Protein AF-A0AA43L1H6-F1 (afdb_monomer)

Mean predicted aligned error: 19.47 Å

Solvent-accessible surface area (backbone atoms only — not comparable to full-atom values): 24161 Å² total; per-residue (Å²): 136,84,84,84,76,90,88,82,82,88,85,78,92,79,86,86,74,85,78,79,89,65,83,78,58,52,74,50,69,49,49,77,46,76,48,69,42,91,60,54,75,96,45,58,79,59,55,70,80,54,46,70,77,61,71,64,74,85,56,82,84,82,56,73,83,55,58,72,32,68,49,71,50,78,47,76,42,56,72,63,36,46,72,71,55,23,38,40,31,39,30,68,23,29,89,82,72,40,76,53,85,49,57,47,54,23,49,77,88,40,68,44,60,94,59,34,42,82,44,73,32,84,52,58,65,42,80,44,43,36,32,44,34,49,41,79,84,51,52,77,43,73,51,58,26,34,34,27,46,42,51,55,86,48,66,64,55,96,91,41,67,58,82,56,87,72,30,72,68,25,37,34,38,38,37,37,43,71,38,72,48,59,69,60,53,51,50,52,50,52,53,51,50,51,52,51,49,50,52,53,50,50,52,49,51,49,50,51,48,49,51,50,62,46,43,62,45,41,52,55,46,46,50,47,45,51,49,49,42,70,66,35,77,58,73,85,50,88,89,62,70,51,77,43,80,76,57,89,72,27,36,37,41,36,36,82,96,56,85,28,54,35,40,36,43,95,87,30,40,37,32,58,64,35,32,22,81,88,67,52,52,59,23,61,63,41,54,57,51,60,50,62,35,43,33,33,35,68,83,34,33,40,38,30,28,34,83,84,40,44,60,39,32,39,41,26,38,43,37,59,32,41,78,75,48,65,65,36,82,65,81,53,64,67,48,33,53,55,31,24,73,49,34,56,95,65,31,31,42,32,58,66,50,50,40,94,42,44,26,51,70,38,44,64,28,40,37,23,31,34,40,66,43,48,72,76,24,74,52,32,56,52,50,51,54,54,50,53,40,39,75,72,70,41,50,33,38,41,36,37,40,48,39,62,58,88,90,48,67,29,43,50,30,38,40,38,34,42,27,50,75,84,45,77,48,76,48,79,42,71,47,117

Foldseek 3Di:
DDDDDDDDDDDDPDPPDDDDPPPAFAEAELDEDEAADQQDDPNVVVPPVVVVVPPDDQCPPPDGQKDKRKDKDKDFDDPVQQVVFKKKKKAWAAPVRHDDPQKWKDKPNHTADVRIDIDTSNDRMDMIMMIIIGHPVNAFDKTKHFIFMDIDPDQDDCNFGRDDPTGGRHMYMYGYDHDHPVVVVVVVVVVVVVVVVVVVVVVVVVVVVVCVVVVVVCVVVVVVVVLVCLVPLVVPDPDFWDWDDPDDQWIWTDGPPFPWIWIQHPQFIETEAAQAPPRRTGRSCLQNDAAQTWYQYPVFKIFGHHRLRATFKIKGFLLCLQPPGHQNPDQDPSQQVVQQVLEDPQWTFAFQQDSRSPGHNHNSGTHTAHPCCRPVRPNVVVNVVQVVLSVVVWGKMKMKGFDDDDSRRHGQKIWIWIQTNNDIDIDIDGRD

Nearest PDB structures (foldseek):
  8gun-assembly1_A  TM=8.704E-01  e=1.447E-10  Staphylococcus aureus subsp. aureus NCTC 8325
  8gun-assembly2_B  TM=8.341E-01  e=2.851E-10  Staphylococcus aureus subsp. aureus NCTC 8325
  8k2h-assembly1_B  TM=5.383E-01  e=6.582E-03  Arabidopsis thaliana
  2jty-assembly1_A  TM=4.214E-01  e=2.983E-03  Escherichia coli
  5fgu-assembly1_A  TM=2.792E-01  e=7.477E-02  Aequorea victoria

Secondary structure (DSSP, 8-state):
------------------------PPEEEEEEEEEE-SS-GGGTT--HHHHHHH-----TTTS-SSEEEEEEEEEE--HHHHHHT-EEEEEEE-TTSSPPTTEEEEETTEEPBTTBEEEE--SSEEEEEEEEEE-GGG-SEEEEEEEEEEEET--EETTEE--SSSEEEEEEEEEEEEE--HHHHHHHHHHHHHHHHHHHHHHHHHHHHHHHHHHHHHHHHHHHHHHHHHHSTTTTSSS--EEEEEETTEEEEE-TTSS-EEEEETTEEEE-----TTT-S--HHHHSPPTT-EEEETTTEEEEE-TTS-EEEEEEEHHHHHHHS-------HHHHHHHHHTS-TTEEEEESS-GGGT---SGGGEEEEEHHHHHSSHHHHHHHHHHHHHHTT--EEEEEEEEE-TT-SSEEEEEEEEEETTEEEEEEEE--

Structure (mmCIF, N/CA/C/O backbone):
data_AF-A0AA43L1H6-F1
#
_entry.id   AF-A0AA43L1H6-F1
#
loop_
_atom_site.group_PDB
_atom_site.id
_atom_site.type_symbol
_atom_site.label_atom_id
_atom_site.label_alt_id
_atom_site.label_comp_id
_atom_site.label_asym_id
_atom_site.label_entity_id
_atom_site.label_seq_id
_atom_site.pdbx_PDB_ins_code
_atom_site.Cartn_x
_atom_site.Cartn_y
_atom_site.Cartn_z
_atom_site.occupancy
_atom_site.B_iso_or_equiv
_atom_site.auth_seq_id
_atom_site.auth_comp_id
_atom_site.auth_asym_id
_atom_site.auth_atom_id
_atom_site.pdbx_PDB_model_num
ATOM 1 N N . MET A 1 1 ? -1.397 -18.728 -66.686 1.00 41.97 1 MET A N 1
ATOM 2 C CA . MET A 1 1 ? -0.591 -19.793 -67.314 1.00 41.97 1 MET A CA 1
ATOM 3 C C . MET A 1 1 ? 0.860 -19.353 -67.303 1.00 41.97 1 MET A C 1
ATOM 5 O O . MET A 1 1 ? 1.245 -18.495 -68.081 1.00 41.97 1 MET A O 1
ATOM 9 N N . LYS A 1 2 ? 1.618 -19.859 -66.328 1.00 36.84 2 LYS A N 1
ATOM 10 C CA . LYS A 1 2 ? 3.081 -19.838 -66.340 1.00 36.84 2 LYS A CA 1
ATOM 11 C C . LYS A 1 2 ? 3.563 -20.810 -67.423 1.00 36.84 2 LYS A C 1
ATOM 13 O O . LYS A 1 2 ? 2.971 -21.874 -67.562 1.00 36.84 2 LYS A O 1
ATOM 18 N N . ASN A 1 3 ? 4.669 -20.453 -68.064 1.00 36.50 3 ASN A N 1
ATOM 19 C CA . ASN A 1 3 ? 5.618 -21.343 -68.738 1.00 36.50 3 ASN A CA 1
ATOM 20 C C . ASN A 1 3 ? 5.162 -22.028 -70.037 1.00 36.50 3 ASN A C 1
ATOM 22 O O . ASN A 1 3 ? 4.668 -23.148 -70.033 1.00 36.50 3 ASN A O 1
ATOM 26 N N . ALA A 1 4 ? 5.494 -21.374 -71.146 1.00 35.91 4 ALA A N 1
ATOM 27 C CA . ALA A 1 4 ? 6.014 -21.994 -72.368 1.00 35.91 4 ALA A CA 1
ATOM 28 C C . ALA A 1 4 ? 6.813 -20.884 -73.082 1.00 35.91 4 ALA A C 1
ATOM 30 O O . ALA A 1 4 ? 6.265 -20.111 -73.853 1.00 35.91 4 ALA A O 1
ATOM 31 N N . LEU A 1 5 ? 7.971 -20.480 -72.557 1.00 34.06 5 LEU A N 1
ATOM 32 C CA . LEU A 1 5 ? 9.257 -21.156 -72.727 1.00 34.06 5 LEU A CA 1
ATOM 33 C C . LEU A 1 5 ? 9.592 -21.351 -74.219 1.00 34.06 5 LEU A C 1
ATOM 35 O O . LEU A 1 5 ? 9.064 -22.252 -74.852 1.00 34.06 5 LEU A O 1
ATOM 39 N N . ILE A 1 6 ? 10.490 -20.484 -74.702 1.00 39.28 6 ILE A N 1
ATOM 40 C CA . ILE A 1 6 ? 11.654 -20.819 -75.537 1.00 39.28 6 ILE A CA 1
ATOM 41 C C . ILE A 1 6 ? 11.340 -21.645 -76.792 1.00 39.28 6 ILE A C 1
ATOM 43 O O . ILE A 1 6 ? 11.171 -22.850 -76.703 1.00 39.28 6 ILE A O 1
ATOM 47 N N . ILE A 1 7 ? 11.349 -20.977 -77.949 1.00 31.36 7 ILE A N 1
ATOM 48 C CA . ILE A 1 7 ? 12.009 -21.352 -79.220 1.00 31.36 7 ILE A CA 1
ATOM 49 C C . ILE A 1 7 ? 11.535 -20.318 -80.254 1.00 31.36 7 ILE A C 1
ATOM 51 O O . ILE A 1 7 ? 10.462 -20.456 -80.826 1.00 31.36 7 ILE A O 1
ATOM 55 N N . LEU A 1 8 ? 12.308 -19.246 -80.446 1.00 29.36 8 LEU A N 1
ATOM 56 C CA . LEU A 1 8 ? 12.577 -18.676 -81.774 1.00 29.36 8 LEU A CA 1
ATOM 57 C C . LEU A 1 8 ? 13.763 -17.707 -81.667 1.00 29.36 8 LEU A C 1
ATOM 59 O O . LEU A 1 8 ? 13.659 -16.492 -81.803 1.00 29.36 8 LEU A O 1
ATOM 63 N N . LEU A 1 9 ? 14.911 -18.298 -81.344 1.00 29.86 9 LEU A N 1
ATOM 64 C CA . LEU A 1 9 ? 16.201 -17.803 -81.800 1.00 29.86 9 LEU A CA 1
ATOM 65 C C . LEU A 1 9 ? 16.272 -18.075 -83.311 1.00 29.86 9 LEU A C 1
ATOM 67 O O . LEU A 1 9 ? 15.814 -19.128 -83.750 1.00 29.86 9 LEU A O 1
ATOM 71 N N . ILE A 1 10 ? 16.925 -17.173 -84.048 1.00 35.56 10 ILE A N 1
ATOM 72 C CA . ILE A 1 10 ? 17.200 -17.212 -85.496 1.00 35.56 10 ILE A CA 1
ATOM 73 C C . ILE A 1 10 ? 16.083 -16.593 -86.346 1.00 35.56 10 ILE A C 1
ATOM 75 O O . ILE A 1 10 ? 15.299 -17.297 -86.965 1.00 35.56 10 ILE A O 1
ATOM 79 N N . LEU A 1 11 ? 16.068 -15.261 -86.442 1.00 28.11 11 LEU A N 1
ATOM 80 C CA . LEU A 1 11 ? 15.981 -14.571 -87.734 1.00 28.11 11 LEU A CA 1
ATOM 81 C C . LEU A 1 11 ? 16.273 -13.072 -87.556 1.00 28.11 11 LEU A C 1
ATOM 83 O O . LEU A 1 11 ? 15.820 -12.459 -86.598 1.00 28.11 11 LEU A O 1
ATOM 87 N N . LEU A 1 12 ? 17.007 -12.514 -88.522 1.00 30.72 12 LEU A N 1
ATOM 88 C CA . LEU A 1 12 ? 17.479 -11.126 -88.645 1.00 30.72 12 LEU A CA 1
ATOM 89 C C . LEU A 1 12 ? 18.798 -10.771 -87.942 1.00 30.72 12 LEU A C 1
ATOM 91 O O . LEU A 1 12 ? 18.953 -9.750 -87.279 1.00 30.72 12 LEU A O 1
ATOM 95 N N . ALA A 1 13 ? 19.816 -11.567 -88.274 1.00 29.73 13 ALA A N 1
ATOM 96 C CA . ALA A 1 13 ? 21.060 -10.987 -88.765 1.00 29.73 13 ALA A CA 1
ATOM 97 C C . ALA A 1 13 ? 20.745 -10.124 -90.004 1.00 29.73 13 ALA A C 1
ATOM 99 O O . ALA A 1 13 ? 20.326 -10.679 -91.012 1.00 29.73 13 ALA A O 1
ATOM 100 N N . CYS A 1 14 ? 20.852 -8.796 -89.879 1.00 30.67 14 CYS A N 1
ATOM 101 C CA . CYS A 1 14 ? 21.107 -7.815 -90.950 1.00 30.67 14 CYS A CA 1
ATOM 102 C C . CYS A 1 14 ? 21.024 -6.386 -90.374 1.00 30.67 14 CYS A C 1
ATOM 104 O O . CYS A 1 14 ? 20.149 -5.605 -90.728 1.00 30.67 14 CYS A O 1
ATOM 106 N N . VAL A 1 15 ? 21.958 -6.036 -89.488 1.00 31.27 15 VAL A N 1
ATOM 107 C CA . VAL A 1 15 ? 22.445 -4.652 -89.352 1.00 31.27 15 VAL A CA 1
ATOM 108 C C . VAL A 1 15 ? 23.970 -4.736 -89.332 1.00 31.27 15 VAL A C 1
ATOM 110 O O . VAL A 1 15 ? 24.629 -4.544 -88.319 1.00 31.27 15 VAL A O 1
ATOM 113 N N . SER A 1 16 ? 24.522 -5.154 -90.471 1.00 27.89 16 SER A N 1
ATOM 114 C CA . SER A 1 16 ? 25.903 -4.858 -90.832 1.00 27.89 16 SER A CA 1
ATOM 115 C C . SER A 1 16 ? 25.841 -3.523 -91.560 1.00 27.89 16 SER A C 1
ATOM 117 O O . SER A 1 16 ? 25.303 -3.442 -92.662 1.00 27.89 16 SER A O 1
ATOM 119 N N . CYS A 1 17 ? 26.281 -2.464 -90.890 1.00 24.28 17 CYS A N 1
ATOM 120 C CA . CYS A 1 17 ? 26.496 -1.167 -91.508 1.00 24.28 17 CYS A CA 1
ATOM 121 C C . CYS A 1 17 ? 27.800 -0.605 -90.938 1.00 24.28 17 CYS A C 1
ATOM 123 O O . CYS A 1 17 ? 27.845 -0.165 -89.793 1.00 24.28 17 CYS A O 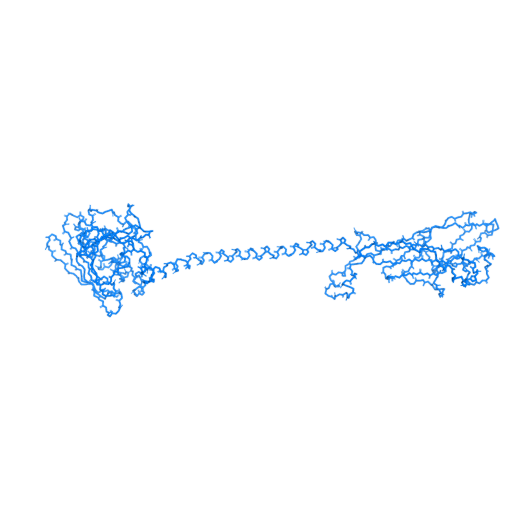1
ATOM 125 N N . ASN A 1 18 ? 28.846 -0.740 -91.753 1.00 29.70 18 ASN A N 1
ATOM 126 C CA . ASN A 1 18 ? 30.071 0.051 -91.829 1.00 29.70 18 ASN A CA 1
ATOM 127 C C . ASN A 1 18 ? 30.659 0.572 -90.511 1.00 29.70 18 ASN A C 1
ATOM 129 O O . ASN A 1 18 ? 30.351 1.677 -90.069 1.00 29.70 18 ASN A O 1
ATOM 133 N N . LYS A 1 19 ? 31.628 -0.171 -89.972 1.00 28.70 19 LYS A N 1
ATOM 134 C CA . LYS A 1 19 ? 32.800 0.453 -89.358 1.00 28.70 19 LYS A CA 1
ATOM 135 C C . LYS A 1 19 ? 33.960 0.251 -90.318 1.00 28.70 19 LYS A C 1
ATOM 137 O O . LYS A 1 19 ? 34.313 -0.887 -90.612 1.00 28.70 19 LYS A O 1
ATOM 142 N N . GLU A 1 20 ? 34.466 1.356 -90.849 1.00 32.22 20 GLU A N 1
ATOM 143 C CA . GLU A 1 20 ? 35.779 1.414 -91.480 1.00 32.22 20 GLU A CA 1
ATOM 144 C C . GLU A 1 20 ? 36.797 0.746 -90.544 1.00 32.22 20 GLU A C 1
ATOM 146 O O . GLU A 1 20 ? 36.769 0.972 -89.331 1.00 32.22 20 GLU A O 1
ATOM 151 N N . GLU A 1 21 ? 37.646 -0.120 -91.099 1.00 34.44 21 GLU A N 1
ATOM 152 C CA . GLU A 1 21 ? 38.811 -0.690 -90.422 1.00 34.44 21 GLU A CA 1
ATOM 153 C C . GLU A 1 21 ? 39.800 0.439 -90.115 1.00 34.44 21 GLU A C 1
ATOM 155 O O . GLU A 1 21 ? 40.746 0.702 -90.851 1.00 34.44 21 GLU A O 1
ATOM 160 N N . GLN A 1 22 ? 39.544 1.148 -89.023 1.00 38.62 22 GLN A N 1
ATOM 161 C CA . GLN A 1 22 ? 40.558 1.903 -88.311 1.00 38.62 22 GLN A CA 1
ATOM 162 C C . GLN A 1 22 ? 41.413 0.850 -87.599 1.00 38.62 22 GLN A C 1
ATOM 164 O O . GLN A 1 22 ? 40.864 0.036 -86.854 1.00 38.62 22 GLN A O 1
ATOM 169 N N . GLU A 1 23 ? 42.715 0.790 -87.898 1.00 50.59 23 GLU A N 1
ATOM 170 C CA . GLU A 1 23 ? 43.667 -0.091 -87.211 1.00 50.59 23 GLU A CA 1
ATOM 171 C C . GLU A 1 23 ? 43.411 -0.003 -85.700 1.00 50.59 23 GLU A C 1
ATOM 173 O O . GLU A 1 23 ? 43.614 1.047 -85.093 1.00 50.59 23 GLU A O 1
ATOM 178 N N . ASN A 1 24 ? 42.864 -1.069 -85.104 1.00 60.34 24 ASN A N 1
ATOM 179 C CA . ASN A 1 24 ? 42.538 -1.072 -83.681 1.00 60.34 24 ASN A CA 1
ATOM 180 C C . ASN A 1 24 ? 43.859 -0.997 -82.915 1.00 60.34 24 ASN A C 1
ATOM 182 O O . ASN A 1 24 ? 44.566 -2.002 -82.799 1.00 60.34 24 ASN A O 1
ATOM 186 N N . LEU A 1 25 ? 44.189 0.192 -82.414 1.00 74.31 25 LEU A N 1
ATOM 187 C CA . LEU A 1 25 ? 45.297 0.379 -81.493 1.00 74.31 25 LEU A CA 1
ATOM 188 C C . LEU A 1 25 ? 45.125 -0.575 -80.299 1.00 74.31 25 LEU A C 1
ATOM 190 O O . LEU A 1 25 ? 43.996 -0.867 -79.886 1.00 74.31 25 LEU A O 1
ATOM 194 N N . PRO A 1 26 ? 46.224 -1.104 -79.743 1.00 82.06 26 PRO A N 1
ATOM 195 C CA . PRO A 1 26 ? 46.138 -1.980 -78.586 1.00 82.06 26 PRO A CA 1
ATOM 196 C C . PRO A 1 26 ? 45.480 -1.242 -77.412 1.00 82.06 26 PRO A C 1
ATOM 198 O O . PRO A 1 26 ? 45.753 -0.069 -77.177 1.00 82.06 26 PRO A O 1
ATOM 201 N N . LEU A 1 27 ? 44.621 -1.940 -76.665 1.00 83.06 27 LEU A N 1
ATOM 202 C CA . LEU A 1 27 ? 43.959 -1.397 -75.480 1.00 83.06 27 LEU A CA 1
ATOM 203 C C . LEU A 1 27 ? 44.711 -1.805 -74.209 1.00 83.06 27 LEU A C 1
ATOM 205 O O . LEU A 1 27 ? 44.805 -2.985 -73.860 1.00 83.06 27 LEU A O 1
ATOM 209 N N . PHE A 1 28 ? 45.198 -0.809 -73.485 1.00 84.69 28 PHE A N 1
ATOM 210 C CA . PHE A 1 28 ? 45.831 -0.923 -72.185 1.00 84.69 28 PHE A CA 1
ATOM 211 C C . PHE A 1 28 ? 44.792 -0.767 -71.068 1.00 84.69 28 PHE A C 1
ATOM 213 O O . PHE A 1 28 ? 44.561 0.312 -70.521 1.00 84.69 28 PHE A O 1
ATOM 220 N N . ASP A 1 29 ? 44.128 -1.875 -70.751 1.00 86.94 29 ASP A N 1
ATOM 221 C CA . ASP A 1 29 ? 43.129 -1.926 -69.687 1.00 86.94 29 ASP A CA 1
ATOM 222 C C . ASP A 1 29 ? 43.781 -2.183 -68.318 1.00 86.94 29 ASP A C 1
ATOM 224 O O . ASP A 1 29 ? 44.304 -3.281 -68.066 1.00 86.94 29 ASP A O 1
ATOM 228 N N . PHE A 1 30 ? 43.735 -1.168 -67.447 1.00 84.75 30 PHE A N 1
ATOM 229 C CA . PHE A 1 30 ? 44.142 -1.251 -66.038 1.00 84.75 30 PHE A CA 1
ATOM 230 C C . PHE A 1 30 ? 43.115 -2.000 -65.175 1.00 84.75 30 PHE A C 1
ATOM 232 O O . PHE A 1 30 ? 43.430 -2.443 -64.071 1.00 84.75 30 PHE A O 1
ATOM 239 N N . GLY A 1 31 ? 41.893 -2.171 -65.676 1.00 83.19 31 GLY A N 1
ATOM 240 C CA . GLY A 1 31 ? 40.795 -2.824 -64.991 1.00 83.19 31 GLY A CA 1
ATOM 241 C C . GLY A 1 31 ? 40.013 -1.886 -64.075 1.00 83.19 31 GLY A C 1
ATOM 242 O O . GLY A 1 31 ? 39.961 -0.665 -64.250 1.00 83.19 31 GLY A O 1
ATOM 243 N N . LYS A 1 32 ? 39.350 -2.500 -63.095 1.00 82.19 32 LYS A N 1
ATOM 244 C CA . LYS A 1 32 ? 38.400 -1.841 -62.202 1.00 82.19 32 LYS A CA 1
ATOM 245 C C . LYS A 1 32 ? 38.986 -1.686 -60.800 1.00 82.19 32 LYS A C 1
ATOM 247 O O . LYS A 1 32 ? 39.309 -2.676 -60.146 1.00 82.19 32 LYS A O 1
ATOM 252 N N . SER A 1 33 ? 39.021 -0.451 -60.313 1.00 78.62 33 SER A N 1
ATOM 253 C CA . SER A 1 33 ? 39.245 -0.118 -58.906 1.00 78.62 33 SER A CA 1
ATOM 254 C C . SER A 1 33 ? 37.907 -0.009 -58.164 1.00 78.62 33 SER A C 1
ATOM 256 O O . SER A 1 33 ? 36.935 0.551 -58.677 1.00 78.62 33 SER A O 1
ATOM 258 N N . GLU A 1 34 ? 37.830 -0.565 -56.954 1.00 71.00 34 GLU A N 1
ATOM 259 C CA . GLU A 1 34 ? 36.633 -0.495 -56.111 1.00 71.00 34 GLU A CA 1
ATOM 260 C C . GLU A 1 34 ? 36.970 0.151 -54.772 1.00 71.00 34 GLU A C 1
ATOM 262 O O . GLU A 1 34 ? 37.693 -0.416 -53.961 1.00 71.00 34 GLU A O 1
ATOM 267 N N . TYR A 1 35 ? 36.463 1.363 -54.558 1.00 72.44 35 TYR A N 1
ATOM 268 C CA . TYR A 1 35 ? 36.712 2.137 -53.346 1.00 72.44 35 TYR A CA 1
ATOM 269 C C . TYR A 1 35 ? 35.454 2.167 -52.481 1.00 72.44 35 TYR A C 1
ATOM 271 O O . TYR A 1 35 ? 34.405 2.622 -52.931 1.00 72.44 35 TYR A O 1
ATOM 279 N N . GLU A 1 36 ? 35.528 1.686 -51.243 1.00 68.44 36 GLU A N 1
ATOM 280 C CA . GLU A 1 36 ? 34.379 1.697 -50.337 1.00 68.44 36 GLU A CA 1
ATOM 281 C C . GLU A 1 36 ? 34.232 3.057 -49.648 1.00 68.44 36 GLU A C 1
ATOM 283 O O . GLU A 1 36 ? 35.148 3.522 -48.971 1.00 68.44 36 GLU A O 1
ATOM 288 N N . GLN A 1 37 ? 33.054 3.681 -49.763 1.00 67.44 37 GLN A N 1
ATOM 289 C CA . GLN A 1 37 ? 32.737 4.916 -49.038 1.00 67.44 37 GLN A CA 1
ATOM 290 C C . GLN A 1 37 ? 31.538 4.728 -48.102 1.00 67.44 37 GLN A C 1
ATOM 292 O O . GLN A 1 37 ? 30.533 4.129 -48.486 1.00 67.44 37 GLN A O 1
ATOM 297 N N . PRO A 1 38 ? 31.578 5.283 -46.876 1.00 58.75 38 PRO A N 1
ATOM 298 C CA . PRO A 1 38 ? 30.485 5.139 -45.916 1.00 58.75 38 PRO A CA 1
ATOM 299 C C . PRO A 1 38 ? 29.194 5.862 -46.344 1.00 58.75 38 PRO A C 1
ATOM 301 O O . PRO A 1 38 ? 28.109 5.452 -45.929 1.00 58.75 38 PRO A O 1
ATOM 304 N N . PHE A 1 39 ? 29.287 6.892 -47.193 1.00 62.41 39 PHE A N 1
ATOM 305 C CA . PHE A 1 39 ? 28.171 7.755 -47.607 1.00 62.41 39 PHE A CA 1
ATOM 306 C C . PHE A 1 39 ? 27.624 7.437 -49.006 1.00 62.41 39 PHE A C 1
ATOM 308 O O . PHE A 1 39 ? 27.484 8.312 -49.856 1.00 62.41 39 PHE A O 1
ATOM 315 N N . VAL A 1 40 ? 27.269 6.178 -49.248 1.00 60.66 40 VAL A N 1
ATOM 316 C CA . VAL A 1 40 ? 26.590 5.758 -50.485 1.00 60.66 40 VAL A CA 1
ATOM 317 C C . VAL A 1 40 ? 25.104 5.454 -50.250 1.00 60.66 40 VAL A C 1
ATOM 319 O O . VAL A 1 40 ? 24.665 5.210 -49.125 1.00 60.66 40 VAL A O 1
ATOM 322 N N . GLY A 1 41 ? 24.292 5.491 -51.311 1.00 65.44 41 GLY A N 1
ATOM 323 C CA . GLY A 1 41 ? 22.862 5.155 -51.251 1.00 65.44 41 GLY A CA 1
ATOM 324 C C . GLY A 1 41 ? 21.991 6.202 -50.536 1.00 65.44 41 GLY A C 1
ATOM 325 O O . GLY A 1 41 ? 21.975 7.370 -50.918 1.00 65.44 41 GLY A O 1
ATOM 326 N N . LEU A 1 42 ? 21.240 5.782 -49.506 1.00 57.69 42 LEU A N 1
ATOM 327 C CA . LEU A 1 42 ? 20.266 6.607 -48.755 1.00 57.69 42 LEU A CA 1
ATOM 328 C C . LEU A 1 42 ? 20.881 7.831 -48.050 1.00 57.69 42 LEU A C 1
ATOM 330 O O . LEU A 1 42 ? 20.155 8.763 -47.716 1.00 57.69 42 LEU A O 1
ATOM 334 N N . LEU A 1 43 ? 22.201 7.835 -47.829 1.00 59.72 43 LEU A N 1
ATOM 335 C CA . LEU A 1 43 ? 22.942 8.933 -47.196 1.00 59.72 43 LEU A CA 1
ATOM 336 C C . LEU A 1 43 ? 23.804 9.737 -48.183 1.00 59.72 43 LEU A C 1
ATOM 338 O O . LEU A 1 43 ? 24.661 10.502 -47.747 1.00 59.72 43 LEU A O 1
ATOM 342 N N . LYS A 1 44 ? 23.547 9.627 -49.496 1.00 62.72 44 LYS A N 1
ATOM 343 C CA . LYS A 1 44 ? 24.247 10.406 -50.538 1.00 62.72 44 LYS A CA 1
ATOM 344 C C . LYS A 1 44 ? 24.148 11.925 -50.329 1.00 62.72 44 LYS A C 1
ATOM 346 O O . LYS A 1 44 ? 24.966 12.672 -50.843 1.00 62.72 44 LYS A O 1
ATOM 351 N N . SER A 1 45 ? 23.147 12.393 -49.580 1.00 63.97 45 SER A N 1
ATOM 352 C CA . SER A 1 45 ? 22.941 13.814 -49.281 1.00 63.97 45 SER A CA 1
ATOM 353 C C . SER A 1 45 ? 23.866 14.376 -48.194 1.00 63.97 45 SER A C 1
ATOM 355 O O . SER A 1 45 ? 23.647 15.512 -47.784 1.00 63.97 45 SER A O 1
ATOM 357 N N . GLU A 1 46 ? 24.810 13.583 -47.672 1.00 65.38 46 GLU A N 1
ATOM 358 C CA . GLU A 1 46 ? 25.818 13.999 -46.683 1.00 65.38 46 GLU A CA 1
ATOM 359 C C . GLU A 1 46 ? 25.247 14.891 -45.560 1.00 65.38 46 GLU A C 1
ATOM 361 O O . GLU A 1 46 ? 25.600 16.066 -45.421 1.00 65.38 46 GLU A O 1
ATOM 366 N N . PRO A 1 47 ? 24.308 14.378 -44.746 1.00 67.06 47 PRO A N 1
ATOM 367 C CA . PRO A 1 47 ? 23.662 15.185 -43.719 1.00 67.06 47 PRO A CA 1
ATOM 368 C C . PRO A 1 47 ? 24.688 15.777 -42.741 1.00 67.06 47 PRO A C 1
ATOM 370 O O . PRO A 1 47 ? 25.467 15.063 -42.109 1.00 67.06 47 PRO A O 1
ATOM 373 N N . SER A 1 48 ? 24.646 17.100 -42.576 1.00 62.41 48 SER A N 1
ATOM 374 C CA . SER A 1 48 ? 25.670 17.899 -41.883 1.00 62.41 48 SER A CA 1
ATOM 375 C C . SER A 1 48 ? 25.977 17.466 -40.442 1.00 62.41 48 SER A C 1
ATOM 377 O O . SER A 1 48 ? 27.097 17.659 -39.964 1.00 62.41 48 SER A O 1
ATOM 379 N N . PHE A 1 49 ? 25.009 16.856 -39.749 1.00 65.25 49 PHE A N 1
ATOM 380 C CA . PHE A 1 49 ? 25.187 16.318 -38.398 1.00 65.25 49 PHE A CA 1
ATOM 381 C C . PHE A 1 49 ? 25.999 15.014 -38.367 1.00 65.25 49 PHE A C 1
ATOM 383 O O . PHE A 1 49 ? 26.690 14.771 -37.385 1.00 65.25 49 PHE A O 1
ATOM 390 N N . LEU A 1 50 ? 25.955 14.207 -39.434 1.00 59.19 50 LEU A N 1
ATOM 391 C CA . LEU A 1 50 ? 26.775 13.001 -39.588 1.00 59.19 50 LEU A CA 1
ATOM 392 C C . LEU A 1 50 ? 28.151 13.332 -40.165 1.00 59.19 50 LEU A C 1
ATOM 394 O O . LEU A 1 50 ? 29.137 12.742 -39.736 1.00 59.19 50 LEU A O 1
ATOM 398 N N . VAL A 1 51 ? 28.237 14.316 -41.068 1.00 58.66 51 VAL A N 1
ATOM 399 C CA . VAL A 1 51 ? 29.501 14.736 -41.700 1.00 58.66 51 VAL A CA 1
ATOM 400 C C . VAL A 1 51 ? 30.550 15.127 -40.657 1.00 58.66 51 VAL A C 1
ATOM 402 O O . VAL A 1 51 ? 31.681 14.672 -40.745 1.00 58.66 51 VAL A O 1
ATOM 405 N N . LYS A 1 52 ? 30.199 15.891 -39.613 1.00 54.59 52 LYS A N 1
ATOM 406 C CA . LYS A 1 52 ? 31.162 16.271 -38.556 1.00 54.59 52 LYS A CA 1
ATOM 407 C C . LYS A 1 52 ? 31.616 15.101 -37.679 1.00 54.59 52 LYS A C 1
ATOM 409 O O . LYS A 1 52 ? 32.736 15.115 -37.185 1.00 54.59 52 LYS A O 1
ATOM 414 N N . SER A 1 53 ? 30.753 14.110 -37.467 1.00 50.25 53 SER A N 1
ATOM 415 C CA . SER A 1 53 ? 31.061 12.911 -36.675 1.00 50.25 53 SER A CA 1
ATOM 416 C C . SER A 1 53 ? 31.872 11.878 -37.460 1.00 50.25 53 SER A C 1
ATOM 418 O O . SER A 1 53 ? 32.498 11.011 -36.858 1.00 50.25 53 SER A O 1
ATOM 420 N N . LEU A 1 54 ? 31.844 11.969 -38.793 1.00 48.88 54 LEU A N 1
ATOM 421 C CA . LEU A 1 54 ? 32.467 11.037 -39.736 1.00 48.88 54 LEU A CA 1
ATOM 422 C C . LEU A 1 54 ? 33.610 11.668 -40.548 1.00 48.88 54 LEU A C 1
ATOM 424 O O . LEU A 1 54 ? 34.275 10.956 -41.293 1.00 48.88 54 LEU A O 1
ATOM 428 N N . GLN A 1 55 ? 33.885 12.970 -40.385 1.00 45.28 55 GLN A N 1
ATOM 429 C CA . GLN A 1 55 ? 35.140 13.613 -40.788 1.00 45.28 55 GLN A CA 1
ATOM 430 C C . GLN A 1 55 ? 36.270 13.086 -39.892 1.00 45.28 55 GLN A C 1
ATOM 432 O O . GLN A 1 55 ? 36.725 13.754 -38.969 1.00 45.28 55 GLN A O 1
ATOM 437 N N . TYR A 1 56 ? 36.686 11.847 -40.128 1.00 49.28 56 TYR A N 1
ATOM 438 C CA . TYR A 1 56 ? 37.767 11.187 -39.407 1.00 49.28 56 TYR A CA 1
ATOM 439 C C . TYR A 1 56 ? 38.733 10.521 -40.399 1.00 49.28 56 TYR A C 1
ATOM 441 O O . TYR A 1 56 ? 38.360 10.267 -41.544 1.00 49.28 56 TYR A O 1
ATOM 449 N N . PRO A 1 57 ? 40.010 10.380 -39.998 1.00 41.72 57 PRO A N 1
ATOM 450 C CA . PRO A 1 57 ? 41.163 10.272 -40.882 1.00 41.72 57 PRO A CA 1
ATOM 451 C C . PRO A 1 57 ? 41.117 8.991 -41.721 1.00 41.72 57 PRO A C 1
ATOM 453 O O . PRO A 1 57 ? 40.406 8.059 -41.344 1.00 41.72 57 PRO A O 1
ATOM 456 N N . PRO A 1 58 ? 41.909 8.921 -42.811 1.00 41.94 58 PRO A N 1
ATOM 457 C CA . PRO A 1 58 ? 42.060 7.713 -43.617 1.00 41.94 58 PRO A CA 1
ATOM 458 C C . PRO A 1 58 ? 42.231 6.495 -42.705 1.00 41.94 58 PRO A C 1
ATOM 460 O O . PRO A 1 58 ? 43.158 6.453 -41.883 1.00 41.94 58 PRO A O 1
ATOM 463 N N . PHE A 1 59 ? 41.295 5.547 -42.780 1.00 47.12 59 PHE A N 1
ATOM 464 C CA . PHE A 1 59 ? 41.276 4.346 -41.951 1.00 47.12 59 PHE A CA 1
ATOM 465 C C . PHE A 1 59 ? 42.451 3.447 -42.353 1.00 47.12 59 PHE A C 1
ATOM 467 O O . PHE A 1 59 ? 42.293 2.443 -43.038 1.00 47.12 59 PHE A O 1
ATOM 474 N N . LYS A 1 60 ? 43.649 3.754 -41.845 1.00 42.88 60 LYS A N 1
ATOM 475 C CA . LYS A 1 60 ? 44.874 2.953 -42.018 1.00 42.88 60 LYS A CA 1
ATOM 476 C C . LYS A 1 60 ? 44.759 1.499 -41.527 1.00 42.88 60 LYS A C 1
ATOM 478 O O . LYS A 1 60 ? 45.719 0.751 -41.671 1.00 42.88 60 LYS A O 1
ATOM 483 N N . TRP A 1 61 ? 43.649 1.101 -40.903 1.00 46.44 61 TRP A N 1
ATOM 484 C CA . TRP A 1 61 ? 43.487 -0.206 -40.258 1.00 46.44 61 TRP A CA 1
ATOM 485 C C . TRP A 1 61 ? 42.568 -1.196 -40.983 1.00 46.44 61 TRP A C 1
ATOM 487 O O . TRP A 1 61 ? 42.492 -2.327 -40.514 1.00 46.44 61 TRP A O 1
ATOM 497 N N . LEU A 1 62 ? 41.912 -0.849 -42.103 1.00 48.12 62 LEU A N 1
ATOM 498 C CA . LEU A 1 62 ? 41.072 -1.832 -42.820 1.00 48.12 62 LEU A CA 1
ATOM 499 C C . LEU A 1 62 ? 41.188 -1.893 -44.351 1.00 48.12 62 LEU A C 1
ATOM 501 O O . LEU A 1 62 ? 40.830 -2.925 -44.901 1.00 48.12 62 LEU A O 1
ATOM 505 N N . ALA A 1 63 ? 41.762 -0.901 -45.030 1.00 46.00 63 ALA A N 1
ATOM 506 C CA . ALA A 1 63 ? 42.326 -1.020 -46.383 1.00 46.00 63 ALA A CA 1
ATOM 507 C C . ALA A 1 63 ? 43.032 0.306 -46.717 1.00 46.00 63 ALA A C 1
ATOM 509 O O . ALA A 1 63 ? 42.586 1.347 -46.233 1.00 46.00 63 ALA A O 1
ATOM 510 N N . PRO A 1 64 ? 44.128 0.325 -47.494 1.00 49.41 64 PRO A N 1
ATOM 511 C CA . PRO A 1 64 ? 44.696 1.586 -47.952 1.00 49.41 64 PRO A CA 1
ATOM 512 C C . PRO A 1 64 ? 43.668 2.336 -48.812 1.00 49.41 64 PRO A C 1
ATOM 514 O O . PRO A 1 64 ? 43.105 1.766 -49.741 1.00 49.41 64 PRO A O 1
ATOM 517 N N . ASP A 1 65 ? 43.472 3.629 -48.530 1.00 53.72 65 ASP A N 1
ATOM 518 C CA . ASP A 1 65 ? 42.582 4.557 -49.253 1.00 53.72 65 ASP A CA 1
ATOM 519 C C . ASP A 1 65 ? 42.958 4.775 -50.731 1.00 53.72 65 ASP A C 1
ATOM 521 O O . ASP A 1 65 ? 42.488 5.698 -51.388 1.00 53.72 65 ASP A O 1
ATOM 525 N N . THR A 1 66 ? 43.875 3.981 -51.273 1.00 59.28 66 THR A N 1
ATOM 526 C CA . THR A 1 66 ? 44.333 4.102 -52.647 1.00 59.28 66 THR A CA 1
ATOM 527 C C . THR A 1 66 ? 44.683 2.725 -53.174 1.00 59.28 66 THR A C 1
ATOM 529 O O . THR A 1 66 ? 45.583 2.060 -52.661 1.00 59.28 66 THR A O 1
ATOM 532 N N . LEU A 1 67 ? 43.937 2.290 -54.185 1.00 66.44 67 LEU A N 1
ATOM 533 C CA . LEU A 1 67 ? 44.204 1.051 -54.900 1.00 66.44 67 LEU A CA 1
ATOM 534 C C . LEU A 1 67 ? 45.180 1.346 -56.038 1.00 66.44 67 LEU A C 1
ATOM 536 O O . LEU A 1 67 ? 44.997 2.305 -56.790 1.00 66.44 67 LEU A O 1
ATOM 540 N N . MET A 1 68 ? 46.218 0.520 -56.131 1.00 75.12 68 MET A N 1
ATOM 541 C CA . MET A 1 68 ? 47.159 0.514 -57.246 1.00 75.12 68 MET A CA 1
ATOM 542 C C . MET A 1 68 ? 46.686 -0.549 -58.235 1.00 75.12 68 MET A C 1
ATOM 544 O O . MET A 1 68 ? 46.606 -1.724 -57.879 1.00 75.12 68 MET A O 1
ATOM 548 N N . LEU A 1 69 ? 46.342 -0.141 -59.451 1.00 82.19 69 LEU A N 1
ATOM 549 C CA . LEU A 1 69 ? 46.090 -1.058 -60.559 1.00 82.19 69 LEU A CA 1
ATOM 550 C C . LEU A 1 69 ? 47.404 -1.280 -61.297 1.00 82.19 69 LEU A C 1
ATOM 552 O O . LEU A 1 69 ? 48.038 -0.312 -61.704 1.00 82.19 69 LEU A O 1
ATOM 556 N N . GLU A 1 70 ? 47.822 -2.529 -61.469 1.00 83.75 70 GLU A N 1
ATOM 557 C CA . GLU A 1 70 ? 49.115 -2.858 -62.072 1.00 83.75 70 GLU A CA 1
ATOM 558 C C . GLU A 1 70 ? 48.934 -3.547 -63.418 1.00 83.75 70 GLU A C 1
ATOM 560 O O . GLU A 1 70 ? 48.085 -4.428 -63.585 1.00 83.75 70 GLU A O 1
ATOM 565 N N . LYS A 1 71 ? 49.760 -3.161 -64.387 1.00 84.94 71 LYS A N 1
ATOM 566 C CA . LYS A 1 71 ? 49.792 -3.772 -65.706 1.00 84.94 71 LYS A CA 1
ATOM 567 C C . LYS A 1 71 ? 51.198 -3.702 -66.276 1.00 84.94 71 LYS A C 1
ATOM 569 O O . LYS A 1 71 ? 51.819 -2.644 -66.282 1.00 84.94 71 LYS A O 1
ATOM 574 N N . SER A 1 72 ? 51.666 -4.820 -66.809 1.00 84.44 72 SER A N 1
ATOM 575 C CA . SER A 1 72 ? 52.987 -4.911 -67.420 1.00 84.44 72 SER A CA 1
ATOM 576 C C . SER A 1 72 ? 52.877 -4.968 -68.935 1.00 84.44 72 SER A C 1
ATOM 578 O O . SER A 1 72 ? 51.980 -5.621 -69.476 1.00 84.44 72 SER A O 1
ATOM 580 N N . PHE A 1 73 ? 53.817 -4.335 -69.624 1.00 82.69 73 PHE A N 1
ATOM 581 C CA . PHE A 1 73 ? 54.037 -4.554 -71.049 1.00 82.69 73 PHE A CA 1
ATOM 582 C C . PHE A 1 73 ? 55.524 -4.703 -71.349 1.00 82.69 73 PHE A C 1
ATOM 584 O O . PHE A 1 73 ? 56.384 -4.355 -70.540 1.00 82.69 73 PHE A O 1
ATOM 591 N N . VAL A 1 74 ? 55.815 -5.277 -72.510 1.00 82.44 74 VAL A N 1
ATOM 592 C CA . VAL A 1 74 ? 57.177 -5.536 -72.967 1.00 82.44 74 VAL A CA 1
ATOM 593 C C . VAL A 1 74 ? 57.533 -4.510 -74.032 1.00 82.44 74 VAL A C 1
ATOM 595 O O . VAL A 1 74 ? 56.734 -4.239 -74.927 1.00 82.44 74 VAL A O 1
ATOM 598 N N . VAL A 1 75 ? 58.723 -3.934 -73.910 1.00 84.00 75 VAL A N 1
ATOM 599 C CA . VAL A 1 75 ? 59.325 -3.043 -74.898 1.00 84.00 75 VAL A CA 1
ATOM 600 C C . VAL A 1 75 ? 60.538 -3.738 -75.483 1.00 84.00 75 VAL A C 1
ATOM 602 O O . VAL A 1 75 ? 61.457 -4.098 -74.746 1.00 84.00 75 VAL A O 1
ATOM 605 N N . ASP A 1 76 ? 60.542 -3.891 -76.801 1.00 84.44 76 ASP A N 1
ATOM 606 C CA . ASP A 1 76 ? 61.679 -4.411 -77.548 1.00 84.44 76 ASP A CA 1
ATOM 607 C C . ASP A 1 76 ? 62.413 -3.266 -78.252 1.00 84.44 76 ASP A C 1
ATOM 609 O O . ASP A 1 76 ? 61.800 -2.416 -78.901 1.00 84.44 76 ASP A O 1
ATOM 613 N N . PHE A 1 77 ? 63.738 -3.251 -78.130 1.00 84.69 77 PHE A N 1
ATOM 614 C CA . PHE A 1 77 ? 64.627 -2.323 -78.816 1.00 84.69 77 PHE A CA 1
ATOM 615 C C . PHE A 1 77 ? 65.416 -3.069 -79.888 1.00 84.69 77 PHE A C 1
ATOM 617 O O . PHE A 1 77 ? 65.902 -4.179 -79.668 1.00 84.69 77 PHE A O 1
ATOM 624 N N . ASN A 1 78 ? 65.577 -2.449 -81.056 1.00 86.06 78 ASN A N 1
ATOM 625 C CA . ASN A 1 78 ? 66.477 -2.974 -82.077 1.00 86.06 78 ASN A CA 1
ATOM 626 C C . ASN A 1 78 ? 67.950 -2.695 -81.704 1.00 86.06 78 ASN A C 1
ATOM 628 O O . ASN A 1 78 ? 68.255 -1.903 -80.810 1.00 86.06 78 ASN A O 1
ATOM 632 N N . GLU A 1 79 ? 68.881 -3.349 -82.402 1.00 85.94 79 GLU A N 1
ATOM 633 C CA . GLU A 1 79 ? 70.320 -3.203 -82.130 1.00 85.94 79 GLU A CA 1
ATOM 634 C C . GLU A 1 79 ? 70.831 -1.767 -82.327 1.00 85.94 79 GLU A C 1
ATOM 636 O O . GLU A 1 79 ? 71.769 -1.347 -81.649 1.00 85.94 79 GLU A O 1
ATOM 641 N N . GLU A 1 80 ? 70.204 -0.998 -83.221 1.00 84.12 80 GLU A N 1
ATOM 642 C CA . GLU A 1 80 ? 70.578 0.394 -83.470 1.00 84.12 80 GLU A CA 1
ATOM 643 C C . GLU A 1 80 ? 70.236 1.288 -82.273 1.00 84.12 80 GLU A C 1
ATOM 645 O O . GLU A 1 80 ? 71.115 1.999 -81.796 1.00 84.12 80 GLU A O 1
ATOM 650 N N . ALA A 1 81 ? 69.022 1.173 -81.724 1.00 83.50 81 ALA A N 1
ATOM 651 C CA . ALA A 1 81 ? 68.577 1.918 -80.545 1.00 83.50 81 ALA A CA 1
ATOM 652 C C . ALA A 1 81 ? 69.444 1.627 -79.307 1.00 83.50 81 ALA A C 1
ATOM 654 O O . ALA A 1 81 ? 69.705 2.518 -78.499 1.00 83.50 81 ALA A O 1
ATOM 655 N N . LEU A 1 82 ? 69.935 0.388 -79.174 1.00 85.62 82 LEU A N 1
ATOM 656 C CA . LEU A 1 82 ? 70.901 0.015 -78.135 1.00 85.62 82 LEU A CA 1
ATOM 657 C C . LEU A 1 82 ? 72.265 0.684 -78.347 1.00 85.62 82 LEU A C 1
ATOM 659 O O . LEU A 1 82 ? 72.907 1.121 -77.390 1.00 85.62 82 LEU A O 1
ATOM 663 N N . ARG A 1 83 ? 72.731 0.753 -79.600 1.00 86.19 83 ARG A N 1
ATOM 664 C CA . ARG A 1 83 ? 74.029 1.340 -79.953 1.00 86.19 83 ARG A CA 1
ATOM 665 C C . ARG A 1 83 ? 74.045 2.855 -79.752 1.00 86.19 83 ARG A C 1
ATOM 667 O O . ARG A 1 83 ? 75.034 3.375 -79.234 1.00 86.19 83 ARG A O 1
ATOM 674 N N . SER A 1 84 ? 72.978 3.543 -80.154 1.00 86.56 84 SER A N 1
ATOM 675 C CA . SER A 1 84 ? 72.800 4.992 -79.978 1.00 86.56 84 SER A CA 1
ATOM 676 C C . SER A 1 84 ? 72.456 5.382 -78.541 1.00 86.56 84 SER A C 1
ATOM 678 O O . SER A 1 84 ? 72.636 6.539 -78.172 1.00 86.56 84 SER A O 1
ATOM 680 N N . LYS A 1 85 ? 72.031 4.423 -77.703 1.00 85.44 85 LYS A N 1
ATOM 681 C CA . LYS A 1 85 ? 71.456 4.673 -76.370 1.00 85.44 85 LYS A CA 1
ATOM 682 C C . LYS A 1 85 ? 70.211 5.561 -76.449 1.00 85.44 85 LYS A C 1
ATOM 684 O O . LYS A 1 85 ? 70.042 6.466 -75.627 1.00 85.44 85 LYS A O 1
ATOM 689 N N . SER A 1 86 ? 69.353 5.292 -77.434 1.00 86.25 86 SER A N 1
ATOM 690 C CA . SER A 1 86 ? 68.111 6.037 -77.644 1.00 86.25 86 SER A CA 1
ATOM 691 C C . SER A 1 86 ? 67.215 5.998 -76.401 1.00 86.25 86 SER A C 1
ATOM 693 O O . SER A 1 86 ? 67.231 5.046 -75.608 1.00 86.25 86 SER A O 1
ATOM 695 N N . GLN A 1 87 ? 66.395 7.038 -76.248 1.00 87.31 87 GLN A N 1
ATOM 696 C CA . GLN A 1 87 ? 65.454 7.172 -75.139 1.00 87.31 87 GLN A CA 1
ATOM 697 C C . GLN A 1 87 ? 64.028 7.309 -75.665 1.00 87.31 87 GLN A C 1
ATOM 699 O O . GLN A 1 87 ? 63.746 8.110 -76.556 1.00 87.31 87 GLN A O 1
ATOM 704 N N . ALA A 1 88 ? 63.113 6.544 -75.077 1.00 87.00 88 ALA A N 1
ATOM 705 C CA . ALA A 1 88 ? 61.683 6.657 -75.319 1.00 87.00 88 ALA A CA 1
ATOM 706 C C . ALA A 1 88 ? 61.002 7.258 -74.093 1.00 87.00 88 ALA A C 1
ATOM 708 O O . ALA A 1 88 ? 61.101 6.729 -72.994 1.00 87.00 88 ALA A O 1
ATOM 709 N N . THR A 1 89 ? 60.263 8.339 -74.275 1.00 88.31 89 THR A N 1
ATOM 710 C CA . THR A 1 89 ? 59.420 8.931 -73.243 1.00 88.31 89 THR A CA 1
ATOM 711 C C . THR A 1 89 ? 57.974 8.528 -73.474 1.00 88.31 89 THR A C 1
ATOM 713 O O . THR A 1 89 ? 57.442 8.754 -74.556 1.00 88.31 89 THR A O 1
ATOM 716 N N . ILE A 1 90 ? 57.326 7.970 -72.455 1.00 90.25 90 ILE A N 1
ATOM 717 C CA . ILE A 1 90 ? 55.899 7.633 -72.493 1.00 90.25 90 ILE A CA 1
ATOM 718 C C . ILE A 1 90 ? 55.083 8.561 -71.595 1.00 90.25 90 ILE A C 1
ATOM 720 O O . ILE A 1 90 ? 55.552 8.995 -70.537 1.00 90.25 90 ILE A O 1
ATOM 724 N N . SER A 1 91 ? 53.840 8.815 -71.998 1.00 89.81 91 SER A N 1
ATOM 725 C CA . SER A 1 91 ? 52.852 9.562 -71.219 1.00 89.81 91 SER A CA 1
ATOM 726 C C . SER A 1 91 ? 51.464 8.954 -71.380 1.00 89.81 91 SER A C 1
ATOM 728 O O . SER A 1 91 ? 51.062 8.597 -72.485 1.00 89.81 91 SER A O 1
ATOM 730 N N . PHE A 1 92 ? 50.713 8.891 -70.284 1.00 89.31 92 PHE A N 1
ATOM 731 C CA . PHE A 1 92 ? 49.281 8.607 -70.313 1.00 89.31 92 PHE A CA 1
ATOM 732 C C . PHE A 1 92 ? 48.538 9.943 -70.311 1.00 89.31 92 PHE A C 1
ATOM 734 O O . PHE A 1 92 ? 48.722 10.763 -69.408 1.00 89.31 92 PHE A O 1
ATOM 741 N N . VAL A 1 93 ? 47.749 10.196 -71.350 1.00 88.81 93 VAL A N 1
ATOM 742 C CA . VAL A 1 93 ? 47.006 11.451 -71.525 1.00 88.81 93 VAL A CA 1
ATOM 743 C C . VAL A 1 93 ? 45.537 11.173 -71.810 1.00 88.81 93 VAL A C 1
ATOM 745 O O . VAL A 1 93 ? 45.192 10.076 -72.240 1.00 88.81 93 VAL A O 1
ATOM 748 N N . ASP A 1 94 ? 44.669 12.142 -71.546 1.00 87.94 94 ASP A N 1
ATOM 749 C CA . ASP A 1 94 ? 43.244 12.077 -71.867 1.00 87.94 94 ASP A CA 1
ATOM 750 C C . ASP A 1 94 ? 42.963 12.375 -73.357 1.00 87.94 94 ASP A C 1
ATOM 752 O O . ASP A 1 94 ? 43.873 12.559 -74.170 1.00 87.94 94 ASP A O 1
ATOM 756 N N . SER A 1 95 ? 41.681 12.455 -73.726 1.00 85.75 95 SER A N 1
ATOM 757 C CA . SER A 1 95 ? 41.254 12.814 -75.090 1.00 85.75 95 SER A CA 1
ATOM 758 C C . SER A 1 95 ? 41.675 14.221 -75.558 1.00 85.75 95 SER A C 1
ATOM 760 O O . SER A 1 95 ? 41.618 14.506 -76.752 1.00 85.75 95 SER A O 1
ATOM 762 N N . LEU A 1 96 ? 42.091 15.097 -74.636 1.00 86.88 96 LEU A N 1
ATOM 763 C CA . LEU A 1 96 ? 42.585 16.453 -74.891 1.00 86.88 96 LEU A CA 1
ATOM 764 C C . LEU A 1 96 ? 44.121 16.536 -74.797 1.00 86.88 96 LEU A C 1
ATOM 766 O O . LEU A 1 96 ? 44.678 17.637 -74.796 1.00 86.88 96 LEU A O 1
ATOM 770 N N . TYR A 1 97 ? 44.809 15.389 -74.734 1.00 84.75 97 TYR A N 1
ATOM 771 C CA . TYR A 1 97 ? 46.259 15.267 -74.563 1.00 84.75 97 TYR A CA 1
ATOM 772 C C . TYR A 1 97 ? 46.791 15.897 -73.261 1.00 84.75 97 TYR A C 1
ATOM 774 O O . TYR A 1 97 ? 47.957 16.286 -73.179 1.00 84.75 97 TYR A O 1
ATOM 782 N N . GLN A 1 98 ? 45.952 15.990 -72.225 1.00 85.31 98 GLN A N 1
ATOM 783 C CA . GLN A 1 98 ? 46.313 16.496 -70.901 1.00 85.31 98 GLN A CA 1
ATOM 784 C C . GLN A 1 98 ? 46.460 15.357 -69.877 1.00 85.31 98 GLN A C 1
ATOM 786 O O . GLN A 1 98 ? 45.890 14.277 -70.053 1.00 85.31 98 GLN A O 1
ATOM 791 N N . PRO A 1 99 ? 47.221 15.564 -68.785 1.00 83.25 99 PRO A N 1
ATOM 792 C CA . PRO A 1 99 ? 47.224 14.641 -67.655 1.00 83.25 99 PRO A CA 1
ATOM 793 C C . PRO A 1 99 ? 45.827 14.543 -67.034 1.00 83.25 99 PRO A C 1
ATOM 795 O O . PRO A 1 99 ? 45.152 15.554 -66.847 1.00 83.25 99 PRO A O 1
ATOM 798 N N . PHE A 1 100 ? 45.411 13.333 -66.668 1.00 81.75 100 PHE A N 1
ATOM 799 C CA . PHE A 1 100 ? 44.093 13.120 -66.077 1.00 81.75 100 PHE A CA 1
ATOM 800 C C . PHE A 1 100 ? 44.088 13.512 -64.589 1.00 81.75 100 PHE A C 1
ATOM 802 O O . PHE A 1 100 ? 44.841 12.956 -63.787 1.00 81.75 100 PHE A O 1
ATOM 809 N N . GLU A 1 101 ? 43.226 14.452 -64.191 1.00 80.50 101 GLU A N 1
ATOM 810 C CA . GLU A 1 101 ? 43.134 14.894 -62.795 1.00 80.50 101 GLU A CA 1
ATOM 811 C C . GLU A 1 101 ? 42.622 13.757 -61.888 1.00 80.50 101 GLU A C 1
ATOM 813 O O . GLU A 1 101 ? 41.546 13.198 -62.096 1.00 80.50 101 GLU A O 1
ATOM 818 N N . GLY A 1 102 ? 43.399 13.406 -60.859 1.00 77.12 102 GLY A N 1
ATOM 819 C CA . GLY A 1 102 ? 43.048 12.348 -59.903 1.00 77.12 102 GLY A CA 1
ATOM 820 C C . GLY A 1 102 ? 43.634 10.963 -60.203 1.00 77.12 102 GLY A C 1
ATOM 821 O O . GLY A 1 102 ? 43.395 10.049 -59.412 1.00 77.12 102 GLY A O 1
ATOM 822 N N . LEU A 1 103 ? 44.426 10.812 -61.271 1.00 85.75 103 LEU A N 1
ATOM 823 C CA . LEU A 1 103 ? 45.226 9.613 -61.543 1.00 85.75 103 LEU A CA 1
ATOM 824 C C . LEU A 1 103 ? 46.722 9.925 -61.430 1.00 85.75 103 LEU A C 1
ATOM 826 O O . LEU A 1 103 ? 47.200 10.921 -61.969 1.00 85.75 103 LEU A O 1
ATOM 830 N N . GLU A 1 104 ? 47.474 9.058 -60.756 1.00 87.19 104 GLU A N 1
ATOM 831 C CA . GLU A 1 104 ? 48.940 9.112 -60.724 1.00 87.19 104 GLU A CA 1
ATOM 832 C C . GLU A 1 104 ? 49.504 7.820 -61.321 1.00 87.19 104 GLU A C 1
ATOM 834 O O . GLU A 1 104 ? 49.138 6.724 -60.896 1.00 87.19 104 GLU A O 1
ATOM 839 N N . PHE A 1 105 ? 50.410 7.933 -62.289 1.00 88.44 105 PHE A N 1
ATOM 840 C CA . PHE A 1 105 ? 51.066 6.778 -62.900 1.00 88.44 105 PHE A CA 1
ATOM 841 C C . PHE A 1 105 ? 52.476 6.588 -62.335 1.00 88.44 105 PHE A C 1
ATOM 843 O O . PHE A 1 105 ? 53.193 7.553 -62.049 1.00 88.44 105 PHE A O 1
ATOM 850 N N . PHE A 1 106 ? 52.878 5.329 -62.201 1.00 87.56 106 PHE A N 1
ATOM 851 C CA . PHE A 1 106 ? 54.203 4.897 -61.771 1.00 87.56 106 PHE A CA 1
ATOM 852 C C . PHE A 1 106 ? 54.707 3.831 -62.739 1.00 87.56 106 PHE A C 1
ATOM 854 O O . PHE A 1 106 ? 53.929 2.994 -63.181 1.00 87.56 106 PHE A O 1
ATOM 861 N N . CYS A 1 107 ? 56.001 3.829 -63.040 1.00 87.31 107 CYS A N 1
ATOM 862 C CA . CYS A 1 107 ? 56.666 2.774 -63.801 1.00 87.31 107 CYS A CA 1
ATOM 863 C C . CYS A 1 107 ? 57.789 2.179 -62.955 1.00 87.31 107 CYS A C 1
ATOM 865 O O . CYS A 1 107 ? 58.661 2.915 -62.482 1.00 87.31 107 CYS A O 1
ATOM 867 N N . ASN A 1 108 ? 57.783 0.859 -62.759 1.00 83.94 108 ASN A N 1
ATOM 868 C CA . ASN A 1 108 ? 58.758 0.136 -61.932 1.00 83.94 108 ASN A CA 1
ATOM 869 C C . ASN A 1 108 ? 58.943 0.788 -60.539 1.00 83.94 108 ASN A C 1
ATOM 871 O O . ASN A 1 108 ? 60.061 0.950 -60.049 1.00 83.94 108 ASN A O 1
ATOM 875 N N . GLY A 1 109 ? 57.840 1.251 -59.935 1.00 80.19 109 GLY A N 1
ATOM 876 C CA . GLY A 1 109 ? 57.815 1.936 -58.635 1.00 80.19 109 GLY A CA 1
ATOM 877 C C . GLY A 1 109 ? 58.252 3.410 -58.637 1.00 80.19 109 GLY A C 1
ATOM 878 O O . GLY A 1 109 ? 58.206 4.051 -57.589 1.00 80.19 109 GLY A O 1
ATOM 879 N N . SER A 1 110 ? 58.652 3.976 -59.780 1.00 86.94 110 SER A N 1
ATOM 880 C CA . SER A 1 110 ? 59.023 5.394 -59.908 1.00 86.94 110 SER A CA 1
ATOM 881 C C . SER A 1 110 ? 57.864 6.222 -60.485 1.00 86.94 110 SER A C 1
ATOM 883 O O . SER A 1 110 ? 57.285 5.805 -61.487 1.00 86.94 110 SER A O 1
ATOM 885 N N . PRO A 1 111 ? 57.506 7.383 -59.904 1.00 87.31 111 PRO A N 1
ATOM 886 C CA . PRO A 1 111 ? 56.410 8.212 -60.408 1.00 87.31 111 PRO A CA 1
ATOM 887 C C . PRO A 1 111 ? 56.757 8.859 -61.752 1.00 87.31 111 PRO A C 1
ATOM 889 O O . PRO A 1 111 ? 57.922 9.142 -62.037 1.00 87.31 111 PRO A O 1
ATOM 892 N N . PHE A 1 112 ? 55.736 9.163 -62.550 1.00 88.06 112 PHE A N 1
ATOM 893 C CA . PHE A 1 112 ? 55.898 9.999 -63.739 1.00 88.06 112 PHE A CA 1
ATOM 894 C C . PHE A 1 112 ? 56.228 11.433 -63.309 1.00 88.06 112 PHE A C 1
ATOM 896 O O . PHE A 1 112 ? 55.511 12.041 -62.513 1.00 88.06 112 PHE A O 1
ATOM 903 N N . VAL A 1 113 ? 57.302 12.001 -63.855 1.00 83.44 113 VAL A N 1
ATOM 904 C CA . VAL A 1 113 ? 57.703 13.389 -63.592 1.00 83.44 113 VAL A CA 1
ATOM 905 C C . VAL A 1 113 ? 57.177 14.239 -64.741 1.00 83.44 113 VAL A C 1
ATOM 907 O O . VAL A 1 113 ? 57.459 13.948 -65.898 1.00 83.44 113 VAL A O 1
ATOM 910 N N . ASN A 1 114 ? 56.378 15.269 -64.449 1.00 81.69 114 ASN A N 1
ATOM 911 C CA . ASN A 1 114 ? 55.697 16.082 -65.471 1.00 81.69 114 ASN A CA 1
ATOM 912 C C . ASN A 1 114 ? 54.887 15.235 -66.478 1.00 81.69 114 ASN A C 1
ATOM 914 O O . ASN A 1 114 ? 54.916 15.490 -67.681 1.00 81.69 114 ASN A O 1
ATOM 918 N N . ASN A 1 115 ? 54.194 14.202 -65.982 1.00 83.31 115 ASN A N 1
ATOM 919 C CA . ASN A 1 115 ? 53.424 13.237 -66.777 1.00 83.31 115 ASN A CA 1
ATOM 920 C C . ASN A 1 115 ? 54.250 12.442 -67.806 1.00 83.31 115 ASN A C 1
ATOM 922 O O . ASN A 1 115 ? 53.704 11.916 -68.772 1.00 83.31 115 ASN A O 1
ATOM 926 N N . ARG A 1 116 ? 55.568 12.344 -67.623 1.00 87.12 116 ARG A N 1
ATOM 927 C CA . ARG A 1 116 ? 56.480 11.641 -68.528 1.00 87.12 116 ARG A CA 1
ATOM 928 C C . ARG A 1 116 ? 57.307 10.615 -67.763 1.00 87.12 116 ARG A C 1
ATOM 930 O O . ARG A 1 116 ? 57.741 10.866 -66.637 1.00 87.12 116 ARG A O 1
ATOM 937 N N . TYR A 1 117 ? 57.538 9.469 -68.392 1.00 89.12 117 TYR A N 1
ATOM 938 C CA . TYR A 1 117 ? 58.478 8.463 -67.914 1.00 89.12 117 TYR A CA 1
ATOM 939 C C . TYR A 1 117 ? 59.458 8.093 -69.023 1.00 89.12 117 TYR A C 1
ATOM 941 O O . TYR A 1 117 ? 59.040 7.771 -70.133 1.00 89.12 117 TYR A O 1
ATOM 949 N N . VAL A 1 118 ? 60.754 8.151 -68.714 1.00 89.00 118 VAL A N 1
ATOM 950 C CA . VAL A 1 118 ? 61.836 7.892 -69.671 1.00 89.00 118 VAL A CA 1
ATOM 951 C C . VAL A 1 118 ? 62.261 6.429 -69.593 1.00 89.00 118 VAL A C 1
ATOM 953 O O . VAL A 1 118 ? 62.586 5.905 -68.528 1.00 89.00 118 VAL A O 1
ATOM 956 N N . ILE A 1 119 ? 62.279 5.777 -70.747 1.00 88.00 119 ILE A N 1
ATOM 957 C CA . ILE A 1 119 ? 62.686 4.397 -70.961 1.00 88.00 119 ILE A CA 1
ATOM 958 C C . ILE A 1 119 ? 63.980 4.422 -71.770 1.00 88.00 119 ILE A C 1
ATOM 960 O O . ILE A 1 119 ? 63.992 4.802 -72.939 1.00 88.00 119 ILE A O 1
ATOM 964 N N . ASN A 1 120 ? 65.064 3.971 -71.148 1.00 88.19 120 ASN A N 1
ATOM 965 C CA . ASN A 1 120 ? 66.359 3.838 -71.810 1.00 88.19 120 ASN A CA 1
ATOM 966 C C . ASN A 1 120 ? 66.478 2.488 -72.533 1.00 88.19 120 ASN A C 1
ATOM 968 O O . ASN A 1 120 ? 66.084 1.452 -71.974 1.00 88.19 120 ASN A O 1
ATOM 972 N N . ALA A 1 121 ? 67.061 2.512 -73.734 1.00 85.94 121 ALA A N 1
ATOM 973 C CA . ALA A 1 121 ? 67.413 1.335 -74.524 1.00 85.94 121 ALA A CA 1
ATOM 974 C C . ALA A 1 121 ? 68.691 0.656 -73.986 1.00 85.94 121 ALA A C 1
ATOM 976 O O . ALA A 1 121 ? 69.756 0.726 -74.594 1.00 85.94 121 ALA A O 1
ATOM 977 N N . ASP A 1 122 ? 68.586 0.002 -72.825 1.00 85.56 122 ASP A N 1
ATOM 978 C CA . ASP A 1 122 ? 69.719 -0.683 -72.171 1.00 85.56 122 ASP A CA 1
ATOM 979 C C . ASP A 1 122 ? 69.776 -2.198 -72.472 1.00 85.56 122 ASP A C 1
ATOM 981 O O . ASP A 1 122 ? 70.795 -2.851 -72.242 1.00 85.56 122 ASP A O 1
ATOM 985 N N . SER A 1 123 ? 68.675 -2.781 -72.957 1.00 85.81 123 SER A N 1
ATOM 986 C CA . SER A 1 123 ? 68.524 -4.213 -73.252 1.00 85.81 123 SER A CA 1
ATOM 987 C C . SER A 1 123 ? 67.604 -4.440 -74.454 1.00 85.81 123 SER A C 1
ATOM 989 O O . SER A 1 123 ? 66.691 -3.652 -74.669 1.00 85.81 123 SER A O 1
ATOM 991 N N . LEU A 1 124 ? 67.804 -5.536 -75.204 1.00 83.75 124 LEU A N 1
ATOM 992 C CA . LEU A 1 124 ? 66.973 -5.884 -76.376 1.00 83.75 124 LEU A CA 1
ATOM 993 C C . LEU A 1 124 ? 65.482 -5.996 -76.036 1.00 83.75 124 LEU A C 1
ATOM 995 O O . LEU A 1 124 ? 64.646 -5.589 -76.826 1.00 83.75 124 LEU A O 1
ATOM 999 N N . THR A 1 125 ? 65.166 -6.510 -74.850 1.00 84.69 125 THR A N 1
ATOM 1000 C CA . THR A 1 125 ? 63.798 -6.662 -74.352 1.00 84.69 125 THR A CA 1
ATOM 1001 C C . THR A 1 125 ? 63.749 -6.157 -72.919 1.00 84.69 125 THR A C 1
ATOM 1003 O O . THR A 1 125 ? 64.615 -6.502 -72.110 1.00 84.69 125 THR A O 1
ATOM 1006 N N . LYS A 1 126 ? 62.756 -5.331 -72.592 1.00 84.56 126 LYS A N 1
ATOM 1007 C CA . LYS A 1 126 ? 62.557 -4.752 -71.262 1.00 84.56 126 LYS A CA 1
ATOM 1008 C C . LYS A 1 126 ? 61.090 -4.838 -70.867 1.00 84.56 126 LYS A C 1
ATOM 1010 O O . LYS A 1 126 ? 60.226 -4.304 -71.553 1.00 84.56 126 LYS A O 1
ATOM 1015 N N . THR A 1 127 ? 60.811 -5.469 -69.734 1.00 86.12 127 THR A N 1
ATOM 1016 C CA . THR A 1 127 ? 59.471 -5.437 -69.136 1.00 86.12 127 THR A CA 1
ATOM 1017 C C . THR A 1 127 ? 59.304 -4.153 -68.331 1.00 86.12 127 THR A C 1
ATOM 1019 O O . THR A 1 127 ? 60.196 -3.767 -67.572 1.00 86.12 127 THR A O 1
ATOM 1022 N N . ILE A 1 128 ? 58.170 -3.486 -68.513 1.00 86.25 128 ILE A N 1
ATOM 1023 C CA . ILE A 1 128 ? 57.796 -2.270 -67.796 1.00 86.25 128 ILE A CA 1
ATOM 1024 C C . ILE A 1 128 ? 56.507 -2.545 -67.040 1.00 86.25 128 ILE A C 1
ATOM 1026 O O . ILE A 1 128 ? 55.481 -2.837 -67.656 1.00 86.25 128 ILE A O 1
ATOM 1030 N N . ASP A 1 129 ? 56.567 -2.406 -65.719 1.00 86.81 129 ASP A N 1
ATOM 1031 C CA . ASP A 1 129 ? 55.414 -2.523 -64.836 1.00 86.81 129 ASP A CA 1
ATOM 1032 C C . ASP A 1 129 ? 54.840 -1.131 -64.583 1.00 86.81 129 ASP A C 1
ATOM 1034 O O . ASP A 1 129 ? 55.465 -0.301 -63.918 1.00 86.81 129 ASP A O 1
ATOM 1038 N N . VAL A 1 130 ? 53.651 -0.865 -65.121 1.00 89.19 130 VAL A N 1
ATOM 1039 C CA . VAL A 1 130 ? 52.924 0.384 -64.896 1.00 89.19 130 VAL A CA 1
ATOM 1040 C C . VAL A 1 130 ? 51.915 0.189 -63.784 1.00 89.19 130 VAL A C 1
ATOM 1042 O O . VAL A 1 130 ? 51.068 -0.701 -63.846 1.00 89.19 130 VAL A O 1
ATOM 1045 N N . GLN A 1 131 ? 51.960 1.064 -62.790 1.00 89.62 131 GLN A N 1
ATOM 1046 C CA . GLN A 1 131 ? 50.968 1.135 -61.731 1.00 89.62 131 GLN A CA 1
ATOM 1047 C C . GLN A 1 131 ? 50.165 2.430 -61.890 1.00 89.62 131 GLN A C 1
ATOM 1049 O O . GLN A 1 131 ? 50.734 3.521 -61.915 1.00 89.62 131 GLN A O 1
ATOM 1054 N N . CYS A 1 132 ? 48.844 2.324 -61.993 1.00 87.62 132 CYS A N 1
ATOM 1055 C CA . CYS A 1 132 ? 47.919 3.449 -61.952 1.00 87.62 132 CYS A CA 1
ATOM 1056 C C . CYS A 1 132 ? 47.317 3.550 -60.549 1.00 87.62 132 CYS A C 1
ATOM 1058 O O . CYS A 1 132 ? 46.651 2.635 -60.063 1.00 87.62 132 CYS A O 1
ATOM 1060 N N . LYS A 1 133 ? 47.568 4.673 -59.889 1.00 85.94 133 LYS A N 1
ATOM 1061 C CA . LYS A 1 133 ? 47.038 5.009 -58.576 1.00 85.94 133 LYS A CA 1
ATOM 1062 C C . LYS A 1 133 ? 45.813 5.897 -58.751 1.00 85.94 133 LYS A C 1
ATOM 1064 O O . LYS A 1 133 ? 45.927 7.036 -59.203 1.00 85.94 133 LYS A O 1
ATOM 1069 N N . VAL A 1 134 ? 44.650 5.385 -58.357 1.00 83.38 134 VAL A N 1
ATOM 1070 C CA . VAL A 1 134 ? 43.370 6.094 -58.495 1.00 83.38 134 VAL A CA 1
ATOM 1071 C C . VAL A 1 134 ? 43.041 6.827 -57.195 1.00 83.38 134 VAL A C 1
ATOM 1073 O O . VAL A 1 134 ? 42.860 6.197 -56.151 1.00 83.38 134 VAL A O 1
ATOM 1076 N N . HIS A 1 135 ? 42.969 8.161 -57.226 1.00 76.69 135 HIS A N 1
ATOM 1077 C CA . HIS A 1 135 ? 42.653 8.954 -56.035 1.00 76.69 135 HIS A CA 1
ATOM 1078 C C . HIS A 1 135 ? 41.155 8.854 -55.683 1.00 76.69 135 HIS A C 1
ATOM 1080 O O . HIS A 1 135 ? 40.320 8.982 -56.571 1.00 76.69 135 HIS A O 1
ATOM 1086 N N . PRO A 1 136 ? 40.749 8.783 -54.399 1.00 67.50 136 PRO A N 1
ATOM 1087 C CA . PRO A 1 136 ? 39.333 8.752 -53.985 1.00 67.50 136 PRO A CA 1
ATOM 1088 C C . PRO A 1 136 ? 38.429 9.892 -54.486 1.00 67.50 136 PRO A C 1
ATOM 1090 O O . PRO A 1 136 ? 37.210 9.799 -54.394 1.00 67.50 136 PRO A O 1
ATOM 1093 N N . ARG A 1 137 ? 39.016 10.984 -54.994 1.00 68.44 137 ARG A N 1
ATOM 1094 C CA . ARG A 1 137 ? 38.294 12.137 -55.570 1.00 68.44 137 ARG A CA 1
ATOM 1095 C C . ARG A 1 137 ? 37.883 11.915 -57.025 1.00 68.44 137 ARG A C 1
ATOM 1097 O O . ARG A 1 137 ? 37.122 12.715 -57.553 1.00 68.44 137 ARG A O 1
ATOM 1104 N N . PHE A 1 138 ? 38.394 10.859 -57.653 1.00 70.94 138 PHE A N 1
ATOM 1105 C CA . PHE A 1 138 ? 38.119 10.513 -59.040 1.00 70.94 138 PHE A CA 1
ATOM 1106 C C . PHE A 1 138 ? 36.671 10.022 -59.245 1.00 70.94 138 PHE A C 1
ATOM 1108 O O . PHE A 1 138 ? 36.208 9.997 -60.374 1.00 70.94 138 PHE A O 1
ATOM 1115 N N . ASN A 1 139 ? 35.897 9.815 -58.167 1.00 70.69 139 ASN A N 1
ATOM 1116 C CA . ASN A 1 139 ? 34.459 9.512 -58.186 1.00 70.69 139 ASN A CA 1
ATOM 1117 C C . ASN A 1 139 ? 34.104 8.269 -59.034 1.00 70.69 139 ASN A C 1
ATOM 1119 O O . ASN A 1 139 ? 34.964 7.556 -59.540 1.00 70.69 139 ASN A O 1
ATOM 1123 N N . GLU A 1 140 ? 32.814 7.939 -59.130 1.00 79.12 140 GLU A N 1
ATOM 1124 C CA . GLU A 1 140 ? 32.349 6.815 -59.951 1.00 79.12 140 GLU A CA 1
ATOM 1125 C C . GLU A 1 140 ? 32.349 7.205 -61.436 1.00 79.12 140 GLU A C 1
ATOM 1127 O O . GLU A 1 140 ? 31.401 7.825 -61.923 1.00 79.12 140 GLU A O 1
ATOM 1132 N N . GLN A 1 141 ? 33.431 6.874 -62.142 1.00 83.00 141 GLN A N 1
ATOM 1133 C CA . GLN A 1 141 ? 33.595 7.155 -63.568 1.00 83.00 141 GLN A CA 1
ATOM 1134 C C . GLN A 1 141 ? 34.567 6.178 -64.245 1.00 83.00 141 GLN A C 1
ATOM 1136 O O . GLN A 1 141 ? 35.358 5.486 -63.597 1.00 83.00 141 GLN A O 1
ATOM 1141 N N . THR A 1 142 ? 34.525 6.159 -65.575 1.00 85.50 142 THR A N 1
ATOM 1142 C CA . THR A 1 142 ? 35.510 5.485 -66.425 1.00 85.50 142 THR A CA 1
ATOM 1143 C C . THR A 1 142 ? 36.390 6.554 -67.062 1.00 85.50 142 THR A C 1
ATOM 1145 O O . THR A 1 142 ? 35.867 7.408 -67.776 1.00 85.50 142 THR A O 1
ATOM 1148 N N . ALA A 1 143 ? 37.700 6.519 -66.811 1.00 85.88 143 ALA A N 1
ATOM 1149 C CA . ALA A 1 143 ? 38.651 7.310 -67.585 1.00 85.88 143 ALA A CA 1
ATOM 1150 C C . ALA A 1 143 ? 39.206 6.484 -68.732 1.00 85.88 143 ALA A C 1
ATOM 1152 O O . ALA A 1 143 ? 39.507 5.298 -68.588 1.00 85.88 143 ALA A O 1
ATOM 1153 N N . ASN A 1 144 ? 39.369 7.158 -69.856 1.00 89.31 144 ASN A N 1
ATOM 1154 C CA . ASN A 1 144 ? 39.988 6.640 -71.050 1.00 89.31 144 ASN A CA 1
ATOM 1155 C C . ASN A 1 144 ? 40.872 7.716 -71.678 1.00 89.31 144 ASN A C 1
ATOM 1157 O O . ASN A 1 144 ? 40.666 8.917 -71.483 1.00 89.31 144 ASN A O 1
ATOM 1161 N N . GLY A 1 145 ? 41.852 7.277 -72.452 1.00 89.94 145 GLY A N 1
ATOM 1162 C CA . GLY A 1 145 ? 42.738 8.187 -73.149 1.00 89.94 145 GLY A CA 1
ATOM 1163 C C . GLY A 1 145 ? 43.776 7.456 -73.976 1.00 89.94 145 GLY A C 1
ATOM 1164 O O . GLY A 1 145 ? 43.603 6.290 -74.321 1.00 89.94 145 GLY A O 1
ATOM 1165 N N . PHE A 1 146 ? 44.867 8.151 -74.268 1.00 89.62 146 PHE A N 1
ATOM 1166 C CA . PHE A 1 146 ? 45.911 7.692 -75.168 1.00 89.62 146 PHE A CA 1
ATOM 1167 C C . PHE A 1 146 ? 47.228 7.484 -74.424 1.00 89.62 146 PHE A C 1
ATOM 1169 O O . PHE A 1 146 ? 47.637 8.302 -73.597 1.00 89.62 146 PHE A O 1
ATOM 1176 N N . LEU A 1 147 ? 47.901 6.375 -74.716 1.00 88.94 147 LEU A N 1
ATOM 1177 C CA . LEU A 1 147 ? 49.312 6.191 -74.411 1.00 88.94 147 LEU A CA 1
ATOM 1178 C C . LEU A 1 147 ? 50.100 6.782 -75.575 1.00 88.94 147 LEU A C 1
ATOM 1180 O O . LEU A 1 147 ? 50.022 6.293 -76.705 1.00 88.94 147 LEU A O 1
ATOM 1184 N N . VAL A 1 148 ? 50.847 7.840 -75.292 1.00 89.25 148 VAL A N 1
ATOM 1185 C CA . VAL A 1 148 ? 51.665 8.534 -76.286 1.00 89.25 148 VAL A CA 1
ATOM 1186 C C . VAL A 1 148 ? 53.137 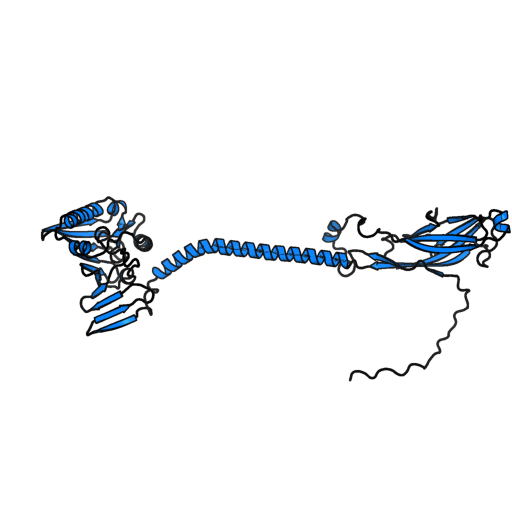8.266 -76.036 1.00 89.25 148 VAL A C 1
ATOM 1188 O O . VAL A 1 148 ? 53.574 8.160 -74.886 1.00 89.25 148 VAL A O 1
ATOM 1191 N N . ILE A 1 149 ? 53.899 8.177 -77.122 1.00 88.25 149 ILE A N 1
ATOM 1192 C CA . ILE A 1 149 ? 55.349 8.023 -77.082 1.00 88.25 149 ILE A CA 1
ATOM 1193 C C . ILE A 1 149 ? 56.036 9.181 -77.805 1.00 88.25 149 ILE A C 1
ATOM 1195 O O . ILE A 1 149 ? 55.606 9.644 -78.867 1.00 88.25 149 ILE A O 1
ATOM 1199 N N . HIS A 1 150 ? 57.135 9.628 -77.217 1.00 83.31 150 HIS A N 1
ATOM 1200 C CA . HIS A 1 150 ? 58.054 10.590 -77.795 1.00 83.31 150 HIS A CA 1
ATOM 1201 C C . HIS A 1 150 ? 59.468 10.032 -77.692 1.00 83.31 150 HIS A C 1
ATOM 1203 O O . HIS A 1 150 ? 59.921 9.706 -76.598 1.00 83.31 150 HIS A O 1
ATOM 1209 N N . GLY A 1 151 ? 60.154 9.884 -78.818 1.00 75.69 151 GLY A N 1
ATOM 1210 C CA . GLY A 1 151 ? 61.502 9.334 -78.853 1.00 75.69 151 GLY A CA 1
ATOM 1211 C C . GLY A 1 151 ? 62.535 10.386 -79.206 1.00 75.69 151 GLY A C 1
ATOM 1212 O O . GLY A 1 151 ? 62.373 11.082 -80.204 1.00 75.69 151 GLY A O 1
ATOM 1213 N N . GLU A 1 152 ? 63.612 10.455 -78.431 1.00 69.75 152 GLU A N 1
ATOM 1214 C CA . GLU A 1 152 ? 64.844 11.086 -78.895 1.00 69.75 152 GLU A CA 1
ATOM 1215 C C . GLU A 1 152 ? 65.614 10.025 -79.694 1.00 69.75 152 GLU A C 1
ATOM 1217 O O . GLU A 1 152 ? 65.925 8.954 -79.167 1.00 69.75 152 GLU A O 1
ATOM 1222 N N . GLU A 1 153 ? 65.866 10.294 -80.981 1.00 70.19 153 GLU A N 1
ATOM 1223 C CA . GLU A 1 153 ? 66.557 9.371 -81.901 1.00 70.19 153 GLU A CA 1
ATOM 1224 C C . GLU A 1 153 ? 65.810 8.040 -82.145 1.00 70.19 153 GLU A C 1
ATOM 1226 O O . GLU A 1 153 ? 66.424 6.974 -82.233 1.00 70.19 153 GLU A O 1
ATOM 1231 N N . LEU A 1 154 ? 64.473 8.089 -82.239 1.00 76.00 154 LEU A N 1
ATOM 1232 C CA . LEU A 1 154 ? 63.623 6.959 -82.635 1.00 76.00 154 LEU A CA 1
ATOM 1233 C C . LEU A 1 154 ? 62.760 7.332 -83.847 1.00 76.00 154 LEU A C 1
ATOM 1235 O O . LEU A 1 154 ? 62.079 8.355 -83.825 1.00 76.00 154 LEU A O 1
ATOM 1239 N N . ASP A 1 155 ? 62.730 6.466 -84.862 1.00 75.62 155 ASP A N 1
ATOM 1240 C CA . ASP A 1 155 ? 61.981 6.719 -86.103 1.00 75.62 155 ASP A CA 1
ATOM 1241 C C . ASP A 1 155 ? 60.559 6.122 -86.087 1.00 75.62 155 ASP A C 1
ATOM 1243 O O . ASP A 1 155 ? 59.621 6.708 -86.632 1.00 75.62 155 ASP A O 1
ATOM 1247 N N . ILE A 1 156 ? 60.379 4.934 -85.490 1.00 79.06 156 ILE A N 1
ATOM 1248 C CA . ILE A 1 156 ? 59.130 4.148 -85.524 1.00 79.06 156 ILE A CA 1
ATOM 1249 C C . ILE A 1 156 ? 58.910 3.450 -84.169 1.00 79.06 156 ILE A C 1
ATOM 1251 O O . ILE A 1 156 ? 59.849 2.900 -83.597 1.00 79.06 156 ILE A O 1
ATOM 1255 N N . SER A 1 157 ? 57.663 3.400 -83.686 1.00 79.81 157 SER A N 1
ATOM 1256 C CA . SER A 1 157 ? 57.231 2.594 -82.530 1.00 79.81 157 SER A CA 1
ATOM 1257 C C . SER A 1 157 ? 55.917 1.877 -82.849 1.00 79.81 157 SER A C 1
ATOM 1259 O O . SER A 1 157 ? 55.007 2.509 -83.365 1.00 79.81 157 SER A O 1
ATOM 1261 N N . ASN A 1 158 ? 55.795 0.569 -82.585 1.00 77.06 158 ASN A N 1
ATOM 1262 C CA . ASN A 1 158 ? 54.595 -0.229 -82.914 1.00 77.06 158 ASN A CA 1
ATOM 1263 C C . ASN A 1 158 ? 54.081 -0.032 -84.358 1.00 77.06 158 ASN A C 1
ATOM 1265 O O . ASN A 1 158 ? 52.884 0.096 -84.585 1.00 77.06 158 ASN A O 1
ATOM 1269 N N . ALA A 1 159 ? 54.997 0.010 -85.334 1.00 76.81 159 ALA A N 1
ATOM 1270 C CA . ALA A 1 159 ? 54.716 0.307 -86.748 1.00 76.81 159 ALA A CA 1
ATOM 1271 C C . ALA A 1 159 ? 54.163 1.721 -87.038 1.00 76.81 159 ALA A C 1
ATOM 1273 O O . ALA A 1 159 ? 53.840 2.029 -88.183 1.00 76.81 159 ALA A O 1
ATOM 1274 N N . ILE A 1 160 ? 54.137 2.607 -86.039 1.00 78.94 160 ILE A N 1
ATOM 1275 C CA . ILE A 1 160 ? 53.708 4.000 -86.156 1.00 78.94 160 ILE A CA 1
ATOM 1276 C C . ILE A 1 160 ? 54.951 4.894 -86.283 1.00 78.94 160 ILE A C 1
ATOM 1278 O O . ILE A 1 160 ? 55.815 4.872 -85.399 1.00 78.94 160 ILE A O 1
ATOM 1282 N N . PRO A 1 161 ? 55.084 5.675 -87.369 1.00 80.19 161 PRO A N 1
ATOM 1283 C CA . PRO A 1 161 ? 56.198 6.600 -87.530 1.00 80.19 161 PRO A CA 1
ATOM 1284 C C . PRO A 1 161 ? 56.074 7.773 -86.548 1.00 80.19 161 PRO A C 1
ATOM 1286 O O . PRO A 1 161 ? 55.008 8.376 -86.417 1.00 80.19 161 PRO A O 1
ATOM 1289 N N . LEU A 1 162 ? 57.173 8.120 -85.875 1.00 81.38 162 LEU A N 1
ATOM 1290 C CA . LEU A 1 162 ? 57.205 9.167 -84.851 1.00 81.38 162 LEU A CA 1
ATOM 1291 C C . LEU A 1 162 ? 57.399 10.547 -85.495 1.00 81.38 162 LEU A C 1
ATOM 1293 O O . LEU A 1 162 ? 58.503 11.078 -85.552 1.00 81.38 162 LEU A O 1
ATOM 1297 N N . GLN A 1 163 ? 56.322 11.115 -86.037 1.00 73.81 163 GLN A N 1
ATOM 1298 C CA . GLN A 1 163 ? 56.369 12.379 -86.792 1.00 73.81 163 GLN A CA 1
ATOM 1299 C C . GLN A 1 163 ? 55.769 13.569 -86.041 1.00 73.81 163 GLN A C 1
ATOM 1301 O O . GLN A 1 163 ? 56.042 14.718 -86.385 1.00 73.81 163 GLN A O 1
ATOM 1306 N N . GLN A 1 164 ? 54.924 13.306 -85.047 1.00 72.19 164 GLN A N 1
ATOM 1307 C CA . GLN A 1 164 ? 54.169 14.326 -84.327 1.00 72.19 164 GLN A CA 1
ATOM 1308 C C . GLN A 1 164 ? 54.679 14.473 -82.892 1.00 72.19 164 GLN A C 1
ATOM 1310 O O . GLN A 1 164 ? 55.403 13.621 -82.377 1.00 72.19 164 GLN A O 1
ATOM 1315 N N . GLU A 1 165 ? 54.283 15.558 -82.225 1.00 73.06 165 GLU A N 1
ATOM 1316 C CA . GLU A 1 165 ? 54.593 15.770 -80.805 1.00 73.06 165 GLU A CA 1
ATOM 1317 C C . GLU A 1 165 ? 53.957 14.679 -79.919 1.00 73.06 165 GLU A C 1
ATOM 1319 O O . GLU A 1 165 ? 54.573 14.237 -78.950 1.00 73.06 165 GLU A O 1
ATOM 1324 N N . TYR A 1 166 ? 52.772 14.187 -80.306 1.00 76.81 166 TYR A N 1
ATOM 1325 C CA . TYR A 1 166 ? 52.019 13.139 -79.614 1.00 76.81 166 TYR A CA 1
ATOM 1326 C C . TYR A 1 166 ? 51.744 11.958 -80.554 1.00 76.81 166 TYR A C 1
ATOM 1328 O O . TYR A 1 166 ? 50.733 11.937 -81.252 1.00 76.81 166 TYR A O 1
ATOM 1336 N N . ASN A 1 167 ? 52.628 10.958 -80.578 1.00 86.12 167 ASN A N 1
ATOM 1337 C CA . ASN A 1 167 ? 52.396 9.738 -81.358 1.00 86.12 167 ASN A CA 1
ATOM 1338 C C . ASN A 1 167 ? 51.644 8.727 -80.485 1.00 86.12 167 ASN A C 1
ATOM 1340 O O . ASN A 1 167 ? 52.205 8.199 -79.523 1.00 86.12 167 ASN A O 1
ATOM 1344 N N . VAL A 1 168 ? 50.364 8.503 -80.786 1.00 85.81 168 VAL A N 1
ATOM 1345 C CA . VAL A 1 168 ? 49.492 7.582 -80.042 1.00 85.81 168 VAL A CA 1
ATOM 1346 C C . VAL A 1 168 ? 49.826 6.145 -80.422 1.00 85.81 168 VAL A C 1
ATOM 1348 O O . VAL A 1 168 ? 49.740 5.803 -81.594 1.00 85.81 168 VAL A O 1
ATOM 1351 N N . ILE A 1 169 ? 50.167 5.308 -79.439 1.00 85.62 169 ILE A N 1
ATOM 1352 C CA . ILE A 1 169 ? 50.562 3.903 -79.655 1.00 85.62 169 ILE A CA 1
ATOM 1353 C C . ILE A 1 169 ? 49.604 2.880 -79.040 1.00 85.62 169 ILE A C 1
ATOM 1355 O O . ILE A 1 169 ? 49.695 1.698 -79.368 1.00 85.62 169 ILE A O 1
ATOM 1359 N N . ALA A 1 170 ? 48.721 3.310 -78.138 1.00 86.31 170 ALA A N 1
ATOM 1360 C CA . ALA A 1 170 ? 47.700 2.481 -77.505 1.00 86.31 170 ALA A CA 1
ATOM 1361 C C . ALA A 1 170 ? 46.586 3.366 -76.927 1.00 86.31 170 ALA A C 1
ATOM 1363 O O . ALA A 1 170 ? 46.846 4.506 -76.532 1.00 86.31 170 ALA A O 1
ATOM 1364 N N . ASP A 1 171 ? 45.383 2.819 -76.800 1.00 89.12 171 ASP A N 1
ATOM 1365 C CA . ASP A 1 171 ? 44.340 3.389 -75.943 1.00 89.12 171 ASP A CA 1
ATOM 1366 C C . ASP A 1 171 ? 44.542 2.876 -74.514 1.00 89.12 171 ASP A C 1
ATOM 1368 O O . ASP A 1 171 ? 45.011 1.757 -74.327 1.00 89.12 171 ASP A O 1
ATOM 1372 N N . TRP A 1 172 ? 44.174 3.634 -73.483 1.00 90.31 172 TRP A N 1
ATOM 1373 C CA . TRP A 1 172 ? 44.124 3.129 -72.106 1.00 90.31 172 TRP A CA 1
ATOM 1374 C C . TRP A 1 172 ? 42.756 3.360 -71.483 1.00 90.31 172 TRP A C 1
ATOM 1376 O O . TRP A 1 172 ? 42.061 4.318 -71.824 1.00 90.31 172 TRP A O 1
ATOM 1386 N N . GLN A 1 173 ? 42.376 2.483 -70.552 1.00 90.25 173 GLN A N 1
ATOM 1387 C CA . GLN A 1 173 ? 41.152 2.639 -69.770 1.00 90.25 173 GLN A CA 1
ATOM 1388 C C . GLN A 1 173 ? 41.344 2.236 -68.306 1.00 90.25 173 GLN A C 1
ATOM 1390 O O . GLN A 1 173 ? 42.117 1.331 -67.989 1.00 90.25 173 GLN A O 1
ATOM 1395 N N . CYS A 1 174 ? 40.625 2.923 -67.420 1.00 87.19 174 CYS A N 1
ATOM 1396 C CA . CYS A 1 174 ? 40.565 2.656 -65.987 1.00 87.19 174 CYS A CA 1
ATOM 1397 C C . CYS A 1 174 ? 39.155 2.967 -65.466 1.00 87.19 174 CYS A C 1
ATOM 1399 O O . CYS A 1 174 ? 38.619 4.050 -65.705 1.00 87.19 174 CYS A O 1
ATOM 1401 N N . GLU A 1 175 ? 38.555 2.043 -64.716 1.00 86.19 175 GLU A N 1
ATOM 1402 C CA . GLU A 1 175 ? 37.232 2.226 -64.108 1.00 86.19 175 GLU A CA 1
ATOM 1403 C C . GLU A 1 175 ? 37.356 2.385 -62.584 1.00 86.19 175 GLU A C 1
ATOM 1405 O O . GLU A 1 175 ? 38.055 1.608 -61.930 1.00 86.19 175 GLU A O 1
ATOM 1410 N N . GLN A 1 176 ? 36.657 3.361 -61.994 1.00 83.06 176 GLN A N 1
ATOM 1411 C CA . GLN A 1 176 ? 36.449 3.430 -60.545 1.00 83.06 176 GLN A CA 1
ATOM 1412 C C . GLN A 1 176 ? 34.971 3.226 -60.217 1.00 83.06 176 GLN A C 1
ATOM 1414 O O . GLN A 1 176 ? 34.111 3.953 -60.710 1.00 83.06 176 GLN A O 1
ATOM 1419 N N . LYS A 1 177 ? 34.674 2.264 -59.333 1.00 79.62 177 LYS A N 1
ATOM 1420 C CA . LYS 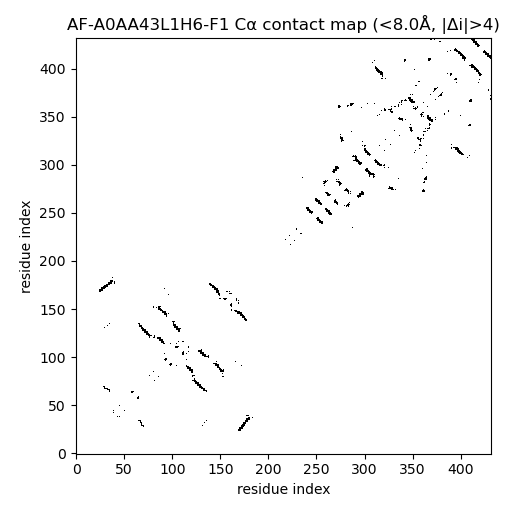A 1 177 ? 33.355 2.143 -58.695 1.00 79.62 177 LYS A CA 1
ATOM 1421 C C . LYS A 1 177 ? 33.436 2.414 -57.212 1.00 79.62 177 LYS A C 1
ATOM 1423 O O . LYS A 1 177 ? 34.408 2.046 -56.551 1.00 79.62 177 LYS A O 1
ATOM 1428 N N . ILE A 1 178 ? 32.374 3.019 -56.696 1.00 74.25 178 ILE A N 1
ATOM 1429 C CA . ILE A 1 178 ? 32.226 3.240 -55.267 1.00 74.25 178 ILE A CA 1
ATOM 1430 C C . ILE A 1 178 ? 31.438 2.065 -54.684 1.00 74.25 178 ILE A C 1
ATOM 1432 O O . ILE A 1 178 ? 30.261 1.870 -54.985 1.00 74.25 178 ILE A O 1
ATOM 1436 N N . GLY A 1 179 ? 32.117 1.260 -53.873 1.00 68.00 179 GLY A N 1
ATOM 1437 C CA . GLY A 1 179 ? 31.539 0.124 -53.168 1.00 68.00 179 GLY A CA 1
ATOM 1438 C C . GLY A 1 179 ? 30.763 0.556 -51.923 1.00 68.00 179 GLY A C 1
ATOM 1439 O O . GLY A 1 179 ? 31.028 1.602 -51.321 1.00 68.00 179 GLY A O 1
ATOM 1440 N N . TRP A 1 180 ? 29.802 -0.273 -51.511 1.00 68.88 180 TRP A N 1
ATOM 1441 C CA . TRP A 1 180 ? 29.070 -0.087 -50.259 1.00 68.88 180 TRP A CA 1
ATOM 1442 C C . TRP A 1 180 ? 29.733 -0.907 -49.141 1.00 68.88 180 TRP A C 1
ATOM 1444 O O . TRP A 1 180 ? 29.718 -2.135 -49.241 1.00 68.88 180 TRP A O 1
ATOM 1454 N N . PRO A 1 181 ? 30.273 -0.291 -48.065 1.00 73.44 181 PRO A N 1
ATOM 1455 C CA . PRO A 1 181 ? 30.939 -1.021 -46.982 1.00 73.44 181 PRO A CA 1
ATOM 1456 C C . PRO A 1 181 ? 29.937 -1.776 -46.093 1.00 73.44 181 PRO A C 1
ATOM 1458 O O . PRO A 1 181 ? 29.624 -1.364 -44.973 1.00 73.44 181 PRO A O 1
ATOM 1461 N N . VAL A 1 182 ? 29.400 -2.897 -46.580 1.00 71.44 182 VAL A N 1
ATOM 1462 C CA . VAL A 1 182 ? 28.340 -3.675 -45.908 1.00 71.44 182 VAL A CA 1
ATOM 1463 C C . VAL A 1 182 ? 28.747 -4.091 -44.489 1.00 71.44 182 VAL A C 1
ATOM 1465 O O . VAL A 1 182 ? 27.928 -4.050 -43.571 1.00 71.44 182 VAL A O 1
ATOM 1468 N N . THR A 1 183 ? 30.016 -4.441 -44.275 1.00 71.00 183 THR A N 1
ATOM 1469 C CA . THR A 1 183 ? 30.561 -4.832 -42.963 1.00 71.00 183 THR A CA 1
ATOM 1470 C C . THR A 1 183 ? 30.482 -3.699 -41.937 1.00 71.00 183 THR A C 1
ATOM 1472 O O . THR A 1 183 ? 30.085 -3.931 -40.793 1.00 71.00 183 THR A O 1
ATOM 1475 N N . LEU A 1 184 ? 30.781 -2.463 -42.348 1.00 71.06 184 LEU A N 1
ATOM 1476 C CA . LEU A 1 184 ? 30.668 -1.276 -41.503 1.00 71.06 184 LEU A CA 1
ATOM 1477 C C . LEU A 1 184 ? 29.203 -0.996 -41.148 1.00 71.06 184 LEU A C 1
ATOM 1479 O O . LEU A 1 184 ? 28.884 -0.704 -39.998 1.00 71.06 184 LEU A O 1
ATOM 1483 N N . TRP A 1 185 ? 28.296 -1.139 -42.113 1.00 73.44 185 TRP A N 1
ATOM 1484 C CA . TRP A 1 185 ? 26.859 -0.974 -41.884 1.00 73.44 185 TRP A CA 1
ATOM 1485 C C . TRP A 1 185 ? 26.284 -2.035 -40.938 1.00 73.44 185 TRP A C 1
ATOM 1487 O O . TRP A 1 185 ? 25.465 -1.708 -40.078 1.00 73.44 185 TRP A O 1
ATOM 1497 N N . LEU A 1 186 ? 26.753 -3.282 -41.027 1.00 79.81 186 LEU A N 1
ATOM 1498 C CA . LEU A 1 186 ? 26.410 -4.334 -40.067 1.00 79.81 186 LEU A CA 1
ATOM 1499 C C . LEU A 1 186 ? 26.917 -4.001 -38.658 1.00 79.81 186 LEU A C 1
ATOM 1501 O O . LEU A 1 186 ? 26.177 -4.179 -37.692 1.00 79.81 186 LEU A O 1
ATOM 1505 N N . LEU A 1 187 ? 28.135 -3.466 -38.528 1.00 79.75 187 LEU A N 1
ATOM 1506 C CA . LEU A 1 187 ? 28.669 -3.017 -37.239 1.00 79.75 187 LEU A CA 1
ATOM 1507 C C . LEU A 1 187 ? 27.810 -1.895 -36.636 1.00 79.75 187 LEU A C 1
ATOM 1509 O O . LEU A 1 187 ? 27.438 -1.967 -35.465 1.00 79.75 187 LEU A O 1
ATOM 1513 N N . TRP A 1 188 ? 27.434 -0.892 -37.434 1.00 79.88 188 TRP A N 1
ATOM 1514 C CA . TRP A 1 188 ? 26.538 0.184 -36.996 1.00 79.88 188 TRP A CA 1
ATOM 1515 C C . TRP A 1 188 ? 25.160 -0.328 -36.587 1.00 79.88 188 TRP A C 1
ATOM 1517 O O . TRP A 1 188 ? 24.619 0.126 -35.579 1.00 79.88 188 TRP A O 1
ATOM 1527 N N . LEU A 1 189 ? 24.608 -1.298 -37.319 1.00 84.62 189 LEU A N 1
ATOM 1528 C CA . LEU A 1 189 ? 23.351 -1.946 -36.956 1.00 84.62 189 LEU A CA 1
ATOM 1529 C C . LEU A 1 189 ? 23.463 -2.634 -35.590 1.00 84.62 189 LEU A C 1
ATOM 1531 O O . LEU A 1 189 ? 22.583 -2.464 -34.749 1.00 84.62 189 LEU A O 1
ATOM 1535 N N . VAL A 1 190 ? 24.557 -3.359 -35.335 1.00 88.06 190 VAL A N 1
ATOM 1536 C CA . VAL A 1 190 ? 24.812 -3.996 -34.033 1.00 88.06 190 VAL A CA 1
ATOM 1537 C C . VAL A 1 190 ? 24.907 -2.950 -32.921 1.00 88.06 190 VAL A C 1
ATOM 1539 O O . VAL A 1 190 ? 24.258 -3.106 -31.887 1.00 88.06 190 VAL A O 1
ATOM 1542 N N . VAL A 1 191 ? 25.647 -1.858 -33.131 1.00 86.50 191 VAL A N 1
ATOM 1543 C CA . VAL A 1 191 ? 25.748 -0.759 -32.154 1.00 86.50 191 VAL A CA 1
ATOM 1544 C C . VAL A 1 191 ? 24.376 -0.135 -31.883 1.00 86.50 191 VAL A C 1
ATOM 1546 O O . VAL A 1 191 ? 24.004 0.047 -30.725 1.00 86.50 191 VAL A O 1
ATOM 1549 N N . ALA A 1 192 ? 23.581 0.129 -32.922 1.00 86.12 192 ALA A N 1
ATOM 1550 C CA . ALA A 1 192 ? 22.236 0.681 -32.782 1.00 86.12 192 ALA A CA 1
ATOM 1551 C C . ALA A 1 192 ? 21.301 -0.258 -32.000 1.00 86.12 192 ALA A C 1
ATOM 1553 O O . ALA A 1 192 ? 20.561 0.196 -31.124 1.00 86.12 192 ALA A O 1
ATOM 1554 N N . LEU A 1 193 ? 21.368 -1.568 -32.260 1.00 93.62 193 LEU A N 1
ATOM 1555 C CA . LEU A 1 193 ? 20.609 -2.581 -31.522 1.00 93.62 193 LEU A CA 1
ATOM 1556 C C . LEU A 1 193 ? 21.030 -2.652 -30.049 1.00 93.62 193 LEU A C 1
ATOM 1558 O O . LEU A 1 193 ? 20.166 -2.754 -29.178 1.00 93.62 193 LEU A O 1
ATOM 1562 N N . LEU A 1 194 ? 22.329 -2.540 -29.751 1.00 94.00 194 LEU A N 1
ATOM 1563 C CA . LEU A 1 194 ? 22.835 -2.479 -28.376 1.00 94.00 194 LEU A CA 1
ATOM 1564 C C . LEU A 1 194 ? 22.358 -1.215 -27.648 1.00 94.00 194 LEU A C 1
ATOM 1566 O O . LEU A 1 194 ? 21.928 -1.302 -26.498 1.00 94.00 194 LEU A O 1
ATOM 1570 N N . CYS A 1 195 ? 22.363 -0.057 -28.313 1.00 92.44 195 CYS A N 1
ATOM 1571 C CA . CYS A 1 195 ? 21.810 1.178 -27.757 1.00 92.44 195 CYS A CA 1
ATOM 1572 C C . CYS A 1 195 ? 20.305 1.055 -27.482 1.00 92.44 195 CYS A C 1
ATOM 1574 O O . CYS A 1 195 ? 19.849 1.436 -26.404 1.00 92.44 195 CYS A O 1
ATOM 1576 N N . LEU A 1 196 ? 19.532 0.484 -28.413 1.00 94.88 196 LEU A N 1
ATOM 1577 C CA . LEU A 1 196 ? 18.097 0.245 -28.228 1.00 94.88 196 LEU A CA 1
ATOM 1578 C C . LEU A 1 196 ? 17.840 -0.696 -27.044 1.00 94.88 196 LEU A C 1
ATOM 1580 O O . LEU A 1 196 ? 16.996 -0.411 -26.194 1.00 94.88 196 LEU A O 1
ATOM 1584 N N . PHE A 1 197 ? 18.598 -1.792 -26.958 1.00 95.62 197 PHE A N 1
ATOM 1585 C CA . PHE A 1 197 ? 18.527 -2.726 -25.841 1.00 95.62 197 PHE A CA 1
ATOM 1586 C C . PHE A 1 197 ? 18.839 -2.033 -24.513 1.00 95.62 197 PHE A C 1
ATOM 1588 O O . PHE A 1 197 ? 18.103 -2.213 -23.546 1.00 95.62 197 PHE A O 1
ATOM 1595 N N . PHE A 1 198 ? 19.876 -1.192 -24.470 1.00 94.56 198 PHE A N 1
ATOM 1596 C CA . PHE A 1 198 ? 20.228 -0.422 -23.281 1.00 94.56 198 PHE A CA 1
ATOM 1597 C C . PHE A 1 198 ? 19.106 0.535 -22.859 1.00 94.56 198 PHE A C 1
ATOM 1599 O O . PHE A 1 198 ? 18.781 0.604 -21.677 1.00 94.56 198 PHE A O 1
ATOM 1606 N N . VAL A 1 199 ? 18.463 1.225 -23.808 1.00 94.81 199 VAL A N 1
ATOM 1607 C CA . VAL A 1 199 ? 17.310 2.096 -23.522 1.00 94.81 199 VAL A CA 1
ATOM 1608 C C . VAL A 1 199 ? 16.134 1.290 -22.967 1.00 94.81 199 VAL A C 1
ATOM 1610 O O . VAL A 1 199 ? 15.560 1.679 -21.952 1.00 94.81 199 VAL A O 1
ATOM 1613 N N . ILE A 1 200 ? 15.790 0.151 -23.574 1.00 94.31 200 ILE A N 1
ATOM 1614 C CA . ILE A 1 200 ? 14.716 -0.731 -23.084 1.00 94.31 200 ILE A CA 1
ATOM 1615 C C . ILE A 1 200 ? 15.044 -1.250 -21.681 1.00 94.31 200 ILE A C 1
ATOM 1617 O O . ILE A 1 200 ? 14.186 -1.240 -20.799 1.00 94.31 200 ILE A O 1
ATOM 1621 N N . TRP A 1 201 ? 16.287 -1.673 -21.456 1.00 96.12 201 TRP A N 1
ATOM 1622 C CA . TRP A 1 201 ? 16.755 -2.131 -20.154 1.00 96.12 201 TRP A CA 1
ATOM 1623 C C . TRP A 1 201 ? 16.678 -1.018 -19.104 1.00 96.12 201 TRP A C 1
ATOM 1625 O O . TRP A 1 201 ? 16.156 -1.245 -18.015 1.00 96.12 201 TRP A O 1
ATOM 1635 N N . LEU A 1 202 ? 17.102 0.203 -19.441 1.00 94.38 202 LEU A N 1
ATOM 1636 C CA . LEU A 1 202 ? 17.001 1.366 -18.563 1.00 94.38 202 LEU A CA 1
ATOM 1637 C C . LEU A 1 202 ? 15.538 1.688 -18.231 1.00 94.38 202 LEU A C 1
ATOM 1639 O O . LEU A 1 202 ? 15.210 1.896 -17.066 1.00 94.38 202 LEU A O 1
ATOM 1643 N N . LEU A 1 203 ? 14.645 1.672 -19.225 1.00 94.19 203 LEU A N 1
ATOM 1644 C CA . LEU A 1 203 ? 13.204 1.849 -19.020 1.00 94.19 203 LEU A CA 1
ATOM 1645 C C . LEU A 1 203 ? 12.619 0.750 -18.127 1.00 94.19 203 LEU A C 1
ATOM 1647 O O . LEU A 1 203 ? 11.797 1.046 -17.264 1.00 94.19 203 LEU A O 1
ATOM 1651 N N . TYR A 1 204 ? 13.062 -0.499 -18.278 1.00 93.44 204 TYR A N 1
ATOM 1652 C CA . TYR A 1 204 ? 12.658 -1.604 -17.412 1.00 93.44 204 TYR A CA 1
ATOM 1653 C C . TYR A 1 204 ? 13.152 -1.421 -15.972 1.00 93.44 204 TYR A C 1
ATOM 1655 O O . TYR A 1 204 ? 12.383 -1.631 -15.035 1.00 93.44 204 TYR A O 1
ATOM 1663 N N . VAL A 1 205 ? 14.404 -0.997 -15.775 1.00 91.56 205 VAL A N 1
ATOM 1664 C CA . VAL A 1 205 ? 14.960 -0.696 -14.447 1.00 91.56 205 VAL A CA 1
ATOM 1665 C C . VAL A 1 205 ? 14.218 0.474 -13.809 1.00 91.56 205 VAL A C 1
ATOM 1667 O O . VAL A 1 205 ? 13.824 0.367 -12.653 1.00 91.56 205 VAL A O 1
ATOM 1670 N N . LEU A 1 206 ? 13.955 1.550 -14.555 1.00 91.19 206 LEU A N 1
ATOM 1671 C CA . LEU A 1 206 ? 13.147 2.678 -14.091 1.00 91.19 206 LEU A CA 1
ATOM 1672 C C . LEU A 1 206 ? 11.728 2.230 -13.743 1.00 91.19 206 LEU A C 1
ATOM 1674 O O . LEU A 1 206 ? 11.234 2.573 -12.677 1.00 91.19 206 LEU A O 1
ATOM 1678 N N . PHE A 1 207 ? 11.089 1.410 -14.578 1.00 90.94 207 PHE A N 1
ATOM 1679 C CA . PHE A 1 207 ? 9.778 0.835 -14.290 1.00 90.94 207 PHE A CA 1
ATOM 1680 C C . PHE A 1 207 ? 9.801 -0.018 -13.020 1.00 90.94 207 PHE A C 1
ATOM 1682 O O . PHE A 1 207 ? 8.941 0.150 -12.166 1.00 90.94 207 PHE A O 1
ATOM 1689 N N . LYS A 1 208 ? 10.795 -0.897 -12.842 1.00 82.62 208 LYS A N 1
ATOM 1690 C CA . LYS A 1 208 ? 10.960 -1.694 -11.617 1.00 82.62 208 LYS A CA 1
ATOM 1691 C C . LYS A 1 208 ? 11.229 -0.820 -10.400 1.00 82.62 208 LYS A C 1
ATOM 1693 O O . LYS A 1 208 ? 10.664 -1.084 -9.345 1.00 82.62 208 LYS A O 1
ATOM 1698 N N . PHE A 1 209 ? 12.035 0.225 -10.545 1.00 81.75 209 PHE A N 1
ATOM 1699 C CA . PHE A 1 209 ? 12.287 1.211 -9.504 1.00 81.75 209 PHE A CA 1
ATOM 1700 C C . PHE A 1 209 ? 10.998 1.940 -9.124 1.00 81.75 209 PHE A C 1
ATOM 1702 O O . PHE A 1 209 ? 10.673 1.984 -7.944 1.00 81.75 209 PHE A O 1
ATOM 1709 N N . PHE A 1 210 ? 10.204 2.400 -10.096 1.00 79.50 210 PHE A N 1
ATOM 1710 C CA . PHE A 1 210 ? 8.874 2.956 -9.855 1.00 79.50 210 PHE A CA 1
ATOM 1711 C C . PHE A 1 210 ? 7.953 1.932 -9.201 1.00 79.50 210 PHE A C 1
ATOM 1713 O O . PHE A 1 210 ? 7.324 2.263 -8.212 1.00 79.50 210 PHE A O 1
ATOM 1720 N N . VAL A 1 211 ? 7.910 0.680 -9.656 1.00 74.31 211 VAL A N 1
ATOM 1721 C CA . VAL A 1 211 ? 7.131 -0.379 -9.000 1.00 74.31 211 VAL A CA 1
ATOM 1722 C C . VAL A 1 211 ? 7.581 -0.575 -7.555 1.00 74.31 211 VAL A C 1
ATOM 1724 O O . VAL A 1 211 ? 6.725 -0.757 -6.709 1.00 74.31 211 VAL A O 1
ATOM 1727 N N . VAL A 1 212 ? 8.873 -0.488 -7.228 1.00 70.00 212 VAL A N 1
ATOM 1728 C CA . VAL A 1 212 ? 9.369 -0.595 -5.844 1.00 70.00 212 VAL A CA 1
ATOM 1729 C C . VAL A 1 212 ? 9.012 0.646 -5.015 1.00 70.00 212 VAL A C 1
ATOM 1731 O O . VAL A 1 212 ? 8.512 0.506 -3.898 1.00 70.00 212 VAL A O 1
ATOM 1734 N N . LEU A 1 213 ? 9.184 1.846 -5.569 1.00 64.56 213 LEU A N 1
ATOM 1735 C CA . LEU A 1 213 ? 8.851 3.130 -4.938 1.00 64.56 213 LEU A CA 1
ATOM 1736 C C . LEU A 1 213 ? 7.340 3.291 -4.719 1.00 64.56 213 LEU A C 1
ATOM 1738 O O . LEU A 1 213 ? 6.894 3.833 -3.711 1.00 64.56 213 LEU A O 1
ATOM 1742 N N . PHE A 1 214 ? 6.548 2.765 -5.651 1.00 52.03 214 PHE A N 1
ATOM 1743 C CA . PHE A 1 214 ? 5.111 2.617 -5.517 1.00 52.03 214 PHE A CA 1
ATOM 1744 C C . PHE A 1 214 ? 4.737 1.366 -4.731 1.00 52.03 214 PHE A C 1
ATOM 1746 O O . PHE A 1 214 ? 3.630 1.316 -4.241 1.00 52.03 214 PHE A O 1
ATOM 1753 N N . SER A 1 215 ? 5.603 0.369 -4.532 1.00 46.66 215 SER A N 1
ATOM 1754 C CA . SER A 1 215 ? 5.275 -0.794 -3.695 1.00 46.66 215 SER A CA 1
ATOM 1755 C C . SER A 1 215 ? 5.340 -0.450 -2.209 1.00 46.66 215 SER A C 1
ATOM 1757 O O . SER A 1 215 ? 4.464 -0.863 -1.452 1.00 46.66 215 SER A O 1
ATOM 1759 N N . SER A 1 216 ? 6.301 0.387 -1.802 1.00 40.75 216 SER A N 1
ATOM 1760 C CA . SER A 1 216 ? 6.367 0.957 -0.452 1.00 40.75 216 SER A CA 1
ATOM 1761 C C . SER A 1 216 ? 5.210 1.926 -0.200 1.00 40.75 216 SER A C 1
ATOM 1763 O O . SER A 1 216 ? 4.637 1.921 0.894 1.00 40.75 216 SER A O 1
ATOM 1765 N N . SER A 1 217 ? 4.790 2.670 -1.233 1.00 43.34 217 SER A N 1
ATOM 1766 C CA . SER A 1 217 ? 3.560 3.457 -1.185 1.00 43.34 217 SER A CA 1
ATOM 1767 C C . SER A 1 217 ? 2.307 2.592 -1.276 1.00 43.34 217 SER A C 1
ATOM 1769 O O . SER A 1 217 ? 1.350 2.932 -0.621 1.00 43.34 217 SER A O 1
ATOM 1771 N N . THR A 1 218 ? 2.283 1.446 -1.966 1.00 34.84 218 THR A N 1
ATOM 1772 C CA . THR A 1 218 ? 1.124 0.536 -2.024 1.00 34.84 218 THR A CA 1
ATOM 1773 C C . THR A 1 218 ? 0.996 -0.296 -0.770 1.00 34.84 218 THR A C 1
ATOM 1775 O O . THR A 1 218 ? -0.111 -0.693 -0.465 1.00 34.84 218 THR A O 1
ATOM 1778 N N . GLN A 1 219 ? 2.050 -0.539 0.011 1.00 39.59 219 GLN A N 1
ATOM 1779 C CA . GLN A 1 219 ? 1.868 -1.044 1.369 1.00 39.59 219 GLN A CA 1
ATOM 1780 C C . GLN A 1 219 ? 1.156 0.008 2.210 1.00 39.59 219 GLN A C 1
ATOM 1782 O O . GLN A 1 219 ? 0.145 -0.302 2.814 1.00 39.59 219 GLN A O 1
ATOM 1787 N N . THR A 1 220 ? 1.580 1.270 2.171 1.00 36.62 220 THR A N 1
ATOM 1788 C CA . THR A 1 220 ? 0.898 2.345 2.911 1.00 36.62 220 THR A CA 1
ATOM 1789 C C . THR A 1 220 ? -0.475 2.701 2.339 1.00 36.62 220 THR A C 1
ATOM 1791 O O . THR A 1 220 ? -1.371 2.990 3.117 1.00 36.62 220 THR A O 1
ATOM 1794 N N . LEU A 1 221 ? -0.683 2.612 1.023 1.00 36.44 221 LEU A N 1
ATOM 1795 C CA . LEU A 1 221 ? -1.932 2.879 0.307 1.00 36.44 221 LEU A CA 1
ATOM 1796 C C . LEU A 1 221 ? -2.870 1.682 0.371 1.00 36.44 221 LEU A C 1
ATOM 1798 O O . LEU A 1 221 ? -4.062 1.898 0.385 1.00 36.44 221 LEU A O 1
ATOM 1802 N N . SER A 1 222 ? -2.376 0.444 0.443 1.00 36.06 222 SER A N 1
ATOM 1803 C CA . SER A 1 222 ? -3.192 -0.742 0.736 1.00 36.06 222 SER A CA 1
ATOM 1804 C C . SER A 1 222 ? -3.489 -0.838 2.219 1.00 36.06 222 SER A C 1
ATOM 1806 O O . SER A 1 222 ? -4.563 -1.285 2.560 1.00 36.06 222 SER A O 1
ATOM 1808 N N . ILE A 1 223 ? -2.623 -0.361 3.114 1.00 37.81 223 ILE A N 1
ATOM 1809 C CA . ILE A 1 223 ? -2.946 -0.184 4.534 1.00 37.81 223 ILE A CA 1
ATOM 1810 C C . ILE A 1 223 ? -3.973 0.940 4.690 1.00 37.81 223 ILE A C 1
ATOM 1812 O O . ILE A 1 223 ? -4.941 0.743 5.408 1.00 37.81 223 ILE A O 1
ATOM 1816 N N . LEU A 1 224 ? -3.833 2.060 3.971 1.00 33.44 224 LEU A N 1
ATOM 1817 C CA . LEU A 1 224 ? -4.813 3.152 3.924 1.00 33.44 224 LEU A CA 1
ATOM 1818 C C . LEU A 1 224 ? -6.099 2.756 3.206 1.00 33.44 224 LEU A C 1
ATOM 1820 O O . LEU A 1 224 ? -7.159 3.168 3.629 1.00 33.44 224 LEU A O 1
ATOM 1824 N N . GLN A 1 225 ? -6.046 1.960 2.144 1.00 34.75 225 GLN A N 1
ATOM 1825 C CA . GLN A 1 225 ? -7.213 1.478 1.408 1.00 34.75 225 GLN A CA 1
ATOM 1826 C C . GLN A 1 225 ? -7.876 0.344 2.173 1.00 34.75 225 GLN A C 1
ATOM 1828 O O . GLN A 1 225 ? -9.087 0.330 2.235 1.00 34.75 225 GLN A O 1
ATOM 1833 N N . ASN A 1 226 ? -7.138 -0.548 2.831 1.00 37.94 226 ASN A N 1
ATOM 1834 C CA . ASN A 1 226 ? -7.701 -1.550 3.734 1.00 37.94 226 ASN A CA 1
ATOM 1835 C C . ASN A 1 226 ? -8.225 -0.897 5.014 1.00 37.94 226 ASN A C 1
ATOM 1837 O O . ASN A 1 226 ? -9.220 -1.377 5.533 1.00 37.94 226 ASN A O 1
ATOM 1841 N N . SER A 1 227 ? -7.643 0.207 5.495 1.00 38.44 227 SER A N 1
ATOM 1842 C CA . SER A 1 227 ? -8.183 0.979 6.621 1.00 38.44 227 SER A CA 1
ATOM 1843 C C . SER A 1 227 ? -9.336 1.895 6.203 1.00 38.44 227 SER A C 1
ATOM 1845 O O . SER A 1 227 ? -10.257 2.073 6.988 1.00 38.44 227 SER A O 1
ATOM 1847 N N . LEU A 1 228 ? -9.371 2.407 4.968 1.00 31.41 228 LEU A N 1
ATOM 1848 C CA . LEU A 1 228 ? -10.491 3.154 4.368 1.00 31.41 228 LEU A CA 1
ATOM 1849 C C . LEU A 1 228 ? -11.654 2.228 4.001 1.00 31.41 228 LEU A C 1
ATOM 1851 O O . LEU A 1 228 ? -12.808 2.569 4.220 1.00 31.41 228 LEU A O 1
ATOM 1855 N N . VAL A 1 229 ? -11.361 1.028 3.505 1.00 38.66 229 VAL A N 1
ATOM 1856 C CA . VAL A 1 229 ? -12.334 -0.033 3.235 1.00 38.66 229 VAL A CA 1
ATOM 1857 C C . VAL A 1 229 ? -12.836 -0.605 4.562 1.00 38.66 229 VAL A C 1
ATOM 1859 O O . VAL A 1 229 ? -14.046 -0.663 4.746 1.00 38.66 229 VAL A O 1
ATOM 1862 N N . ALA A 1 230 ? -11.973 -0.886 5.546 1.00 42.81 230 ALA A N 1
ATOM 1863 C CA . ALA A 1 230 ? -12.392 -1.279 6.899 1.00 42.81 230 ALA A CA 1
ATOM 1864 C C . ALA A 1 230 ? -13.066 -0.146 7.699 1.00 42.81 230 ALA A C 1
ATOM 1866 O O . ALA A 1 230 ? -13.795 -0.427 8.645 1.00 42.81 230 ALA A O 1
ATOM 1867 N N . SER A 1 231 ? -12.874 1.125 7.335 1.00 37.88 231 SER A N 1
ATOM 1868 C CA . SER A 1 231 ? -13.614 2.259 7.918 1.00 37.88 231 SER A CA 1
ATOM 1869 C C . SER A 1 231 ? -14.840 2.669 7.101 1.00 37.88 231 SER A C 1
ATOM 1871 O O . SER A 1 231 ? -15.645 3.477 7.575 1.00 37.88 231 SER A O 1
ATOM 1873 N N . SER A 1 232 ? -15.049 2.072 5.922 1.00 33.59 232 SER A N 1
ATOM 1874 C CA . SER A 1 232 ? -16.286 2.219 5.166 1.00 33.59 232 SER A CA 1
ATOM 1875 C C . SER A 1 232 ? -17.379 1.351 5.813 1.00 33.59 232 SER A C 1
ATOM 1877 O O . SER A 1 232 ? -17.201 0.141 5.981 1.00 33.59 232 SER A O 1
ATOM 1879 N N . PRO A 1 233 ? -18.547 1.915 6.172 1.00 42.91 233 PRO A N 1
ATOM 1880 C CA . PRO A 1 233 ? -19.670 1.137 6.699 1.00 42.91 233 PRO A CA 1
ATOM 1881 C C . PRO A 1 233 ? -20.173 0.044 5.739 1.00 42.91 233 PRO A C 1
ATOM 1883 O O . PRO A 1 233 ? -20.909 -0.842 6.170 1.00 42.91 233 PRO A O 1
ATOM 1886 N N . GLU A 1 234 ? -19.801 0.121 4.457 1.00 38.50 234 GLU A N 1
ATOM 1887 C CA . GLU A 1 234 ? -20.199 -0.806 3.395 1.00 38.50 234 GLU A CA 1
ATOM 1888 C C . GLU A 1 234 ? -19.359 -2.088 3.349 1.00 38.50 234 GLU A C 1
ATOM 1890 O O . GLU A 1 234 ? -19.897 -3.127 2.982 1.00 38.50 234 GLU A O 1
ATOM 1895 N N . TYR A 1 235 ? -18.101 -2.096 3.805 1.00 45.59 235 TYR A N 1
ATOM 1896 C CA . TYR A 1 235 ? -17.296 -3.330 3.819 1.00 45.59 235 TYR A CA 1
ATOM 1897 C C . TYR A 1 235 ? -17.883 -4.430 4.721 1.00 45.59 235 TYR A C 1
ATOM 1899 O O . TYR A 1 235 ? -17.720 -5.619 4.449 1.00 45.59 235 TYR A O 1
ATOM 1907 N N . PHE A 1 236 ? -18.629 -4.037 5.758 1.00 46.78 236 PHE A N 1
ATOM 1908 C CA . PHE A 1 236 ? -19.304 -4.951 6.684 1.00 46.78 236 PHE A CA 1
ATOM 1909 C C . PHE A 1 236 ? -20.801 -5.124 6.404 1.00 46.78 236 PHE A C 1
ATOM 1911 O O . PHE A 1 236 ? -21.468 -5.888 7.102 1.00 46.78 236 PHE A O 1
ATOM 1918 N N . MET A 1 237 ? -21.362 -4.427 5.412 1.00 50.69 237 MET A N 1
ATOM 1919 C CA . MET A 1 237 ? -22.801 -4.422 5.160 1.00 50.69 237 MET A CA 1
ATOM 1920 C C . MET A 1 237 ? -23.094 -4.814 3.715 1.00 50.69 237 MET A C 1
ATOM 1922 O O . MET A 1 237 ? -22.754 -4.096 2.785 1.00 50.69 237 MET A O 1
ATOM 1926 N N . ARG A 1 238 ? -23.858 -5.908 3.591 1.00 42.28 238 ARG A N 1
ATOM 1927 C CA . ARG A 1 238 ? -24.309 -6.621 2.381 1.00 42.28 238 ARG A CA 1
ATOM 1928 C C . ARG A 1 238 ? -23.325 -7.711 1.932 1.00 42.28 238 ARG A C 1
ATOM 1930 O O . ARG A 1 238 ? -22.381 -7.458 1.201 1.00 42.28 238 ARG A O 1
ATOM 1937 N N . ASN A 1 239 ? -23.627 -8.954 2.325 1.00 47.22 239 ASN A N 1
ATOM 1938 C CA . ASN A 1 239 ? -23.203 -10.210 1.670 1.00 47.22 239 ASN A CA 1
ATOM 1939 C C . ASN A 1 239 ? -22.010 -11.005 2.248 1.00 47.22 239 ASN A C 1
ATOM 1941 O O . ASN A 1 239 ? -21.478 -11.856 1.542 1.00 47.22 239 ASN A O 1
ATOM 1945 N N . LYS A 1 240 ? -21.623 -10.830 3.522 1.00 57.56 240 LYS A N 1
ATOM 1946 C CA . LYS A 1 240 ? -20.585 -11.675 4.166 1.00 57.56 240 LYS A CA 1
ATOM 1947 C C . LYS A 1 240 ? -20.952 -12.259 5.538 1.00 57.56 240 LYS A C 1
ATOM 1949 O O . LYS A 1 240 ? -20.060 -12.586 6.305 1.00 57.56 240 LYS A O 1
ATOM 1954 N N . PHE A 1 241 ? -22.232 -12.402 5.881 1.00 64.88 241 PHE A N 1
ATOM 1955 C CA . PHE A 1 241 ? -22.611 -13.176 7.072 1.00 64.88 241 PHE A CA 1
ATOM 1956 C C . PHE A 1 241 ? -23.282 -14.473 6.651 1.00 64.88 241 PHE A C 1
ATOM 1958 O O . PHE A 1 241 ? -24.294 -14.458 5.953 1.00 64.88 241 PHE A O 1
ATOM 1965 N N . GLU A 1 242 ? -22.732 -15.590 7.107 1.00 70.12 242 GLU A N 1
ATOM 1966 C CA . GLU A 1 242 ? -23.432 -16.864 7.086 1.00 70.12 242 GLU A CA 1
ATOM 1967 C C . GLU A 1 242 ? -24.320 -16.925 8.327 1.00 70.12 242 GLU A C 1
ATOM 1969 O O . GLU A 1 242 ? -23.836 -16.847 9.459 1.00 70.12 242 GLU A O 1
ATOM 1974 N N . VAL A 1 243 ? -25.630 -17.029 8.110 1.00 75.19 243 VAL A N 1
ATOM 1975 C CA . VAL A 1 243 ? -26.618 -17.125 9.186 1.00 75.19 243 VAL A CA 1
ATOM 1976 C C . VAL A 1 243 ? -27.073 -18.571 9.298 1.00 75.19 243 VAL A C 1
ATOM 1978 O O . VAL A 1 243 ? -27.684 -19.110 8.376 1.00 75.19 243 VAL A O 1
ATOM 1981 N N . LYS A 1 244 ? -26.834 -19.197 10.448 1.00 80.06 244 LYS A N 1
ATOM 1982 C CA . LYS A 1 244 ? -27.326 -20.541 10.755 1.00 80.06 244 LYS A CA 1
ATOM 1983 C C . LYS A 1 244 ? -28.357 -20.474 11.870 1.00 80.06 244 LYS A C 1
ATOM 1985 O O . LYS A 1 244 ? -28.075 -20.020 12.974 1.00 80.06 244 LYS A O 1
ATOM 1990 N N . LYS A 1 245 ? -29.570 -20.962 11.619 1.00 77.62 245 LYS A N 1
ATOM 1991 C CA . LYS A 1 245 ? -30.592 -21.077 12.667 1.00 77.62 245 LYS A CA 1
ATOM 1992 C C . LYS A 1 245 ? -30.236 -22.236 13.603 1.00 77.62 245 LYS A C 1
ATOM 1994 O O . LYS A 1 245 ? -30.075 -23.363 13.143 1.00 77.62 245 LYS A O 1
ATOM 1999 N N . LEU A 1 246 ? -30.122 -21.962 14.903 1.00 74.69 246 LEU A N 1
ATOM 2000 C CA . LEU A 1 246 ? -29.821 -22.968 15.933 1.00 74.69 246 LEU A CA 1
ATOM 2001 C C . LEU A 1 246 ? -31.071 -23.431 16.696 1.00 74.69 246 LEU A C 1
ATOM 2003 O O . LEU A 1 246 ? -31.049 -24.484 17.324 1.00 74.69 246 LEU A O 1
ATOM 2007 N N . GLY A 1 247 ? -32.157 -22.654 16.664 1.00 73.31 247 GLY A N 1
ATOM 2008 C CA . GLY A 1 247 ? -33.394 -22.981 17.370 1.00 73.31 247 GLY A CA 1
ATOM 2009 C C . GLY A 1 247 ? -34.474 -21.913 17.208 1.00 73.31 247 GLY A C 1
ATOM 2010 O O . GLY A 1 247 ? -34.411 -21.068 16.309 1.00 73.31 247 GLY A O 1
ATOM 2011 N N . ARG A 1 248 ? -35.487 -21.939 18.083 1.00 66.38 248 ARG A N 1
ATOM 2012 C CA . ARG A 1 248 ? -36.505 -20.882 18.148 1.00 66.38 248 ARG A CA 1
ATOM 2013 C C . ARG A 1 248 ? -35.833 -19.589 18.615 1.00 66.38 248 ARG A C 1
ATOM 2015 O O . ARG A 1 248 ? -35.272 -19.559 19.701 1.00 66.38 248 ARG A O 1
ATOM 2022 N N . ASN A 1 249 ? -35.866 -18.557 17.774 1.00 66.56 249 ASN A N 1
ATOM 2023 C CA . ASN A 1 249 ? -35.275 -17.238 18.036 1.00 66.56 249 ASN A CA 1
ATOM 2024 C C . ASN A 1 249 ? -33.775 -17.250 18.383 1.00 66.56 249 ASN A C 1
ATOM 2026 O O . ASN A 1 249 ? -33.298 -16.314 19.014 1.00 66.56 249 ASN A O 1
ATOM 2030 N N . LYS A 1 250 ? -33.032 -18.284 17.961 1.00 73.50 250 LYS A N 1
ATOM 2031 C CA . LYS A 1 250 ? -31.587 -18.391 18.184 1.00 73.50 250 LYS A CA 1
ATOM 2032 C C . LYS A 1 250 ? -30.844 -18.610 16.873 1.00 73.50 250 LYS A C 1
ATOM 2034 O O . LYS A 1 250 ? -31.148 -19.558 16.141 1.00 73.50 250 LYS A O 1
ATOM 2039 N N . TYR A 1 251 ? -29.860 -17.761 16.607 1.00 74.88 251 TYR A N 1
ATOM 2040 C CA . TYR A 1 251 ? -29.105 -17.737 15.355 1.00 74.88 251 TYR A CA 1
ATOM 2041 C C . TYR A 1 251 ? -27.607 -17.694 15.635 1.00 74.88 251 TYR A C 1
ATOM 2043 O O . TYR A 1 251 ? -27.176 -17.061 16.590 1.00 74.88 251 TYR A O 1
ATOM 2051 N N . ASP A 1 252 ? -26.825 -18.362 14.803 1.00 78.94 252 ASP A N 1
ATOM 2052 C CA . ASP A 1 252 ? -25.375 -18.233 14.747 1.00 78.94 252 ASP A CA 1
ATOM 2053 C C . ASP A 1 252 ? -25.022 -17.390 13.524 1.00 78.94 252 ASP A C 1
ATOM 2055 O O . ASP A 1 252 ? -25.528 -17.637 12.426 1.00 78.94 252 ASP A O 1
ATOM 2059 N N . LEU A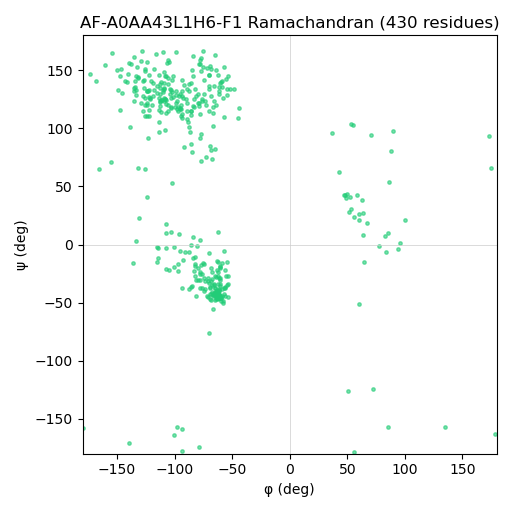 1 253 ? -24.197 -16.376 13.732 1.00 78.62 253 LEU A N 1
ATOM 2060 C CA . LEU A 1 253 ? -23.676 -15.490 12.706 1.00 78.62 253 LEU A CA 1
ATOM 2061 C C . LEU A 1 253 ? -22.1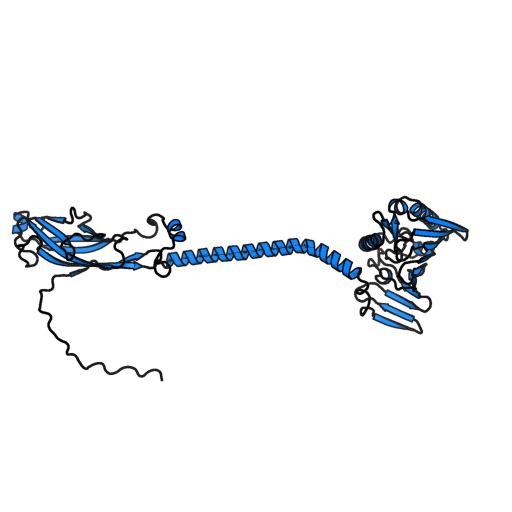78 -15.749 12.598 1.00 78.62 253 LEU A C 1
ATOM 2063 O O . LEU A 1 253 ? -21.422 -15.540 13.553 1.00 78.62 253 LEU A O 1
ATOM 2067 N N . ASN A 1 254 ? -21.761 -16.180 11.417 1.00 74.62 254 ASN A N 1
ATOM 2068 C CA . ASN A 1 254 ? -20.366 -16.386 11.070 1.00 74.62 254 ASN A CA 1
ATOM 2069 C C . ASN A 1 254 ? -19.942 -15.346 10.028 1.00 74.62 254 ASN A C 1
ATOM 2071 O O . ASN A 1 254 ? -20.706 -15.044 9.110 1.00 74.62 254 ASN A O 1
ATOM 2075 N N . TYR A 1 255 ? -18.731 -14.807 10.166 1.00 73.19 255 TYR A N 1
ATOM 2076 C CA . TYR A 1 255 ? -18.134 -13.893 9.192 1.00 73.19 255 TYR A CA 1
ATOM 2077 C C . TYR A 1 255 ? -16.997 -14.626 8.459 1.00 73.19 255 TYR A C 1
ATOM 2079 O O . TYR A 1 255 ? -15.902 -14.751 9.028 1.00 73.19 255 TYR A O 1
ATOM 2087 N N . PRO A 1 256 ? -17.242 -15.152 7.239 1.00 70.38 256 PRO A N 1
ATOM 2088 C CA . PRO A 1 256 ? -16.294 -15.984 6.508 1.00 70.38 256 PRO A CA 1
ATOM 2089 C C . PRO A 1 256 ? -14.938 -15.301 6.345 1.00 70.38 256 PRO A C 1
ATOM 2091 O O . PRO A 1 256 ? -14.852 -14.123 5.996 1.00 70.38 256 PRO A O 1
ATOM 2094 N N . GLY A 1 257 ? -13.871 -16.055 6.607 1.00 69.38 257 GLY A N 1
ATOM 2095 C CA . GLY A 1 257 ? -12.504 -15.530 6.601 1.00 69.38 257 GLY A CA 1
ATOM 2096 C C . GLY A 1 257 ? -12.080 -14.827 7.895 1.00 69.38 257 GLY A C 1
ATOM 2097 O O . GLY A 1 257 ? -10.987 -14.272 7.931 1.00 69.38 257 GLY A O 1
ATOM 2098 N N . SER A 1 258 ? -12.890 -14.864 8.961 1.00 72.44 258 SER A N 1
ATOM 2099 C CA . SER A 1 258 ? -12.498 -14.393 10.299 1.00 72.44 258 SER A CA 1
ATOM 2100 C C . SER A 1 258 ? -12.757 -15.447 11.381 1.00 72.44 258 SER A C 1
ATOM 2102 O O . SER A 1 258 ? -13.493 -16.409 11.165 1.00 72.44 258 SER A O 1
ATOM 2104 N N . LYS A 1 259 ? -12.197 -15.241 12.579 1.00 72.31 259 LYS A N 1
ATOM 2105 C CA . LYS A 1 259 ? -12.556 -16.002 13.791 1.00 72.31 259 LYS A CA 1
ATOM 2106 C C . LYS A 1 259 ? -13.798 -15.453 14.516 1.00 72.31 259 LYS A C 1
ATOM 2108 O O . LYS A 1 259 ? -14.131 -15.933 15.601 1.00 72.31 259 LYS A O 1
ATOM 2113 N N . SER A 1 260 ? -14.490 -14.466 13.943 1.00 77.25 260 SER A N 1
ATOM 2114 C CA . SER A 1 260 ? -15.676 -13.858 14.552 1.00 77.25 260 SER A CA 1
ATOM 2115 C C . SER A 1 260 ? -16.847 -14.838 14.529 1.00 77.25 260 SER A C 1
ATOM 2117 O O . SER A 1 260 ? -17.361 -15.173 13.463 1.00 77.25 260 SER A O 1
ATOM 2119 N N . ARG A 1 261 ? -17.295 -15.268 15.711 1.00 75.50 261 ARG A N 1
ATOM 2120 C CA . ARG A 1 261 ? -18.533 -16.037 15.886 1.00 75.50 261 ARG A CA 1
ATOM 2121 C C . ARG A 1 261 ? -19.446 -15.337 16.875 1.00 75.50 261 ARG A C 1
ATOM 2123 O O . ARG A 1 261 ? -18.990 -14.917 17.943 1.00 75.50 261 ARG A O 1
ATOM 2130 N N . ILE A 1 262 ? -20.715 -15.200 16.504 1.00 85.12 262 ILE A N 1
ATOM 2131 C CA . ILE A 1 262 ? -21.720 -14.489 17.291 1.00 85.12 262 ILE A CA 1
ATOM 2132 C C . ILE A 1 262 ? -22.980 -15.331 17.360 1.00 85.12 262 ILE A C 1
ATOM 2134 O O . ILE A 1 262 ? -23.532 -15.718 16.338 1.00 85.12 262 ILE A O 1
ATOM 2138 N N . THR A 1 263 ? -23.486 -15.547 18.565 1.00 86.00 263 THR A N 1
ATOM 2139 C CA . THR A 1 263 ? -24.808 -16.138 18.755 1.00 86.00 263 THR A CA 1
ATOM 2140 C C . THR A 1 263 ? -25.801 -15.040 19.101 1.00 86.00 263 THR A C 1
ATOM 2142 O O . THR A 1 263 ? -25.549 -14.226 19.979 1.00 86.00 263 THR A O 1
ATOM 2145 N N . VAL A 1 264 ? -26.941 -15.015 18.428 1.00 82.38 264 VAL A N 1
ATOM 2146 C CA . VAL A 1 264 ? -28.017 -14.051 18.660 1.00 82.38 264 VAL A CA 1
ATOM 2147 C C . VAL A 1 264 ? -29.199 -14.763 19.279 1.00 82.38 264 VAL A C 1
ATOM 2149 O O . VAL A 1 264 ? -29.621 -15.808 18.778 1.00 82.38 264 VAL A O 1
ATOM 2152 N N . ASP A 1 265 ? -29.740 -14.176 20.338 1.00 80.25 265 ASP A N 1
ATOM 2153 C CA . ASP A 1 265 ? -31.024 -14.546 20.920 1.00 80.25 265 ASP A CA 1
ATOM 2154 C C . ASP A 1 265 ? -31.818 -13.298 21.339 1.00 80.25 265 ASP A C 1
ATOM 2156 O O . ASP A 1 265 ? -31.457 -12.167 21.011 1.00 80.25 265 ASP A O 1
ATOM 2160 N N . GLU A 1 266 ? -32.927 -13.499 22.049 1.00 77.94 266 GLU A N 1
ATOM 2161 C CA . GLU A 1 266 ? -33.797 -12.424 22.543 1.00 77.94 266 GLU A CA 1
ATOM 2162 C C . GLU A 1 266 ? -33.108 -11.438 23.504 1.00 77.94 266 GLU A C 1
ATOM 2164 O O . GLU A 1 266 ? -33.578 -10.314 23.668 1.00 77.94 266 GLU A O 1
ATOM 2169 N N . ASN A 1 267 ? -31.984 -11.828 24.115 1.00 77.38 267 ASN A N 1
ATOM 2170 C CA . ASN A 1 267 ? -31.252 -11.010 25.079 1.00 77.38 267 ASN A CA 1
ATOM 2171 C C . ASN A 1 267 ? -30.141 -10.168 24.432 1.00 77.38 267 ASN A C 1
ATOM 2173 O O . ASN A 1 267 ? -29.619 -9.251 25.077 1.00 77.38 267 ASN A O 1
ATOM 2177 N N . GLY A 1 268 ? -29.786 -10.452 23.174 1.00 83.50 268 GLY A N 1
ATOM 2178 C CA . GLY A 1 268 ? -28.836 -9.673 22.383 1.00 83.50 268 GLY A CA 1
ATOM 2179 C C . GLY A 1 268 ? -27.817 -10.516 21.616 1.00 83.50 268 GLY A C 1
ATOM 2180 O O . GLY A 1 268 ? -28.032 -11.688 21.306 1.00 83.50 268 GLY A O 1
ATOM 2181 N N . TYR A 1 269 ? -26.690 -9.882 21.289 1.00 88.44 269 TYR A N 1
ATOM 2182 C CA . TYR A 1 269 ? -25.576 -10.476 20.553 1.00 88.44 269 TYR A CA 1
ATOM 2183 C C . TYR A 1 269 ? -24.532 -11.020 21.528 1.00 88.44 269 TYR A C 1
ATOM 2185 O O . TYR A 1 269 ? -23.819 -10.255 22.178 1.00 88.44 269 TYR A O 1
ATOM 2193 N N . HIS A 1 270 ? -24.426 -12.338 21.632 1.00 90.50 270 HIS A N 1
ATOM 2194 C CA . HIS A 1 270 ? -23.419 -13.023 22.436 1.00 90.50 270 HIS A CA 1
ATOM 2195 C C . HIS A 1 270 ? -22.146 -13.193 21.617 1.00 90.50 270 HIS A C 1
ATOM 2197 O O . HIS A 1 270 ? -22.131 -13.911 20.615 1.00 90.50 270 HIS A O 1
ATOM 2203 N N . CYS A 1 271 ? -21.076 -12.542 22.057 1.00 90.00 271 CYS A N 1
ATOM 2204 C CA . CYS A 1 271 ? -19.810 -12.470 21.339 1.00 90.00 271 CYS A CA 1
ATOM 2205 C C . CYS A 1 271 ? -18.662 -12.946 22.231 1.00 90.00 271 CYS A C 1
ATOM 2207 O O . CYS A 1 271 ? -18.666 -12.724 23.441 1.00 90.00 271 CYS A O 1
ATOM 2209 N N . LYS A 1 272 ? -17.630 -13.531 21.622 1.00 88.75 272 LYS A N 1
ATOM 2210 C CA . LYS A 1 272 ? -16.320 -13.694 22.264 1.00 88.75 272 LYS A CA 1
ATOM 2211 C C . LYS A 1 272 ? -15.402 -12.582 21.770 1.00 88.75 272 LYS A C 1
ATOM 2213 O O . LYS A 1 272 ? -15.330 -12.376 20.559 1.00 88.75 272 LYS A O 1
ATOM 2218 N N . ALA A 1 273 ? -14.749 -11.857 22.667 1.00 88.06 273 ALA A N 1
ATOM 2219 C CA . ALA A 1 273 ? -13.764 -10.856 22.275 1.00 88.06 273 ALA A CA 1
ATOM 2220 C C . ALA A 1 273 ? -12.393 -11.517 22.045 1.00 88.06 273 ALA A C 1
ATOM 2222 O O . ALA A 1 273 ? -12.024 -12.461 22.740 1.00 88.06 273 ALA A O 1
ATOM 2223 N N . GLY A 1 274 ? -11.637 -11.013 21.076 1.00 83.88 274 GLY A N 1
ATOM 2224 C CA . GLY A 1 274 ? -10.431 -11.619 20.509 1.00 83.88 274 GLY A CA 1
ATOM 2225 C C . GLY A 1 274 ? -9.112 -11.087 21.071 1.00 83.88 274 GLY A C 1
ATOM 2226 O O . GLY A 1 274 ? -9.074 -10.569 22.178 1.00 83.88 274 GLY A O 1
ATOM 2227 N N . SER A 1 275 ? -8.001 -11.212 20.341 1.00 74.19 275 SER A N 1
ATOM 2228 C CA . SER A 1 275 ? -6.667 -10.765 20.816 1.00 74.19 275 SER A CA 1
ATOM 2229 C C . SER A 1 275 ? -6.249 -11.333 22.183 1.00 74.19 275 SER A C 1
ATOM 2231 O O . SER A 1 275 ? -5.538 -10.691 22.957 1.00 74.19 275 SER A O 1
ATOM 2233 N N . THR A 1 276 ? -6.715 -12.541 22.494 1.00 70.75 276 THR A N 1
ATOM 2234 C CA . THR A 1 276 ? -6.185 -13.355 23.590 1.00 70.75 276 THR A CA 1
ATOM 2235 C C . THR A 1 276 ? -4.953 -14.122 23.101 1.00 70.75 276 THR A C 1
ATOM 2237 O O . THR A 1 276 ? -4.781 -14.295 21.893 1.00 70.75 276 THR A O 1
ATOM 2240 N N . ILE A 1 277 ? -4.122 -14.623 24.022 1.00 63.72 277 ILE A N 1
ATOM 2241 C CA . ILE A 1 277 ? -2.948 -15.459 23.692 1.00 63.72 277 ILE A CA 1
ATOM 2242 C C . ILE A 1 277 ? -3.341 -16.682 22.837 1.00 63.72 277 ILE A C 1
ATOM 2244 O O . ILE A 1 277 ? -2.589 -17.089 21.959 1.00 63.72 277 ILE A O 1
ATOM 2248 N N . GLU A 1 278 ? -4.529 -17.245 23.069 1.00 59.88 278 GLU A N 1
ATOM 2249 C CA . GLU A 1 278 ? -5.002 -18.463 22.398 1.00 59.88 278 GLU A CA 1
ATOM 2250 C C . GLU A 1 278 ? -5.719 -18.189 21.063 1.00 59.88 278 GLU A C 1
ATOM 2252 O O . GLU A 1 278 ? -5.545 -18.935 20.100 1.00 59.88 278 GLU A O 1
ATOM 2257 N N . ASP A 1 279 ? -6.516 -17.115 20.971 1.00 57.22 279 ASP A N 1
ATOM 2258 C CA . ASP A 1 279 ? -7.385 -16.878 19.811 1.00 57.22 279 ASP A CA 1
ATOM 2259 C C . ASP A 1 279 ? -6.875 -15.789 18.856 1.00 57.22 279 ASP A C 1
ATOM 2261 O O . ASP A 1 279 ? -7.216 -15.852 17.671 1.00 57.22 279 ASP A O 1
ATOM 2265 N N . GLY A 1 280 ? -6.011 -14.871 19.315 1.00 62.94 280 GLY A N 1
ATOM 2266 C CA . GLY A 1 280 ? -5.202 -13.903 18.549 1.00 62.94 280 GLY A CA 1
ATOM 2267 C C . GLY A 1 280 ? -5.939 -12.883 17.663 1.00 62.94 280 GLY A C 1
ATOM 2268 O O . GLY A 1 280 ? -5.693 -11.682 17.750 1.00 62.94 280 GLY A O 1
ATOM 2269 N N . GLN A 1 281 ? -6.859 -13.327 16.808 1.00 75.31 281 GLN A N 1
ATOM 2270 C CA . GLN A 1 281 ? -7.645 -12.473 15.918 1.00 75.31 281 GLN A CA 1
ATOM 2271 C C . GLN A 1 281 ? -8.770 -11.776 16.685 1.00 75.31 281 GLN A C 1
ATOM 2273 O O . GLN A 1 281 ? -9.290 -12.317 17.660 1.00 75.31 281 GLN A O 1
ATOM 2278 N N . MET A 1 282 ? -9.137 -10.575 16.240 1.00 81.31 282 MET A N 1
ATOM 2279 C CA . MET A 1 282 ? -10.233 -9.790 16.812 1.00 81.31 282 MET A CA 1
ATOM 2280 C C . MET A 1 282 ? -11.598 -10.297 16.352 1.00 81.31 282 MET A C 1
ATOM 2282 O O . MET A 1 282 ? -11.719 -10.942 15.309 1.00 81.31 282 MET A O 1
ATOM 2286 N N . ASN A 1 283 ? -12.638 -9.963 17.116 1.00 85.62 283 ASN A N 1
ATOM 2287 C CA . ASN A 1 283 ? -14.012 -10.136 16.668 1.00 85.62 283 ASN A CA 1
ATOM 2288 C C . ASN A 1 283 ? -14.470 -8.898 15.883 1.00 85.62 283 ASN A C 1
ATOM 2290 O O . ASN A 1 283 ? -14.852 -7.880 16.461 1.00 85.62 283 ASN A O 1
ATOM 2294 N N . GLU A 1 284 ? -14.479 -8.993 14.556 1.00 82.06 284 GLU A N 1
ATOM 2295 C CA . GLU A 1 284 ? -14.804 -7.865 13.675 1.00 82.06 284 GLU A CA 1
ATOM 2296 C C . GLU A 1 284 ? -16.233 -7.336 13.856 1.00 82.06 284 GLU A C 1
ATOM 2298 O O . GLU A 1 284 ? -16.505 -6.156 13.614 1.00 82.06 284 GLU A O 1
ATOM 2303 N N . PHE A 1 285 ? -17.146 -8.165 14.367 1.00 83.25 285 PHE A N 1
ATOM 2304 C CA . PHE A 1 285 ? -18.503 -7.734 14.700 1.00 83.25 285 PHE A CA 1
ATOM 2305 C C . PHE A 1 285 ? -18.535 -6.757 15.884 1.00 83.25 285 PHE A C 1
ATOM 2307 O O . PHE A 1 285 ? -19.396 -5.882 15.947 1.00 83.25 285 PHE A O 1
ATOM 2314 N N . LEU A 1 286 ? -17.575 -6.861 16.809 1.00 90.25 286 LEU A N 1
ATOM 2315 C CA . LEU A 1 286 ? -17.407 -5.911 17.912 1.00 90.25 286 LEU A CA 1
ATOM 2316 C C . LEU A 1 286 ? -16.634 -4.649 17.489 1.00 90.25 286 LEU A C 1
ATOM 2318 O O . LEU A 1 286 ? -16.732 -3.623 18.165 1.00 90.25 286 LEU A O 1
ATOM 2322 N N . ASN A 1 287 ? -15.905 -4.691 16.369 1.00 89.44 287 ASN A N 1
ATOM 2323 C CA . ASN A 1 287 ? -15.332 -3.494 15.747 1.00 89.44 287 ASN A CA 1
ATOM 2324 C C . ASN A 1 287 ? -16.392 -2.675 14.990 1.00 89.44 287 ASN A C 1
ATOM 2326 O O . ASN A 1 287 ? -16.279 -1.456 14.882 1.00 89.44 287 ASN A O 1
ATOM 2330 N N . ASN A 1 288 ? -17.466 -3.325 14.535 1.00 84.62 288 ASN A N 1
ATOM 2331 C CA . ASN A 1 288 ? -18.537 -2.704 13.756 1.00 84.62 288 ASN A CA 1
ATOM 2332 C C . ASN A 1 288 ? -19.913 -2.951 14.381 1.00 84.62 288 ASN A C 1
ATOM 2334 O O . ASN A 1 288 ? -20.761 -3.608 13.768 1.00 84.62 288 ASN A O 1
ATOM 2338 N N . PRO A 1 289 ? -20.173 -2.425 15.591 1.00 88.19 289 PRO A N 1
ATOM 2339 C CA . PRO A 1 289 ? -21.419 -2.707 16.272 1.00 88.19 289 PRO A CA 1
ATOM 2340 C C . PRO A 1 289 ? -22.628 -2.153 15.504 1.00 88.19 289 PRO A C 1
ATOM 2342 O O . PRO A 1 289 ? -22.577 -1.136 14.806 1.00 88.19 289 PRO A O 1
ATOM 2345 N N . LEU A 1 290 ? -23.753 -2.835 15.657 1.00 84.38 290 LEU A N 1
ATOM 2346 C CA . LEU A 1 290 ? -25.056 -2.460 15.147 1.00 84.38 290 LEU A CA 1
ATOM 2347 C C . LEU A 1 290 ? -25.650 -1.335 16.001 1.00 84.38 290 LEU A C 1
ATOM 2349 O O . LEU A 1 290 ? -25.318 -1.193 17.186 1.00 84.38 290 LEU A O 1
ATOM 2353 N N . PRO A 1 291 ? -26.518 -0.504 15.405 1.00 84.19 291 PRO A N 1
ATOM 2354 C CA . PRO A 1 291 ? -27.179 0.561 16.136 1.00 84.19 291 PRO A CA 1
ATOM 2355 C C . PRO A 1 291 ? -28.175 -0.012 17.150 1.00 84.19 291 PRO A C 1
ATOM 2357 O O . PRO A 1 291 ? -28.755 -1.075 16.926 1.00 84.19 291 PRO A O 1
ATOM 2360 N N . SER A 1 292 ? -28.394 0.711 18.247 1.00 85.25 292 SER A N 1
ATOM 2361 C CA . SER A 1 292 ? -29.442 0.439 19.244 1.00 85.25 292 SER A CA 1
ATOM 2362 C C . SER A 1 292 ? -29.478 -1.020 19.718 1.00 85.25 292 SER A C 1
ATOM 2364 O O . SER A 1 292 ? -30.540 -1.635 19.785 1.00 85.25 292 SER A O 1
ATOM 2366 N N . SER A 1 293 ? -28.307 -1.594 19.988 1.00 88.50 293 SER A N 1
ATOM 2367 C CA . SER A 1 293 ? -28.131 -3.031 20.194 1.00 88.50 293 SER A CA 1
ATOM 2368 C C . SER A 1 293 ? -27.475 -3.344 21.538 1.00 88.50 293 SER A C 1
ATOM 2370 O O . SER A 1 293 ? -26.786 -2.510 22.130 1.00 88.50 293 SER A O 1
ATOM 2372 N N . ILE A 1 294 ? -27.700 -4.568 22.019 1.00 92.69 294 ILE A N 1
ATOM 2373 C CA . ILE A 1 294 ? -27.127 -5.099 23.260 1.00 92.69 294 ILE A CA 1
ATOM 2374 C C . ILE A 1 294 ? -26.147 -6.214 22.914 1.00 92.69 294 ILE A C 1
ATOM 2376 O O . ILE A 1 294 ? -26.502 -7.159 22.215 1.00 92.69 294 ILE A O 1
ATOM 2380 N N . TYR A 1 295 ? -24.942 -6.125 23.461 1.00 95.19 295 TYR A N 1
ATOM 2381 C CA . TYR A 1 295 ? -23.873 -7.097 23.275 1.00 95.19 295 TYR A CA 1
ATOM 2382 C C . TYR A 1 295 ? -23.494 -7.718 24.607 1.00 95.19 295 TYR A C 1
ATOM 2384 O O . TYR A 1 295 ? -23.277 -6.997 25.576 1.00 95.19 295 TYR A O 1
ATOM 2392 N N . ILE A 1 296 ? -23.371 -9.037 24.645 1.00 95.75 296 ILE A N 1
ATOM 2393 C CA . ILE A 1 296 ? -22.905 -9.804 25.796 1.00 95.75 296 ILE A CA 1
ATOM 2394 C C . ILE A 1 296 ? -21.565 -10.417 25.396 1.00 95.75 296 ILE A C 1
ATOM 2396 O O . ILE A 1 296 ? -21.496 -11.427 24.700 1.00 95.75 296 ILE A O 1
ATOM 2400 N N . VAL A 1 297 ? -20.489 -9.749 25.794 1.00 93.81 297 VAL A N 1
ATOM 2401 C CA . VAL A 1 297 ? -19.113 -10.088 25.441 1.00 93.81 297 VAL A CA 1
ATOM 2402 C C . VAL A 1 297 ? -18.498 -10.936 26.545 1.00 93.81 297 VAL A C 1
ATOM 2404 O O . VAL A 1 297 ? -18.582 -10.593 27.727 1.00 93.81 297 VAL A O 1
ATOM 2407 N N . ASP A 1 298 ? -17.909 -12.066 26.157 1.00 91.44 298 ASP A N 1
ATOM 2408 C CA . ASP A 1 298 ? -17.276 -13.044 27.049 1.00 91.44 298 ASP A CA 1
ATOM 2409 C C . ASP A 1 298 ? -18.183 -13.476 28.215 1.00 91.44 298 ASP A C 1
ATOM 2411 O O . ASP A 1 298 ? -17.701 -13.818 29.289 1.00 91.44 298 ASP A O 1
ATOM 2415 N N . LYS A 1 299 ? -19.513 -13.432 28.021 1.00 93.31 299 LYS A N 1
ATOM 2416 C CA . LYS A 1 299 ? -20.571 -13.697 29.023 1.00 93.31 299 LYS A CA 1
ATOM 2417 C C . LYS A 1 299 ? -20.637 -12.723 30.207 1.00 93.31 299 LYS A C 1
ATOM 2419 O O . LYS A 1 299 ? -21.645 -12.714 30.910 1.00 93.31 299 LYS A O 1
ATOM 2424 N N . TYR A 1 300 ? -19.604 -11.916 30.438 1.00 95.19 300 TYR A N 1
ATOM 2425 C CA . TYR A 1 300 ? -19.455 -11.123 31.662 1.00 95.19 300 TYR A CA 1
ATOM 2426 C C . TYR A 1 300 ? -19.512 -9.617 31.446 1.00 95.19 300 TYR A C 1
ATOM 2428 O O . TYR A 1 300 ? -19.629 -8.896 32.432 1.00 95.19 300 TYR A O 1
ATOM 2436 N N . ALA A 1 301 ? -19.447 -9.135 30.203 1.00 96.31 301 ALA A N 1
ATOM 2437 C CA . ALA A 1 301 ? -19.511 -7.714 29.888 1.00 96.31 301 ALA A CA 1
ATOM 2438 C C . ALA A 1 301 ? -20.677 -7.411 28.940 1.00 96.31 301 ALA A C 1
ATOM 2440 O O . ALA A 1 301 ? -20.708 -7.854 27.796 1.00 96.31 301 ALA A O 1
ATOM 2441 N N . LYS A 1 302 ? -21.643 -6.631 29.419 1.00 98.06 302 LYS A N 1
ATOM 2442 C CA . LYS A 1 302 ? -22.803 -6.176 28.662 1.00 98.06 302 LYS A CA 1
ATOM 2443 C C . LYS A 1 302 ? -22.566 -4.765 28.141 1.00 98.06 302 LYS A C 1
ATOM 2445 O O . LYS A 1 302 ? -22.469 -3.839 28.941 1.00 98.06 302 LYS A O 1
ATOM 2450 N N . TYR A 1 303 ? -22.531 -4.593 26.827 1.00 98.38 303 TYR A N 1
ATOM 2451 C CA . TYR A 1 303 ? -22.417 -3.295 26.166 1.00 98.38 303 TYR A CA 1
ATOM 2452 C C . TYR A 1 303 ? -23.743 -2.906 25.514 1.00 98.38 303 TYR A C 1
ATOM 2454 O O . TYR A 1 303 ? -24.453 -3.757 24.977 1.00 98.38 303 TYR A O 1
ATOM 2462 N N . THR A 1 304 ? -24.050 -1.613 25.522 1.00 97.44 304 THR A N 1
ATOM 2463 C CA . THR A 1 304 ? -25.229 -1.047 24.857 1.00 97.44 304 THR A CA 1
ATOM 2464 C C . THR A 1 304 ? -24.796 0.030 23.879 1.00 97.44 304 THR A C 1
ATOM 2466 O O . THR A 1 304 ? -24.040 0.930 24.257 1.00 97.44 304 THR A O 1
ATOM 2469 N N . THR A 1 305 ? -25.306 -0.017 22.649 1.00 94.44 305 THR A N 1
ATOM 2470 C CA . THR A 1 305 ? -25.062 1.005 21.625 1.00 94.44 305 THR A CA 1
ATOM 2471 C C . THR A 1 305 ? -26.278 1.890 21.369 1.00 94.44 305 THR A C 1
ATOM 2473 O O . THR A 1 305 ? -27.411 1.504 21.645 1.00 94.44 305 THR A O 1
ATOM 2476 N N . ASP A 1 306 ? -26.052 3.098 20.853 1.00 91.00 306 ASP A N 1
ATOM 2477 C CA . ASP A 1 306 ? -27.118 3.976 20.356 1.00 91.00 306 ASP A CA 1
ATOM 2478 C C . ASP A 1 306 ? -27.361 3.824 18.847 1.00 91.00 306 ASP A C 1
ATOM 2480 O O . ASP A 1 306 ? -26.719 3.027 18.163 1.00 91.00 306 ASP A O 1
ATOM 2484 N N . ASN A 1 307 ? -28.282 4.622 18.306 1.00 88.00 307 ASN A N 1
ATOM 2485 C CA . ASN A 1 307 ? -28.610 4.648 16.880 1.00 88.00 307 ASN A CA 1
ATOM 2486 C C . ASN A 1 307 ? -27.426 5.031 15.964 1.00 88.00 307 ASN A C 1
ATOM 2488 O O . ASN A 1 307 ? -27.464 4.750 14.769 1.00 88.00 307 ASN A O 1
ATOM 2492 N N . MET A 1 308 ? -26.373 5.648 16.508 1.00 87.50 308 MET A N 1
ATOM 2493 C CA . MET A 1 308 ? -25.142 6.011 15.802 1.00 87.50 308 MET A CA 1
ATOM 2494 C C . MET A 1 308 ? -24.028 4.972 15.982 1.00 87.50 308 MET A C 1
ATOM 2496 O O . MET A 1 308 ? -22.894 5.227 15.564 1.00 87.50 308 MET A O 1
ATOM 2500 N N . LYS A 1 309 ? -24.346 3.806 16.566 1.00 91.94 309 LYS A N 1
ATOM 2501 C CA . LYS A 1 309 ? -23.417 2.700 16.843 1.00 91.94 309 LYS A CA 1
ATOM 2502 C C . LYS A 1 309 ? -22.357 3.036 17.905 1.00 91.94 309 LYS A C 1
ATOM 2504 O O . LYS A 1 309 ? -21.331 2.367 17.979 1.00 91.94 309 LYS A O 1
ATOM 2509 N N . ARG A 1 310 ? -22.570 4.066 18.732 1.00 95.56 310 ARG A N 1
ATOM 2510 C CA . ARG A 1 310 ? -21.652 4.442 19.823 1.00 95.56 310 ARG A CA 1
ATOM 2511 C C . ARG A 1 310 ? -21.996 3.659 21.083 1.00 95.56 310 ARG A C 1
ATOM 2513 O O . ARG A 1 310 ? -23.173 3.559 21.425 1.00 95.56 310 ARG A O 1
ATOM 2520 N N . THR A 1 311 ? -20.997 3.171 21.815 1.00 98.06 311 THR A N 1
ATOM 2521 C CA . THR A 1 311 ? -21.208 2.546 23.130 1.00 98.06 311 THR A CA 1
ATOM 2522 C C . THR A 1 311 ? -21.697 3.582 24.139 1.00 98.06 311 THR A C 1
ATOM 2524 O O . THR A 1 311 ? -20.963 4.476 24.534 1.00 98.06 311 THR A O 1
ATOM 2527 N N . THR A 1 312 ? -22.934 3.463 24.608 1.00 98.06 312 THR A N 1
ATOM 2528 C CA . THR A 1 312 ? -23.515 4.372 25.612 1.00 98.06 312 THR A CA 1
ATOM 2529 C C . THR A 1 312 ? -23.429 3.827 27.028 1.00 98.06 312 THR A C 1
ATOM 2531 O O . THR A 1 312 ? -23.455 4.600 27.990 1.00 98.06 312 THR A O 1
ATOM 2534 N N . ALA A 1 313 ? -23.302 2.510 27.179 1.00 98.50 313 ALA A N 1
ATOM 2535 C CA . ALA A 1 313 ? -23.107 1.886 28.474 1.00 98.50 313 ALA A CA 1
ATOM 2536 C C . ALA A 1 313 ? -22.297 0.593 28.372 1.00 98.50 313 ALA A C 1
ATOM 2538 O O . ALA A 1 313 ? -22.383 -0.123 27.376 1.00 98.50 313 ALA A O 1
ATOM 2539 N N . VAL A 1 314 ? -21.561 0.288 29.440 1.00 98.44 314 VAL A N 1
ATOM 2540 C CA . VAL A 1 314 ? -21.025 -1.047 29.706 1.00 98.44 314 VAL A CA 1
ATOM 2541 C C . VAL A 1 314 ? -21.258 -1.416 31.166 1.00 98.44 314 VAL A C 1
ATOM 2543 O O . VAL A 1 314 ? -21.019 -0.607 32.059 1.00 98.44 314 VAL A O 1
ATOM 2546 N N . GLU A 1 315 ? -21.711 -2.635 31.414 1.00 98.25 315 GLU A N 1
ATOM 2547 C CA . GLU A 1 315 ? -21.769 -3.257 32.733 1.00 98.25 315 GLU A CA 1
ATOM 2548 C C . GLU A 1 315 ? -20.998 -4.570 32.682 1.00 98.25 315 GLU A C 1
ATOM 2550 O O . GLU A 1 315 ? -21.318 -5.429 31.867 1.00 98.25 315 GLU A O 1
ATOM 2555 N N . ALA A 1 316 ? -19.981 -4.728 33.526 1.00 97.25 316 ALA A N 1
ATOM 2556 C CA . ALA A 1 316 ? -19.146 -5.917 33.519 1.00 97.25 316 ALA A CA 1
ATOM 2557 C C . ALA A 1 316 ? -18.876 -6.460 34.920 1.00 97.25 316 ALA A C 1
ATOM 2559 O O . ALA A 1 316 ? -18.485 -5.711 35.817 1.00 97.25 316 ALA A O 1
ATOM 2560 N N . ASP A 1 317 ? -19.003 -7.776 35.071 1.00 96.62 317 ASP A N 1
ATOM 2561 C CA . ASP A 1 317 ? -18.456 -8.531 36.199 1.00 96.62 317 ASP A CA 1
ATOM 2562 C C . ASP A 1 317 ? -16.950 -8.718 35.953 1.00 96.62 317 ASP A C 1
ATOM 2564 O O . ASP A 1 317 ? -16.513 -9.632 35.245 1.00 96.62 317 ASP A O 1
ATOM 2568 N N . ARG A 1 318 ? -16.142 -7.778 36.461 1.00 93.88 318 ARG A N 1
ATOM 2569 C CA . ARG A 1 318 ? -14.699 -7.734 36.187 1.00 93.88 318 ARG A CA 1
ATOM 2570 C C . ARG A 1 318 ? -13.951 -8.867 36.884 1.00 93.88 318 ARG A C 1
ATOM 2572 O O . ARG A 1 318 ? -12.935 -9.311 36.355 1.00 93.88 318 ARG A O 1
ATOM 2579 N N . THR A 1 319 ? -14.449 -9.351 38.023 1.00 93.69 319 THR A N 1
ATOM 2580 C CA . THR A 1 319 ? -13.860 -10.501 38.726 1.00 93.69 319 THR A CA 1
ATOM 2581 C C . THR A 1 319 ? -13.974 -11.761 37.869 1.00 93.69 319 THR A C 1
ATOM 2583 O O . THR A 1 319 ? -12.973 -12.445 37.650 1.00 93.69 319 THR A O 1
ATOM 2586 N N . LYS A 1 320 ? -15.151 -12.033 37.285 1.00 93.50 320 LYS A N 1
ATOM 2587 C CA . LYS A 1 320 ? -15.316 -13.175 36.369 1.00 93.50 320 LYS A CA 1
ATOM 2588 C C . LYS A 1 320 ? -14.589 -12.991 35.044 1.00 93.50 320 LYS A C 1
ATOM 2590 O O . LYS A 1 320 ? -14.053 -13.970 34.527 1.00 93.50 320 LYS A O 1
ATOM 2595 N N . LEU A 1 321 ? -14.542 -11.771 34.509 1.00 90.19 321 LEU A N 1
ATOM 2596 C CA . LEU A 1 321 ? -13.817 -11.474 33.272 1.00 90.19 321 LEU A CA 1
ATOM 2597 C C . LEU A 1 321 ? -12.305 -11.724 33.421 1.00 90.19 321 LEU A C 1
ATOM 2599 O O . LEU A 1 321 ? -11.681 -12.270 32.511 1.00 90.19 321 LEU A O 1
ATOM 2603 N N . TYR A 1 322 ? -11.731 -11.373 34.576 1.00 87.94 322 TYR A N 1
ATOM 2604 C CA . TYR A 1 322 ? -10.326 -11.625 34.897 1.00 87.94 322 TYR A CA 1
ATOM 2605 C C . TYR A 1 322 ? -10.027 -13.119 35.086 1.00 87.94 322 TYR A C 1
ATOM 2607 O O . TYR A 1 322 ? -9.087 -13.628 34.488 1.00 87.94 322 TYR A O 1
ATOM 2615 N N . GLY A 1 323 ? -10.841 -13.833 35.873 1.00 77.88 323 GLY A N 1
ATOM 2616 C CA . GLY A 1 323 ? -10.566 -15.227 36.248 1.00 77.88 323 GLY A CA 1
ATOM 2617 C C . GLY A 1 323 ? -10.846 -16.284 35.173 1.00 77.88 323 GLY A C 1
ATOM 2618 O O . GLY A 1 323 ? -10.365 -17.403 35.304 1.00 77.88 323 GLY A O 1
ATOM 2619 N N . ASN A 1 324 ? -11.623 -15.964 34.130 1.00 72.88 324 ASN A N 1
ATOM 2620 C CA . ASN A 1 324 ? -12.082 -16.953 33.140 1.00 72.88 324 ASN A CA 1
ATOM 2621 C C . ASN A 1 324 ? -11.546 -16.746 31.719 1.00 72.88 324 ASN A C 1
ATOM 2623 O O . ASN A 1 324 ? -11.885 -17.536 30.840 1.00 72.88 324 ASN A O 1
ATOM 2627 N N . ASN A 1 325 ? -10.768 -15.692 31.463 1.00 68.00 325 ASN A N 1
ATOM 2628 C CA . ASN A 1 325 ? -10.279 -15.389 30.119 1.00 68.00 325 ASN A CA 1
ATOM 2629 C C . ASN A 1 325 ? -8.746 -15.332 30.081 1.00 68.00 325 ASN A C 1
ATOM 2631 O O . ASN A 1 325 ? -8.132 -14.867 31.046 1.00 68.00 325 ASN A O 1
ATOM 2635 N N . PRO A 1 326 ? -8.118 -15.748 28.964 1.00 69.00 326 PRO A N 1
ATOM 2636 C CA . PRO A 1 326 ? -6.688 -15.566 28.778 1.00 69.00 326 PRO A CA 1
ATOM 2637 C C . PRO A 1 326 ? -6.348 -14.074 28.759 1.00 69.00 326 PRO A C 1
ATOM 2639 O O . PRO A 1 326 ? -7.125 -13.257 28.253 1.00 69.00 326 PRO A O 1
ATOM 2642 N N . ILE A 1 327 ? -5.169 -13.731 29.284 1.00 67.50 327 ILE A N 1
ATOM 2643 C CA . ILE A 1 327 ? -4.719 -12.340 29.351 1.00 67.50 327 ILE A CA 1
ATOM 2644 C C . ILE A 1 327 ? -4.610 -11.760 27.937 1.00 67.50 327 ILE A C 1
ATOM 2646 O O . ILE A 1 327 ? -3.997 -12.347 27.043 1.00 67.50 327 ILE A O 1
ATOM 2650 N N . ARG A 1 328 ? -5.211 -10.587 27.737 1.00 74.19 328 ARG A N 1
ATOM 2651 C CA . ARG A 1 328 ? -5.113 -9.804 26.499 1.00 74.19 328 ARG A CA 1
ATOM 2652 C C . ARG A 1 328 ? -3.851 -8.938 26.569 1.00 74.19 328 ARG A C 1
ATOM 2654 O O . ARG A 1 328 ? -3.900 -7.811 27.052 1.00 74.19 328 ARG A O 1
ATOM 2661 N N . ASN A 1 329 ? -2.712 -9.494 26.152 1.00 57.78 329 ASN A N 1
ATOM 2662 C CA . ASN A 1 329 ? -1.403 -8.839 26.305 1.00 57.78 329 ASN A CA 1
ATOM 2663 C C . ASN A 1 329 ? -1.127 -7.738 25.270 1.00 57.78 329 ASN A C 1
ATOM 2665 O O . ASN A 1 329 ? -0.363 -6.818 25.554 1.00 57.78 329 ASN A O 1
ATOM 2669 N N . GLU A 1 330 ? -1.747 -7.797 24.091 1.00 60.47 330 GLU A N 1
ATOM 2670 C CA . GLU A 1 330 ? -1.442 -6.872 22.998 1.00 60.47 330 GLU A CA 1
ATOM 2671 C C . GLU A 1 330 ? -2.587 -5.888 22.762 1.00 60.47 330 GLU A C 1
ATOM 2673 O O . GLU A 1 330 ? -3.740 -6.275 22.559 1.00 60.47 330 GLU A O 1
ATOM 2678 N N . ARG A 1 331 ? -2.270 -4.588 22.779 1.00 63.50 331 ARG A N 1
ATOM 2679 C CA . ARG A 1 331 ? -3.177 -3.553 22.273 1.00 63.50 331 ARG A CA 1
ATOM 2680 C C . ARG A 1 331 ? -3.158 -3.607 20.752 1.00 63.50 331 ARG A C 1
ATOM 2682 O O . ARG A 1 331 ? -2.091 -3.557 20.147 1.00 63.50 331 ARG A O 1
ATOM 2689 N N . ASN A 1 332 ? -4.332 -3.656 20.129 1.00 70.88 332 ASN A N 1
ATOM 2690 C CA . ASN A 1 332 ? -4.407 -3.591 18.676 1.00 70.88 332 ASN A CA 1
ATOM 2691 C C . ASN A 1 332 ? -4.223 -2.139 18.198 1.00 70.88 332 ASN A C 1
ATOM 2693 O O . ASN A 1 332 ? -5.093 -1.292 18.423 1.00 70.88 332 ASN A O 1
ATOM 2697 N N . GLY A 1 333 ? -3.103 -1.870 17.520 1.00 73.75 333 GLY A N 1
ATOM 2698 C CA . GLY A 1 333 ? -2.767 -0.542 16.999 1.00 73.75 333 GLY A CA 1
ATOM 2699 C C . GLY A 1 333 ? -3.786 0.006 15.996 1.00 73.75 333 GLY A C 1
ATOM 2700 O O . GLY A 1 333 ? -4.099 1.191 16.051 1.00 73.75 333 GLY A O 1
ATOM 2701 N N . VAL A 1 334 ? -4.380 -0.852 15.158 1.00 76.38 334 VAL A N 1
ATOM 2702 C CA . VAL A 1 334 ? -5.369 -0.452 14.139 1.00 76.38 334 VAL A CA 1
ATOM 2703 C C . VAL A 1 334 ? -6.652 0.055 14.792 1.00 76.38 334 VAL A C 1
ATOM 2705 O O . VAL A 1 334 ? -7.185 1.095 14.401 1.00 76.38 334 VAL A O 1
ATOM 2708 N N . VAL A 1 335 ? -7.146 -0.639 15.822 1.00 81.56 335 VAL A N 1
ATOM 2709 C CA . VAL A 1 335 ? -8.330 -0.182 16.566 1.00 81.56 335 VAL A CA 1
ATOM 2710 C C . VAL A 1 335 ? -8.033 1.116 17.307 1.00 81.56 335 VAL A C 1
ATOM 2712 O O . VAL A 1 335 ? -8.839 2.045 17.257 1.00 81.56 335 VAL A O 1
ATOM 2715 N N . GLN A 1 336 ? -6.870 1.210 17.953 1.00 80.69 336 GLN A N 1
ATOM 2716 C CA . GLN A 1 336 ? -6.484 2.416 18.677 1.00 80.69 336 GLN A CA 1
ATOM 2717 C C . GLN A 1 336 ? -6.391 3.627 17.735 1.00 80.69 336 GLN A C 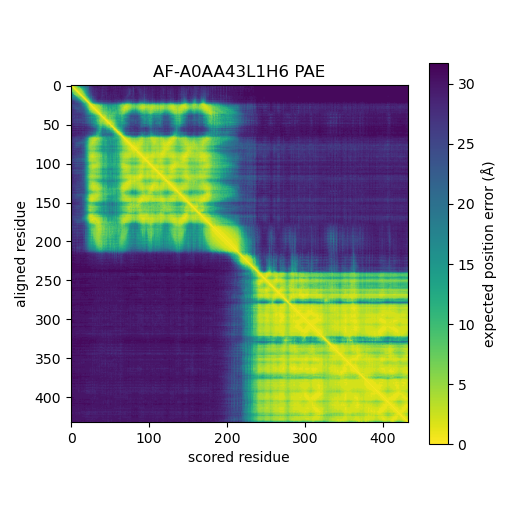1
ATOM 2719 O O . GLN A 1 336 ? -6.902 4.697 18.059 1.00 80.69 336 GLN A O 1
ATOM 2724 N N . GLU A 1 337 ? -5.791 3.457 16.557 1.00 82.44 337 GLU A N 1
ATOM 2725 C CA . GLU A 1 337 ? -5.719 4.484 15.517 1.00 82.44 337 GLU A CA 1
ATOM 2726 C C . GLU A 1 337 ? -7.111 4.863 15.000 1.00 82.44 337 GLU A C 1
ATOM 2728 O O . GLU A 1 337 ? -7.450 6.045 14.956 1.00 82.44 337 GLU A O 1
ATOM 2733 N N . THR A 1 338 ? -7.963 3.874 14.719 1.00 83.25 338 THR A N 1
ATOM 2734 C CA . THR A 1 338 ? -9.342 4.104 14.266 1.00 83.25 338 THR A CA 1
ATOM 2735 C C . THR A 1 338 ? -10.126 4.936 15.280 1.00 83.25 338 THR A C 1
ATOM 2737 O O . THR A 1 338 ? -10.738 5.940 14.917 1.00 83.25 338 THR A O 1
ATOM 2740 N N . VAL A 1 339 ? -10.076 4.582 16.567 1.00 86.12 339 VAL A N 1
ATOM 2741 C CA . VAL A 1 339 ? -10.784 5.323 17.621 1.00 86.12 339 VAL A CA 1
ATOM 2742 C C . VAL A 1 339 ? -10.226 6.738 17.773 1.00 86.12 339 VAL A C 1
ATOM 2744 O O . VAL A 1 339 ? -11.006 7.672 17.946 1.00 86.12 339 VAL A O 1
ATOM 2747 N N . ARG A 1 340 ? -8.910 6.942 17.633 1.00 87.38 340 ARG A N 1
ATOM 2748 C CA . ARG A 1 340 ? -8.305 8.286 17.656 1.00 87.38 340 ARG A CA 1
ATOM 2749 C C . ARG A 1 340 ? -8.892 9.211 16.589 1.00 87.38 340 ARG A C 1
ATOM 2751 O O . ARG A 1 340 ? -9.126 10.381 16.884 1.00 87.38 340 ARG A O 1
ATOM 2758 N N . THR A 1 341 ? -9.210 8.700 15.395 1.00 87.94 341 THR A N 1
ATOM 2759 C CA . THR A 1 341 ? -9.831 9.514 14.325 1.00 87.94 341 THR A CA 1
ATOM 2760 C C . THR A 1 341 ? -11.214 10.064 14.691 1.00 87.94 341 THR A C 1
ATOM 2762 O O . THR A 1 341 ? -11.656 11.059 14.123 1.00 87.94 341 THR A O 1
ATOM 2765 N N . TYR A 1 342 ? -11.903 9.450 15.658 1.00 88.56 342 TYR A N 1
ATOM 2766 C CA . TYR A 1 342 ? -13.212 9.897 16.140 1.00 88.56 342 TYR A CA 1
ATOM 2767 C C . TYR A 1 342 ? -13.132 11.004 17.203 1.00 88.56 342 TYR A C 1
ATOM 2769 O O . TYR A 1 342 ? -14.167 11.565 17.582 1.00 88.56 342 TYR A O 1
ATOM 2777 N N . GLY A 1 343 ? -11.934 11.257 17.734 1.00 89.00 343 GLY A N 1
ATOM 2778 C CA . GLY A 1 343 ? -11.659 12.208 18.805 1.00 89.00 343 GLY A CA 1
ATOM 2779 C C . GLY A 1 343 ? -11.099 13.539 18.322 1.00 89.00 343 GLY A C 1
ATOM 2780 O O . GLY A 1 343 ? -11.170 13.895 17.147 1.00 89.00 343 GLY A O 1
ATOM 2781 N N . LYS A 1 344 ? -10.522 14.288 19.261 1.00 90.75 344 LYS A N 1
ATOM 2782 C CA . LYS A 1 344 ? -9.710 15.475 18.971 1.00 90.75 344 LYS A CA 1
ATOM 2783 C C . LYS A 1 344 ? -8.221 15.127 19.011 1.00 90.75 344 LYS A C 1
ATOM 2785 O O . LYS A 1 344 ? -7.819 14.100 19.554 1.00 90.75 344 LYS A O 1
ATOM 2790 N N . LYS A 1 345 ? -7.377 16.016 18.476 1.00 89.06 345 LYS A N 1
ATOM 2791 C CA . LYS A 1 345 ? -5.915 15.882 18.575 1.00 89.06 345 LYS A CA 1
ATOM 2792 C C . LYS A 1 345 ? -5.499 15.728 20.047 1.00 89.06 345 LYS A C 1
ATOM 2794 O O . LYS A 1 345 ? -5.883 16.550 20.874 1.00 89.06 345 LYS A O 1
ATOM 2799 N N . GLY A 1 346 ? -4.705 14.698 20.342 1.00 86.88 346 GLY A N 1
ATOM 2800 C CA . GLY A 1 346 ? -4.263 14.360 21.701 1.00 86.88 346 GLY A CA 1
ATOM 2801 C C . GLY A 1 346 ? -5.133 13.324 22.423 1.00 86.88 346 GLY A C 1
ATOM 2802 O O . GLY A 1 346 ? -4.780 12.914 23.526 1.00 86.88 346 GLY A O 1
ATOM 2803 N N . ASP A 1 347 ? -6.236 12.873 21.818 1.00 91.88 347 ASP A N 1
A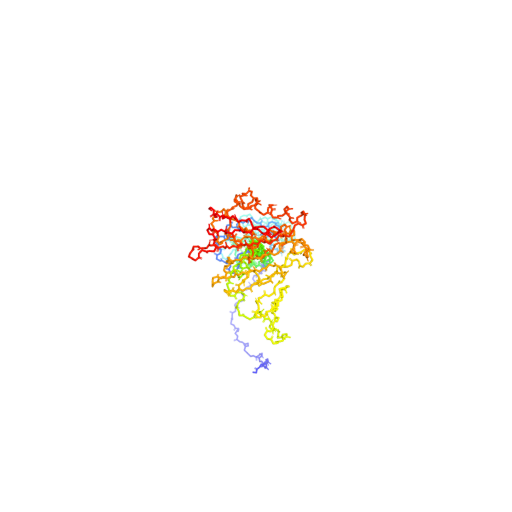TOM 2804 C CA . ASP A 1 347 ? -6.963 11.706 22.315 1.00 91.88 347 ASP A CA 1
ATOM 2805 C C . ASP A 1 347 ? -6.264 10.390 21.930 1.00 91.88 347 ASP A C 1
ATOM 2807 O O . ASP A 1 347 ? -5.574 10.294 20.915 1.00 91.88 347 ASP A O 1
ATOM 2811 N N . ASP A 1 348 ? -6.531 9.357 22.724 1.00 89.94 348 ASP A N 1
ATOM 2812 C CA . ASP A 1 348 ? -6.238 7.948 22.487 1.00 89.94 348 ASP A CA 1
ATOM 2813 C C . ASP A 1 348 ? -7.522 7.116 22.394 1.00 89.94 348 ASP A C 1
ATOM 2815 O O . ASP A 1 348 ? -8.583 7.529 22.865 1.00 89.94 348 ASP A O 1
ATOM 2819 N N . GLY A 1 349 ? -7.407 5.897 21.850 1.00 90.31 349 GLY A N 1
ATOM 2820 C CA . GLY A 1 349 ? -8.395 4.833 22.044 1.00 90.31 349 GLY A CA 1
ATOM 2821 C C . GLY A 1 349 ? -8.363 4.341 23.486 1.00 90.31 349 GLY A C 1
ATOM 2822 O O . GLY A 1 349 ? -7.635 3.413 23.824 1.00 90.31 349 GLY A O 1
ATOM 2823 N N . GLY A 1 350 ? -9.092 5.028 24.357 1.00 91.12 350 GLY A N 1
ATOM 2824 C CA . GLY A 1 350 ? -9.141 4.701 25.768 1.00 91.12 350 GLY A CA 1
ATOM 2825 C C . GLY A 1 350 ? -10.114 3.556 26.022 1.00 91.12 350 GLY A C 1
ATOM 2826 O O . GLY A 1 350 ? -11.282 3.623 25.626 1.00 91.12 350 GLY A O 1
ATOM 2827 N N . HIS A 1 351 ? -9.649 2.515 26.708 1.00 93.25 351 HIS A N 1
ATOM 2828 C CA . HIS A 1 351 ? -10.499 1.403 27.110 1.00 93.25 351 HIS A CA 1
ATOM 2829 C C . HIS A 1 351 ? -11.547 1.859 28.121 1.00 93.25 351 HIS A C 1
ATOM 2831 O O . HIS A 1 351 ? -11.262 2.572 29.081 1.00 93.25 351 HIS A O 1
ATOM 2837 N N . LEU A 1 352 ? -12.776 1.391 27.922 1.00 95.62 352 LEU A N 1
ATOM 2838 C CA . LEU A 1 352 ? -13.789 1.410 28.953 1.00 95.62 352 LEU A CA 1
ATOM 2839 C C . LEU A 1 352 ? -13.361 0.394 29.998 1.00 95.62 352 LEU A C 1
ATOM 2841 O O . LEU A 1 352 ? -12.833 0.798 31.018 1.00 95.62 352 LEU A O 1
ATOM 2845 N N . ILE A 1 353 ? -13.518 -0.909 29.774 1.00 94.38 353 ILE A N 1
ATOM 2846 C CA . ILE A 1 353 ? -12.970 -1.929 30.682 1.00 94.38 353 ILE A CA 1
ATOM 2847 C C . ILE A 1 353 ? -11.482 -2.110 30.386 1.00 94.38 353 ILE A C 1
ATOM 2849 O O . ILE A 1 353 ? -11.138 -2.473 29.264 1.00 94.38 353 ILE A O 1
ATOM 2853 N N . SER A 1 354 ? -10.630 -1.899 31.394 1.00 90.31 354 SER A N 1
ATOM 2854 C CA . SER A 1 354 ? -9.173 -2.055 31.293 1.00 90.31 354 SER A CA 1
ATOM 2855 C C . SER A 1 354 ? -8.767 -3.418 30.721 1.00 90.31 354 SER A C 1
ATOM 2857 O O . SER A 1 354 ? -9.237 -4.473 31.166 1.00 90.31 354 SER A O 1
ATOM 2859 N N . ALA A 1 355 ? -7.835 -3.389 29.767 1.00 85.50 355 ALA A N 1
ATOM 2860 C CA . ALA A 1 355 ? -7.227 -4.583 29.183 1.00 85.50 355 A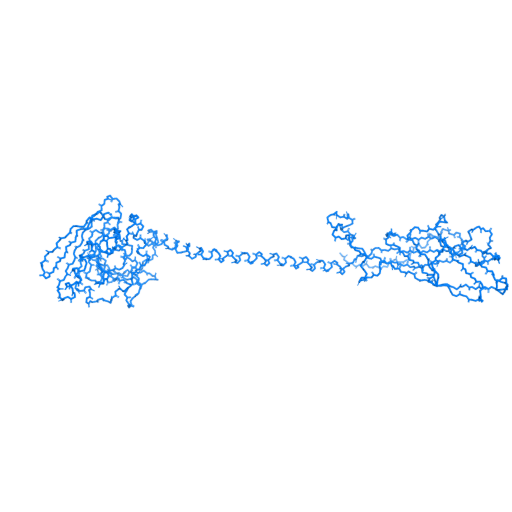LA A CA 1
ATOM 2861 C C . ALA A 1 355 ? -6.485 -5.435 30.232 1.00 85.50 355 ALA A C 1
ATOM 2863 O O . ALA A 1 355 ? -6.471 -6.658 30.120 1.00 85.50 355 ALA A O 1
ATOM 2864 N N . CYS A 1 356 ? -5.964 -4.823 31.308 1.00 83.75 356 CYS A N 1
ATOM 2865 C CA . CYS A 1 356 ? -5.281 -5.529 32.401 1.00 83.75 356 CYS A CA 1
ATOM 2866 C C . CYS A 1 356 ? -6.194 -6.500 33.167 1.00 83.75 356 CYS A C 1
ATOM 2868 O O . CYS A 1 356 ? -5.704 -7.333 33.925 1.00 83.75 356 CYS A O 1
ATOM 2870 N N . THR A 1 357 ? -7.515 -6.396 32.990 1.00 87.06 357 THR A N 1
ATOM 2871 C CA . THR A 1 357 ? -8.480 -7.382 33.498 1.00 87.06 357 THR A CA 1
ATOM 2872 C C . THR A 1 357 ? -9.356 -7.935 32.383 1.00 87.06 357 THR A C 1
ATOM 2874 O O . THR A 1 357 ? -10.567 -8.076 32.558 1.00 87.06 357 THR A O 1
ATOM 2877 N N . ASN A 1 358 ? -8.754 -8.195 31.224 1.00 87.94 358 ASN A N 1
ATOM 2878 C CA . ASN A 1 358 ? -9.386 -8.840 30.075 1.00 87.94 358 ASN A CA 1
ATOM 2879 C C . ASN A 1 358 ? -10.545 -8.059 29.443 1.00 87.94 358 ASN A C 1
ATOM 2881 O O . ASN A 1 358 ? -11.420 -8.658 28.819 1.00 87.94 358 ASN A O 1
ATOM 2885 N N . GLY A 1 359 ? -10.553 -6.728 29.560 1.00 89.81 359 GLY A N 1
ATOM 2886 C CA . GLY A 1 359 ? -11.445 -5.894 28.760 1.00 89.81 359 GLY A CA 1
ATOM 2887 C C . GLY A 1 359 ? -11.214 -6.090 27.262 1.00 89.81 359 GLY A C 1
ATOM 2888 O O . GLY A 1 359 ? -10.073 -6.224 26.824 1.00 89.81 359 GLY A O 1
ATOM 2889 N N . ALA A 1 360 ? -12.296 -6.103 26.483 1.00 90.88 360 ALA A N 1
ATOM 2890 C CA . ALA A 1 360 ? -12.246 -6.309 25.038 1.00 90.88 360 ALA A CA 1
ATOM 2891 C C . ALA A 1 360 ? -11.319 -5.292 24.344 1.00 90.88 360 ALA A C 1
ATOM 2893 O O . ALA A 1 360 ? -11.274 -4.118 24.725 1.00 90.88 360 ALA A O 1
ATOM 2894 N N . ASN A 1 361 ? -10.591 -5.738 23.320 1.00 89.56 361 ASN A N 1
ATOM 2895 C CA . ASN A 1 361 ? -9.701 -4.872 22.540 1.00 89.56 361 ASN A CA 1
ATOM 2896 C C . ASN A 1 361 ? -10.412 -4.245 21.337 1.00 89.56 361 ASN A C 1
ATOM 2898 O O . ASN A 1 361 ? -9.842 -3.393 20.667 1.00 89.56 361 ASN A O 1
ATOM 2902 N N . GLU A 1 362 ? -11.647 -4.642 21.068 1.00 91.81 362 GLU A N 1
ATOM 2903 C CA . GLU A 1 362 ? -12.473 -4.153 19.975 1.00 91.81 362 GLU A CA 1
ATOM 2904 C C . GLU A 1 362 ? -13.074 -2.766 20.240 1.00 91.81 362 GLU A C 1
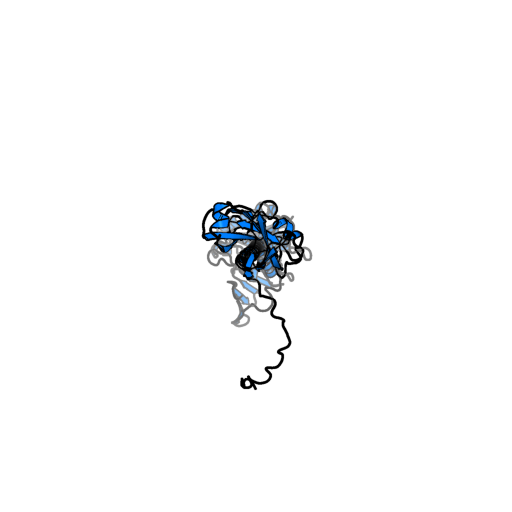ATOM 2906 O O . GLU A 1 362 ? -13.190 -2.322 21.388 1.00 91.81 362 GLU A O 1
ATOM 2911 N N . ILE A 1 363 ? -13.495 -2.089 19.162 1.00 92.44 363 ILE A N 1
ATOM 2912 C CA . ILE A 1 363 ? -14.043 -0.717 19.199 1.00 92.44 363 ILE A CA 1
ATOM 2913 C C . ILE A 1 363 ? -15.197 -0.580 20.200 1.00 92.44 363 ILE A C 1
ATOM 2915 O O . ILE A 1 363 ? -15.304 0.453 20.857 1.00 92.44 363 ILE A O 1
ATOM 2919 N N . ILE A 1 364 ? -16.029 -1.611 20.391 1.00 95.38 364 ILE A N 1
ATOM 2920 C CA . ILE A 1 364 ? -17.140 -1.574 21.358 1.00 95.38 364 ILE A CA 1
ATOM 2921 C C . ILE A 1 364 ? -16.707 -1.189 22.788 1.00 95.38 364 ILE A C 1
ATOM 2923 O O . ILE A 1 364 ? -17.502 -0.624 23.544 1.00 95.38 364 ILE A O 1
ATOM 2927 N N . ASN A 1 365 ? -15.454 -1.465 23.160 1.00 95.62 365 ASN A N 1
ATOM 2928 C CA . ASN A 1 365 ? -14.890 -1.183 24.477 1.00 95.62 365 ASN A CA 1
ATOM 2929 C C . ASN A 1 365 ? -13.892 -0.017 24.468 1.00 95.62 365 ASN A C 1
ATOM 2931 O O . ASN A 1 365 ? -13.225 0.200 25.473 1.00 95.62 365 ASN A O 1
ATOM 2935 N N . GLN A 1 366 ? -13.779 0.743 23.380 1.00 94.75 366 GLN A N 1
ATOM 2936 C CA . GLN A 1 366 ? -12.850 1.866 23.287 1.00 94.75 366 GLN A CA 1
ATOM 2937 C C . GLN A 1 366 ? -13.557 3.144 22.844 1.00 94.75 366 GLN A C 1
ATOM 2939 O O . GLN A 1 366 ? -14.424 3.135 21.973 1.00 94.75 366 GLN A O 1
ATOM 2944 N N . VAL A 1 367 ? -13.172 4.269 23.440 1.00 95.50 367 VAL A N 1
ATOM 2945 C CA . VAL A 1 367 ? -13.677 5.595 23.069 1.00 95.50 367 VAL A CA 1
ATOM 2946 C C . VAL A 1 367 ? -12.550 6.618 23.044 1.00 95.50 367 VAL A C 1
ATOM 2948 O O . VAL A 1 367 ? -11.558 6.433 23.751 1.00 95.50 367 VAL A O 1
ATOM 2951 N N . PRO A 1 368 ? -12.683 7.712 22.272 1.00 95.62 368 PRO A N 1
ATOM 2952 C CA . PRO A 1 368 ? -11.674 8.758 22.284 1.00 95.62 368 PRO A CA 1
ATOM 2953 C C . PRO A 1 368 ? -11.604 9.402 23.670 1.00 95.62 368 PRO A C 1
ATOM 2955 O O . PRO A 1 368 ? -12.601 9.942 24.162 1.00 95.62 368 PRO A O 1
ATOM 2958 N N . MET A 1 369 ? -10.439 9.329 24.306 1.00 94.00 369 MET A N 1
ATOM 2959 C CA . MET A 1 369 ? -10.165 9.922 25.617 1.00 94.00 369 MET A CA 1
ATOM 2960 C C . MET A 1 369 ? -8.830 10.646 25.596 1.00 94.00 369 MET A C 1
ATOM 2962 O O . MET A 1 369 ? -7.877 10.139 25.018 1.00 94.00 369 MET A O 1
ATOM 2966 N N . GLU A 1 370 ? -8.747 11.802 26.249 1.00 93.06 370 GLU A N 1
ATOM 2967 C CA . GLU A 1 370 ? -7.505 12.579 26.292 1.00 93.06 370 GLU A CA 1
ATOM 2968 C C . GLU A 1 370 ? -6.352 11.753 26.905 1.00 93.06 370 GLU A C 1
ATOM 2970 O O . GLU A 1 370 ? -6.536 11.042 27.900 1.00 93.06 370 GLU A O 1
ATOM 2975 N N . HIS A 1 371 ? -5.167 11.810 26.286 1.00 89.31 371 HIS A N 1
ATOM 2976 C CA . HIS A 1 371 ? -4.029 10.951 26.624 1.00 89.31 371 HIS A CA 1
ATOM 2977 C C . HIS A 1 371 ? -3.591 11.073 28.090 1.00 89.31 371 HIS A C 1
ATOM 2979 O O . HIS A 1 371 ? -3.460 10.062 28.782 1.00 89.31 371 HIS A O 1
ATOM 2985 N N . SER A 1 372 ? -3.384 12.291 28.599 1.00 86.25 372 SER A N 1
ATOM 2986 C CA . SER A 1 372 ? -2.913 12.499 29.975 1.00 86.25 372 SER A CA 1
ATOM 2987 C C . SER A 1 372 ? -3.946 12.035 31.012 1.00 86.25 372 SER A C 1
ATOM 2989 O O . SER A 1 372 ? -3.593 11.468 32.050 1.00 86.25 372 SER A O 1
ATOM 2991 N N . PHE A 1 373 ? -5.232 12.190 30.693 1.00 85.94 373 PHE A N 1
ATOM 2992 C CA . PHE A 1 373 ? -6.373 11.745 31.476 1.00 85.94 373 PHE A CA 1
ATOM 2993 C C . PHE A 1 373 ? -6.468 10.213 31.548 1.00 85.94 373 PHE A C 1
ATOM 2995 O O . PHE A 1 373 ? -6.712 9.684 32.642 1.00 85.94 373 PHE A O 1
ATOM 3002 N N . GLN A 1 374 ? -6.245 9.513 30.426 1.00 86.81 374 GLN A N 1
ATOM 3003 C CA . GLN A 1 374 ? -6.378 8.054 30.326 1.00 86.81 374 GLN A CA 1
ATOM 3004 C C . GLN A 1 374 ? -5.117 7.283 30.742 1.00 86.81 374 GLN A C 1
ATOM 3006 O O . GLN A 1 374 ? -5.244 6.252 31.390 1.00 86.81 374 GLN A O 1
ATOM 3011 N N . ALA A 1 375 ? -3.915 7.787 30.438 1.00 80.38 375 ALA A N 1
ATOM 3012 C CA . ALA A 1 375 ? -2.665 7.057 30.659 1.00 80.38 375 ALA A CA 1
ATOM 3013 C C . ALA A 1 375 ? -2.165 7.143 32.110 1.00 80.38 375 ALA A C 1
ATOM 3015 O O . ALA A 1 375 ? -1.781 6.130 32.683 1.00 80.38 375 ALA A O 1
ATOM 3016 N N . ASN A 1 376 ? -2.198 8.336 32.717 1.00 83.81 376 ASN A N 1
ATOM 3017 C CA . ASN A 1 376 ? -1.665 8.587 34.069 1.00 83.81 376 ASN A CA 1
ATOM 3018 C C . ASN A 1 376 ? -2.630 9.395 34.962 1.00 83.81 376 ASN A C 1
ATOM 3020 O O . ASN A 1 376 ? -2.307 9.777 36.092 1.00 83.81 376 ASN A O 1
ATOM 3024 N N . GLY A 1 377 ? -3.819 9.699 34.443 1.00 88.25 377 GLY A N 1
ATOM 3025 C CA . GLY A 1 377 ? -4.762 10.626 35.047 1.00 88.25 377 GLY A CA 1
ATOM 3026 C C . GLY A 1 377 ? -5.798 9.970 35.956 1.00 88.25 377 GLY A C 1
ATOM 3027 O O . GLY A 1 377 ? -5.640 8.871 36.490 1.00 88.25 377 GLY A O 1
ATOM 3028 N N . LYS A 1 378 ? -6.905 10.692 36.166 1.00 92.06 378 LYS A N 1
ATOM 3029 C CA . LYS A 1 378 ? -7.986 10.256 37.064 1.00 92.06 378 LYS A CA 1
ATOM 3030 C C . LYS A 1 378 ? -8.679 8.978 36.572 1.00 92.06 378 LYS A C 1
ATOM 3032 O O . LYS A 1 378 ? -9.191 8.243 37.414 1.00 92.06 378 LYS A O 1
ATOM 3037 N N . TRP A 1 379 ? -8.690 8.722 35.260 1.00 93.94 379 TRP A N 1
ATOM 3038 C CA . TRP A 1 379 ? -9.238 7.490 34.688 1.00 93.94 379 TRP A CA 1
ATOM 3039 C C . TRP A 1 379 ? -8.410 6.274 35.088 1.00 93.94 379 TRP A C 1
ATOM 3041 O O . TRP A 1 379 ? -8.933 5.379 35.748 1.00 93.94 379 TRP A O 1
ATOM 3051 N N . ARG A 1 380 ? -7.101 6.302 34.800 1.00 93.00 380 ARG A N 1
ATOM 3052 C CA . ARG A 1 380 ? -6.173 5.219 35.144 1.00 93.00 380 ARG A CA 1
ATOM 3053 C C . ARG A 1 380 ? -6.237 4.862 36.626 1.00 93.00 380 ARG A C 1
ATOM 3055 O O . ARG A 1 380 ? -6.376 3.697 36.975 1.00 93.00 380 ARG A O 1
ATOM 3062 N N . LYS A 1 381 ? -6.250 5.868 37.507 1.00 94.56 381 LYS A N 1
ATOM 3063 C CA . LYS A 1 381 ? -6.361 5.657 38.963 1.00 94.56 381 LYS A CA 1
ATOM 3064 C C . LYS A 1 381 ? -7.658 4.952 39.377 1.00 94.56 381 LYS A C 1
ATOM 3066 O O . LYS A 1 381 ? -7.686 4.258 40.391 1.00 94.56 381 LYS A O 1
ATOM 3071 N N . PHE A 1 382 ? -8.750 5.150 38.639 1.00 95.19 382 PHE A N 1
ATOM 3072 C CA . PHE A 1 382 ? -10.002 4.434 38.882 1.00 95.19 382 PHE A CA 1
ATOM 3073 C C . PHE A 1 382 ? -9.923 2.984 38.398 1.00 95.19 382 PHE A C 1
ATOM 3075 O O . PHE A 1 382 ? -10.376 2.087 39.107 1.00 95.19 382 PHE A O 1
ATOM 3082 N N . GLU A 1 383 ? -9.298 2.744 37.245 1.00 94.56 383 GLU A N 1
ATOM 3083 C CA . GLU A 1 383 ? -9.038 1.386 36.762 1.00 94.56 383 GLU A CA 1
ATOM 3084 C C . GLU A 1 383 ? -8.139 0.606 37.724 1.00 94.56 383 GLU A C 1
ATOM 3086 O O . GLU A 1 383 ? -8.479 -0.521 38.071 1.00 94.56 383 GLU A O 1
ATOM 3091 N N . GLU A 1 384 ? -7.055 1.218 38.209 1.00 95.06 384 GLU A N 1
ATOM 3092 C CA . GLU A 1 384 ? -6.124 0.646 39.192 1.00 95.06 384 GLU A CA 1
ATOM 3093 C C . GLU A 1 384 ? -6.806 0.326 40.521 1.00 95.06 384 GLU A C 1
ATOM 3095 O O . GLU A 1 384 ? -6.521 -0.696 41.146 1.00 95.06 384 GLU A O 1
ATOM 3100 N N . PHE A 1 385 ? -7.735 1.183 40.952 1.00 95.69 385 PHE A N 1
ATOM 3101 C CA . PHE A 1 385 ? -8.555 0.932 42.133 1.00 95.69 385 PHE A CA 1
ATOM 3102 C C . PHE A 1 385 ? -9.378 -0.354 41.973 1.00 95.69 385 PHE A C 1
ATOM 3104 O O . PHE A 1 385 ? -9.356 -1.207 42.858 1.00 95.69 385 PHE A O 1
ATOM 3111 N N . GLU A 1 386 ? -10.068 -0.520 40.846 1.00 96.25 386 GLU A N 1
ATOM 3112 C CA . GLU A 1 386 ? -10.829 -1.739 40.552 1.00 96.25 386 GLU A CA 1
ATOM 3113 C C . GLU A 1 386 ? -9.901 -2.962 40.378 1.00 96.25 386 GLU A C 1
ATOM 3115 O O . GLU A 1 386 ? -10.177 -4.021 40.936 1.00 96.25 386 GLU A O 1
ATOM 3120 N N . GLU A 1 387 ? -8.775 -2.814 39.668 1.00 94.38 387 GLU A N 1
ATOM 3121 C CA . GLU A 1 387 ? -7.754 -3.857 39.461 1.00 94.38 387 GLU A CA 1
ATOM 3122 C C . GLU A 1 387 ? -7.193 -4.388 40.784 1.00 94.38 387 GLU A C 1
ATOM 3124 O O . GLU A 1 387 ? -7.041 -5.598 40.950 1.00 94.38 387 GLU A O 1
ATOM 3129 N N . LYS A 1 388 ? -6.910 -3.499 41.743 1.00 95.69 388 LYS A N 1
ATOM 3130 C CA . LYS A 1 388 ? -6.425 -3.875 43.075 1.00 95.69 388 LYS A CA 1
ATOM 3131 C C . LYS A 1 388 ? -7.448 -4.725 43.828 1.00 95.69 388 LYS A C 1
ATOM 3133 O O . LYS A 1 388 ? -7.076 -5.733 44.416 1.00 95.69 388 LYS A O 1
ATOM 3138 N N . HIS A 1 389 ? -8.724 -4.345 43.791 1.00 96.06 389 HIS A N 1
ATOM 3139 C CA . HIS A 1 389 ? -9.791 -5.109 44.441 1.00 96.06 389 HIS A CA 1
ATOM 3140 C C . HIS A 1 389 ? -9.983 -6.491 43.801 1.00 96.06 389 HIS A C 1
ATOM 3142 O O . HIS A 1 389 ? -10.066 -7.485 44.517 1.00 96.06 389 HIS A O 1
ATOM 3148 N N . ILE A 1 390 ? -9.936 -6.582 42.468 1.00 94.19 390 ILE A N 1
ATOM 3149 C CA . ILE A 1 390 ? -9.991 -7.869 41.753 1.00 94.19 390 ILE A CA 1
ATOM 3150 C C . ILE A 1 390 ? -8.828 -8.776 42.175 1.00 94.19 390 ILE A C 1
ATOM 3152 O O . ILE A 1 390 ? -9.040 -9.944 42.493 1.00 94.19 390 ILE A O 1
ATOM 3156 N N . LYS A 1 391 ? -7.600 -8.239 42.232 1.00 91.31 391 LYS A N 1
ATOM 3157 C CA . LYS A 1 391 ? -6.405 -8.990 42.658 1.00 91.31 391 LYS A CA 1
ATOM 3158 C C . LYS A 1 391 ? -6.460 -9.435 44.121 1.00 91.31 391 LYS A C 1
ATOM 3160 O O . LYS A 1 391 ? -5.871 -10.455 44.458 1.00 91.31 391 LYS A O 1
ATOM 3165 N N . ASN A 1 392 ? -7.181 -8.704 44.967 1.00 94.12 392 ASN A N 1
ATOM 3166 C CA . ASN A 1 392 ? -7.403 -9.060 46.368 1.00 94.12 392 ASN A CA 1
ATOM 3167 C C . ASN A 1 392 ? -8.519 -10.105 46.566 1.00 94.12 392 ASN A C 1
ATOM 3169 O O . ASN A 1 392 ? -8.780 -10.491 47.702 1.00 94.12 392 ASN A O 1
ATOM 3173 N N . GLY A 1 393 ? -9.175 -10.560 45.493 1.00 93.44 393 GLY A N 1
ATOM 3174 C CA . GLY A 1 393 ? -10.257 -11.546 45.557 1.00 93.44 393 GLY A CA 1
ATOM 3175 C C . GLY A 1 393 ? -11.644 -10.956 45.822 1.00 93.44 393 GLY A C 1
ATOM 3176 O O . GLY A 1 393 ? -12.588 -11.712 46.049 1.00 93.44 393 GLY A O 1
ATOM 3177 N N . ASP A 1 394 ? -11.799 -9.630 45.774 1.00 96.19 394 ASP A N 1
ATOM 3178 C CA . ASP A 1 394 ? -13.108 -8.997 45.921 1.00 96.19 394 ASP A CA 1
ATOM 3179 C C . ASP A 1 394 ? -13.986 -9.221 44.676 1.00 96.19 394 ASP A C 1
ATOM 3181 O O . ASP A 1 394 ? -13.513 -9.320 43.537 1.00 96.19 394 ASP A O 1
ATOM 3185 N N . ASN A 1 395 ? -15.304 -9.234 44.881 1.00 96.25 395 ASN A N 1
ATOM 3186 C CA . ASN A 1 395 ? -16.273 -9.185 43.794 1.00 96.25 395 ASN A CA 1
ATOM 3187 C C . ASN A 1 395 ? -16.410 -7.743 43.286 1.00 96.25 395 ASN A C 1
ATOM 3189 O O . ASN A 1 395 ? -16.817 -6.856 44.042 1.00 96.25 395 ASN A O 1
ATOM 3193 N N . VAL A 1 396 ? -16.089 -7.520 42.011 1.00 97.50 396 VAL A N 1
ATOM 3194 C CA . VAL A 1 396 ? -16.053 -6.206 41.367 1.00 97.50 396 VAL A CA 1
ATOM 3195 C C . VAL A 1 396 ? -16.958 -6.183 40.140 1.00 97.50 396 VAL A C 1
ATOM 3197 O O . VAL A 1 396 ? -16.629 -6.743 39.092 1.00 97.50 396 VAL A O 1
ATOM 3200 N N . ILE A 1 397 ? -18.062 -5.440 40.238 1.00 97.81 397 ILE A N 1
ATOM 3201 C CA . ILE A 1 397 ? -18.908 -5.084 39.091 1.00 97.81 397 ILE A CA 1
ATOM 3202 C C . ILE A 1 397 ? -18.617 -3.634 38.706 1.00 97.81 397 ILE A C 1
ATOM 3204 O O . ILE A 1 397 ? -18.711 -2.732 39.537 1.00 97.81 397 ILE A O 1
ATOM 3208 N N . SER A 1 398 ? -18.291 -3.394 37.440 1.00 97.69 398 SER A N 1
ATOM 3209 C CA . SER A 1 398 ? -18.014 -2.060 36.906 1.00 97.69 398 SER A CA 1
ATOM 3210 C C . SER A 1 398 ? -19.113 -1.645 35.940 1.00 97.69 398 SER A C 1
ATOM 3212 O O . SER A 1 398 ? -19.390 -2.344 34.966 1.00 97.69 398 SER A O 1
ATOM 3214 N N . LYS A 1 399 ? -19.743 -0.499 36.197 1.00 98.44 399 LYS A N 1
ATOM 3215 C CA . LYS A 1 399 ? -20.753 0.108 35.325 1.00 98.44 399 LYS A CA 1
ATOM 3216 C C . LYS A 1 399 ? -20.234 1.431 34.796 1.00 98.44 399 LYS A C 1
ATOM 3218 O O . LYS A 1 399 ? -19.818 2.286 35.573 1.00 98.44 399 LYS A O 1
ATOM 3223 N N . ARG A 1 400 ? -20.310 1.646 33.489 1.00 98.19 400 ARG A N 1
ATOM 3224 C CA . ARG A 1 400 ? -19.985 2.921 32.851 1.00 98.19 400 ARG A CA 1
ATOM 3225 C C . ARG A 1 400 ? -21.142 3.378 31.996 1.00 98.19 400 ARG A C 1
ATOM 3227 O O . ARG A 1 400 ? -21.682 2.595 31.223 1.00 98.19 400 ARG A O 1
ATOM 3234 N N . LYS A 1 401 ? -21.489 4.654 32.116 1.00 98.50 401 LYS A N 1
ATOM 3235 C CA . LYS A 1 401 ? -22.444 5.335 31.247 1.00 98.50 401 LYS A CA 1
ATOM 3236 C C . LYS A 1 401 ? -21.755 6.516 30.585 1.00 98.50 401 LYS A C 1
ATOM 3238 O O . LYS A 1 401 ? -21.159 7.347 31.270 1.00 98.50 401 LYS A O 1
ATOM 3243 N N . LEU A 1 402 ? -21.828 6.557 29.264 1.00 98.38 402 LEU A N 1
ATOM 3244 C CA . LEU A 1 402 ? -21.174 7.547 28.428 1.00 98.38 402 LEU A CA 1
ATOM 3245 C C . LEU A 1 402 ? -22.186 8.589 27.972 1.00 98.38 402 LEU A C 1
ATOM 3247 O O . LEU A 1 402 ? -23.332 8.269 27.654 1.00 98.38 402 LEU A O 1
ATOM 3251 N N . TYR A 1 403 ? -21.741 9.839 27.936 1.00 97.62 403 TYR A N 1
ATOM 3252 C CA . TYR A 1 403 ? -22.551 10.975 27.532 1.00 97.62 403 TYR A CA 1
ATOM 3253 C C . TYR A 1 403 ? -21.882 11.675 26.354 1.00 97.62 403 TYR A C 1
ATOM 3255 O O . TYR A 1 403 ? -20.703 12.031 26.412 1.00 97.62 403 TYR A O 1
ATOM 3263 N N . TYR A 1 404 ? -22.647 11.865 25.282 1.00 97.19 404 TYR A N 1
ATOM 3264 C CA . TYR A 1 404 ? -22.186 12.406 24.007 1.00 97.19 404 TYR A CA 1
ATOM 3265 C C . TYR A 1 404 ? -22.897 13.718 23.682 1.00 97.19 404 TYR A C 1
ATOM 3267 O O . TYR A 1 404 ? -24.047 13.915 24.068 1.00 97.19 404 TYR A O 1
ATOM 3275 N N . MET A 1 405 ? -22.219 14.594 22.939 1.00 94.00 405 MET A N 1
ATOM 3276 C CA . MET A 1 405 ? -22.785 15.851 22.447 1.00 94.00 405 MET A CA 1
ATOM 3277 C C . MET A 1 405 ? -23.127 15.711 20.960 1.00 94.00 405 MET A C 1
ATOM 3279 O O . MET A 1 405 ? -22.239 15.479 20.135 1.00 94.00 405 MET A O 1
ATOM 3283 N N . GLY A 1 406 ? -24.409 15.836 20.607 1.00 93.62 406 GLY A N 1
ATOM 3284 C CA . GLY A 1 406 ? -24.881 15.740 19.223 1.00 93.62 406 GLY A CA 1
ATOM 3285 C C . GLY A 1 406 ? -24.373 14.485 18.501 1.00 93.62 406 GLY A C 1
ATOM 3286 O O . GLY A 1 406 ? -24.521 13.360 18.987 1.00 93.62 406 GLY A O 1
ATOM 3287 N N . LYS A 1 407 ? -23.738 14.690 17.341 1.00 93.00 407 LYS A N 1
ATOM 3288 C CA . LYS A 1 407 ? -23.190 13.627 16.480 1.00 93.00 407 LYS A CA 1
ATOM 3289 C C . LYS A 1 407 ? -21.770 13.174 16.857 1.00 93.00 407 LYS A C 1
ATOM 3291 O O . LYS A 1 407 ? -21.229 12.290 16.198 1.00 93.00 407 LYS A O 1
ATOM 3296 N N . SER A 1 408 ? -21.160 13.754 17.895 1.00 93.62 408 SER A N 1
ATOM 3297 C CA . SER A 1 408 ? -19.789 13.424 18.303 1.00 93.62 408 SER A CA 1
ATOM 3298 C C . SER A 1 408 ? -19.652 11.954 18.708 1.00 93.62 408 SER A C 1
ATOM 3300 O O . SER A 1 408 ? -20.469 11.435 19.469 1.00 93.62 408 SER A O 1
ATOM 3302 N N . ARG A 1 409 ? -18.588 11.287 18.253 1.00 93.06 409 ARG A N 1
ATOM 3303 C CA . ARG A 1 409 ? -18.195 9.944 18.716 1.00 93.06 409 ARG A CA 1
ATOM 3304 C C . ARG A 1 409 ? -17.287 9.975 19.950 1.00 93.06 409 ARG A C 1
ATOM 3306 O O . ARG A 1 409 ? -17.042 8.931 20.548 1.00 93.06 409 ARG A O 1
ATOM 3313 N N . ARG A 1 410 ? -16.849 11.164 20.370 1.00 95.38 410 ARG A N 1
ATOM 3314 C CA . ARG A 1 410 ? -16.126 11.403 21.620 1.00 95.38 410 ARG A CA 1
ATOM 3315 C C . ARG A 1 410 ? -17.113 11.700 22.755 1.00 95.38 410 ARG A C 1
ATOM 3317 O O . ARG A 1 410 ? -17.873 12.669 22.636 1.00 95.38 410 ARG A O 1
ATOM 3324 N N . PRO A 1 411 ? -17.119 10.923 23.854 1.00 96.81 411 PRO A N 1
ATOM 3325 C CA . PRO A 1 411 ? -17.936 11.253 25.014 1.00 96.81 411 PRO A CA 1
ATOM 3326 C C . PRO A 1 411 ? -17.365 12.495 25.704 1.00 96.81 411 PRO A C 1
ATOM 3328 O O . PRO A 1 411 ? -16.154 12.596 25.888 1.00 96.81 411 PRO A O 1
ATOM 3331 N N . TYR A 1 412 ? -18.222 13.432 26.109 1.00 95.94 412 TYR A N 1
ATOM 3332 C CA . TYR A 1 412 ? -17.793 14.584 26.914 1.00 95.94 412 TYR A CA 1
ATOM 3333 C C . TYR A 1 412 ? -17.709 14.230 28.406 1.00 95.94 412 TYR A C 1
ATOM 3335 O O . TYR A 1 412 ? -16.987 14.877 29.163 1.00 95.94 412 TYR A O 1
ATOM 3343 N N . MET A 1 413 ? -18.434 13.192 28.835 1.00 96.69 413 MET A N 1
ATOM 3344 C CA . MET A 1 413 ? -18.431 12.715 30.213 1.00 96.69 413 MET A CA 1
ATOM 3345 C C . MET A 1 413 ? -18.644 11.203 30.283 1.00 96.69 413 MET A C 1
ATOM 3347 O O . MET A 1 413 ? -19.428 10.631 29.524 1.00 96.69 413 MET A O 1
ATOM 3351 N N . ILE A 1 414 ? -17.990 10.567 31.253 1.00 97.88 414 ILE A N 1
ATOM 3352 C CA . ILE A 1 414 ? -18.189 9.164 31.610 1.00 97.88 414 ILE A CA 1
ATOM 3353 C C . ILE A 1 414 ? -18.541 9.088 33.097 1.00 97.88 414 ILE A C 1
ATOM 3355 O O . ILE A 1 414 ? -17.768 9.505 33.959 1.00 97.88 414 ILE A O 1
ATOM 3359 N N . LYS A 1 415 ? -19.716 8.542 33.417 1.00 98.19 415 LYS A N 1
ATOM 3360 C CA . LYS A 1 415 ? -20.082 8.158 34.785 1.00 98.19 415 LYS A CA 1
ATOM 3361 C C . LYS A 1 415 ? -19.626 6.722 35.005 1.00 98.19 415 LYS A C 1
ATOM 3363 O O . LYS A 1 415 ? -20.172 5.827 34.367 1.00 98.19 415 LYS A O 1
ATOM 3368 N N . ALA A 1 416 ? -18.672 6.504 35.902 1.00 97.94 416 ALA A N 1
ATOM 3369 C CA . ALA A 1 416 ? -18.215 5.172 36.283 1.00 97.94 416 ALA A CA 1
ATOM 3370 C C . ALA A 1 416 ? -18.665 4.840 37.709 1.00 97.94 416 ALA A C 1
ATOM 3372 O O . ALA A 1 416 ? -18.507 5.646 38.626 1.00 97.94 416 ALA A O 1
ATOM 3373 N N . THR A 1 417 ? -19.205 3.646 37.901 1.00 98.31 417 THR A N 1
ATOM 3374 C CA . THR A 1 417 ? -19.633 3.112 39.190 1.00 98.31 417 THR A CA 1
ATOM 3375 C C . THR A 1 417 ? -18.985 1.750 39.385 1.00 98.31 417 THR A C 1
ATOM 3377 O O . THR A 1 417 ? -19.301 0.813 38.659 1.00 98.31 417 THR A O 1
ATOM 3380 N N . ALA A 1 418 ? -18.107 1.647 40.377 1.00 97.75 418 ALA A N 1
ATOM 3381 C CA . ALA A 1 418 ? -17.550 0.383 40.838 1.00 97.75 418 ALA A CA 1
ATOM 3382 C C . ALA A 1 418 ? -18.395 -0.135 42.006 1.00 97.75 418 ALA A C 1
ATOM 3384 O O . ALA A 1 418 ? -18.689 0.622 42.932 1.00 97.75 418 ALA A O 1
ATOM 3385 N N . ILE A 1 419 ? -18.778 -1.403 41.973 1.00 97.94 419 ILE A N 1
ATOM 3386 C CA . ILE A 1 419 ? -19.503 -2.094 43.038 1.00 97.94 419 ILE A CA 1
ATOM 3387 C C . ILE A 1 419 ? -18.563 -3.162 43.585 1.00 97.94 419 ILE A C 1
ATOM 3389 O O . ILE A 1 419 ? -18.329 -4.164 42.915 1.00 97.94 419 ILE A O 1
ATOM 3393 N N . ILE A 1 420 ? -18.004 -2.925 44.771 1.00 97.50 420 ILE A N 1
ATOM 3394 C CA . ILE A 1 420 ? -17.025 -3.806 45.418 1.00 97.50 420 ILE A CA 1
ATOM 3395 C C . ILE A 1 420 ? -17.709 -4.505 46.588 1.00 97.50 420 ILE A C 1
ATOM 3397 O O . ILE A 1 420 ? -18.113 -3.835 47.540 1.00 97.50 420 ILE A O 1
ATOM 3401 N N . ASN A 1 421 ? -17.888 -5.826 46.517 1.00 96.06 421 ASN A N 1
ATOM 3402 C CA . ASN A 1 421 ? -18.611 -6.617 47.527 1.00 96.06 421 ASN A CA 1
ATOM 3403 C C . ASN A 1 421 ? -19.966 -5.981 47.917 1.00 96.06 421 ASN A C 1
ATOM 3405 O O . ASN A 1 421 ? -20.310 -5.864 49.092 1.00 96.06 421 ASN A O 1
ATOM 3409 N N . GLY A 1 422 ? -20.707 -5.483 46.919 1.00 94.19 422 GLY A N 1
ATOM 3410 C CA . GLY A 1 422 ? -22.004 -4.816 47.098 1.00 94.19 422 GLY A CA 1
ATOM 3411 C C . GLY A 1 422 ? -21.949 -3.324 47.464 1.00 94.19 422 GLY A C 1
ATOM 3412 O O . GLY A 1 422 ? -22.988 -2.667 47.464 1.00 94.19 422 GLY A O 1
ATOM 3413 N N . LYS A 1 423 ? -20.769 -2.746 47.734 1.00 95.81 423 LYS A N 1
ATOM 3414 C CA . LYS A 1 423 ? -20.611 -1.315 48.053 1.00 95.81 423 LYS A CA 1
ATOM 3415 C C . LYS A 1 423 ? -20.300 -0.490 46.806 1.00 95.81 423 LYS A C 1
ATOM 3417 O O . LYS A 1 423 ? -19.317 -0.742 46.114 1.00 95.81 423 LYS A O 1
ATOM 3422 N N . ASN A 1 424 ? -21.100 0.547 46.561 1.00 95.25 424 ASN A N 1
ATOM 3423 C CA . ASN A 1 424 ? -20.994 1.381 45.363 1.00 95.25 424 ASN A CA 1
ATOM 3424 C C . ASN A 1 424 ? -20.036 2.566 45.553 1.00 95.25 424 ASN A C 1
ATOM 3426 O O . ASN A 1 424 ? -20.166 3.345 46.496 1.00 95.25 424 ASN A O 1
ATOM 3430 N N . LYS A 1 425 ? -19.151 2.787 44.580 1.00 96.38 425 LYS A N 1
ATOM 3431 C CA . LYS A 1 425 ? -18.313 3.981 44.437 1.00 96.38 425 LYS A CA 1
ATOM 3432 C C . LYS A 1 425 ? -18.510 4.573 43.049 1.00 96.38 425 LYS A C 1
ATOM 3434 O O . LYS A 1 425 ? -18.086 3.994 42.055 1.00 96.38 425 LYS A O 1
ATOM 3439 N N . THR A 1 426 ? -19.142 5.743 42.984 1.00 97.31 426 THR A N 1
ATOM 3440 C CA . THR A 1 426 ? -19.422 6.438 41.718 1.00 97.31 426 THR A CA 1
ATOM 3441 C C . THR A 1 426 ? -18.502 7.639 41.527 1.00 97.31 426 THR A C 1
ATOM 3443 O O . THR A 1 426 ? -18.254 8.400 42.464 1.00 97.31 426 THR A O 1
ATOM 3446 N N . LYS A 1 427 ? -18.008 7.825 40.303 1.00 96.56 427 LYS A N 1
ATOM 3447 C CA . LYS A 1 427 ? -17.231 8.982 39.857 1.00 96.56 427 LYS A CA 1
ATOM 3448 C C . LYS A 1 427 ? -17.753 9.479 38.511 1.00 96.56 427 LYS A C 1
ATOM 3450 O O . LYS A 1 427 ? -18.182 8.696 37.667 1.00 96.56 427 LYS A O 1
ATOM 3455 N N . PHE A 1 428 ? -17.701 10.792 38.330 1.00 96.62 428 PHE A N 1
ATOM 3456 C CA . PHE A 1 428 ? -17.978 11.451 37.062 1.00 96.62 428 PHE A CA 1
ATOM 3457 C C . PHE A 1 428 ? -16.660 11.971 36.514 1.00 96.62 428 PHE A C 1
ATOM 3459 O O . PHE A 1 428 ? -15.933 12.689 37.202 1.00 96.62 428 PHE A O 1
ATOM 3466 N N . PHE A 1 429 ? -16.352 11.577 35.291 1.00 95.50 429 PHE A N 1
ATOM 3467 C CA . PHE A 1 429 ? -15.146 11.972 34.599 1.00 95.50 429 PHE A CA 1
ATOM 3468 C C . PHE A 1 429 ? -15.519 12.845 33.417 1.00 95.50 429 PHE A C 1
ATOM 3470 O O . PHE A 1 429 ? -16.190 12.380 32.500 1.00 95.50 429 PHE A O 1
ATOM 3477 N N . ILE A 1 430 ? -15.096 14.104 33.451 1.00 94.19 430 ILE A N 1
ATOM 3478 C CA . ILE A 1 430 ? -15.155 14.980 32.284 1.00 94.19 430 ILE A CA 1
ATOM 3479 C C . ILE A 1 430 ? -13.970 14.620 31.397 1.00 94.19 430 ILE A C 1
ATOM 3481 O O . ILE A 1 430 ? -12.856 14.527 31.907 1.00 94.19 430 ILE A O 1
ATOM 3485 N N . ASN A 1 431 ? -14.227 14.382 30.113 1.00 90.81 431 ASN A N 1
ATOM 3486 C CA . ASN A 1 431 ? -13.196 14.087 29.125 1.00 90.81 431 ASN A CA 1
ATOM 3487 C C . ASN A 1 431 ? -12.679 15.428 28.570 1.00 90.81 431 ASN A C 1
ATOM 3489 O O . ASN A 1 431 ? -13.371 16.021 27.731 1.00 90.81 431 ASN A O 1
ATOM 3493 N N . PRO A 1 432 ? -11.551 15.951 29.092 1.00 78.31 432 PRO A N 1
ATOM 3494 C CA . PRO A 1 432 ? -11.140 17.343 28.910 1.00 78.31 432 PRO A CA 1
ATOM 3495 C C . PRO A 1 432 ? -10.799 17.669 27.463 1.00 78.31 432 PRO A C 1
ATOM 3497 O O . PRO A 1 432 ? -10.513 16.742 26.674 1.00 78.31 432 PRO A O 1
#

pLDDT: mean 77.82, std 18.68, range [24.28, 98.5]

Radius of gyration: 55.61 Å; Cα contacts (8 Å, |Δi|>4): 781; chains: 1; bounding box: 110×41×140 Å

Sequence (432 aa):
MKNALIILLILLACVSCNKEEQENLPLFDFGKSEYEQPFVGLLKSEPSFLVKSLQYPPFKWLAPDTLMLEKSFVVDFNEEALRSKSQATISFVDSLYQPFEGLEFFCNGSPFVNNRYVINADSLTKTIDVQCKVHPRFNEQTANGFLVIHGEELDISNAIPLQQEYNVIADWQCEQKIGWPVTLWLLWLVVALLCLFFVIWLLYVLFKFFVVLFSSSTQTLSILQNSLVASSPEYFMRNKFEVKKLGRNKYDLNYPGSKSRITVDENGYHCKAGSTIEDGQMNEFLNNPLPSSIYIVDKYAKYTTDNMKRTTAVEADRTKLYGNNPIRNERNGVVQETVRTYGKKGDDGGHLISACTNGANEIINQVPMEHSFQANGKWRKFEEFEEKHIKNGDNVISKRKLYYMGKSRRPYMIKATAIINGKNKTKFFINP